Protein AF-A0A951W1F0-F1 (afdb_monomer_lite)

Foldseek 3Di:
DFALVLVQQLAAQFALAWAFLAWEFALDPPPPPDPPGQTWTFTGGGFQDLFTKTQQLSVQLSQLVSVVDDNVRSNVVSVVLVVVLVVVDDLSQFGFGDDLAALAGGTMGGLVSSLVSCVVVVSHDPQVSVLSVLLRVLSSQDQFKDFPVAPVHGDGSVRDHSGHDQASQKAFDDRRPHDPPDDSVVVVVVLVVVCVVLQVVLCVVVVAGQKDDFDPVDPPTTIIHGPLSVLLSCCVPPVPGPNNVSSCVSRVQPDSVSSSVLSSDSVSVPDHHDDDGNVTTTHGDYHYAYDDRLVDEAEEEEEDEAPLLLSVSLSVLSRQASYAYEYEYAPVSDDPVSQVVSVVGYVHYYYFYQDPNARPQLLLVLLQHQEYEYEANADDDPLVPFTRGGLNVLLSVVVCVVLVRHYWYAYSSRDTDPCNPVRSPDVVSVVVNVVLLVQQVVQQQPAQEWEQEQDAVQGAIAGPVRHGDRPSNHNARSVLSSLSSVLCCVRHVPPDPPDVVPPVVVVVSVVSSLVSLVSRCVRSDPPNFYWYQDPNDTDGSVVPDDDDDD

Sequence (550 aa):
MTDIAALNKVLPVSSLDTQTLALIRGFSENLSNDWREPCISLLEPPAGLHVPFIDPVEALTVLLIYEGEKPDAALARAKVCHEELRGRLMVPNRVIFYDYLMCSSPECLSAVAFNEYLREKRLVSPEIIDYLERITAAIADAPIFKGPDTWPSWWSLSTMPALPPPNAMIEFFPVPLWDDEHSPIVPFETWRESMRSVAAVLQGELGKPVYYFADPNDDCDEDNIHRFLVMHWCCTSYPDSAFVQFILEVSGAANLEALKEALIDPKNYTHPFQMNDAFIGLEANICRVKYLPPATRKGVGIVFSSPVAQAWAGHLALQQINADIILVAPEDLIPREWRDYATRNAQKCSASFILDDNVREPLALLAQIDELYVIADGCDSNERQGLNVSESIQVLLWESLALGLPTRYFYPDSTELGNLESSLGSPKASEHLAMRVREREAYTSQLKEIRVECDFFSSGLWDSRGRMLGYDHLSIPFPLARRLAAWQRDFDYTVNPPEPTDDGWWECHEREQVNIAREIQEALGSSPRVMIFRHSQWKWIGEVPIESEG

pLDDT: mean 86.5, std 11.17, range [31.5, 97.62]

Structure (mmCIF, N/CA/C/O backbone):
data_AF-A0A951W1F0-F1
#
_entry.id   AF-A0A951W1F0-F1
#
loop_
_atom_site.group_PDB
_atom_site.id
_atom_site.type_symbol
_atom_site.label_atom_id
_atom_site.label_alt_id
_atom_site.label_comp_id
_atom_site.label_asym_id
_atom_site.label_entity_id
_atom_site.label_seq_id
_atom_site.pdbx_PDB_ins_code
_atom_site.Cartn_x
_atom_site.Cartn_y
_atom_site.Cartn_z
_atom_site.occupancy
_atom_site.B_iso_or_equiv
_atom_site.auth_seq_id
_atom_site.auth_comp_id
_atom_site.auth_asym_id
_atom_site.auth_atom_id
_atom_site.pdbx_PDB_model_num
ATOM 1 N N . MET A 1 1 ? 28.295 -6.800 -30.662 1.00 71.00 1 MET A N 1
ATOM 2 C CA . MET A 1 1 ? 26.983 -6.648 -31.321 1.00 71.00 1 MET A CA 1
ATOM 3 C C . MET A 1 1 ? 26.074 -6.113 -30.242 1.00 71.00 1 MET A C 1
ATOM 5 O O . MET A 1 1 ? 26.053 -6.739 -29.193 1.00 71.00 1 MET A O 1
ATOM 9 N N . THR A 1 2 ? 25.468 -4.944 -30.438 1.00 89.00 2 THR A N 1
ATOM 10 C CA . THR A 1 2 ? 24.599 -4.325 -29.428 1.00 89.00 2 THR A CA 1
ATOM 11 C C . THR A 1 2 ? 23.350 -5.185 -29.247 1.00 89.00 2 THR A C 1
ATOM 13 O O . THR A 1 2 ? 22.649 -5.441 -30.225 1.00 89.00 2 THR A O 1
ATOM 16 N N . ASP A 1 3 ? 23.097 -5.662 -28.032 1.00 90.94 3 ASP A N 1
ATOM 17 C CA . ASP A 1 3 ? 21.931 -6.483 -27.703 1.00 90.94 3 ASP A CA 1
ATOM 18 C C . ASP A 1 3 ? 20.791 -5.595 -27.191 1.00 90.94 3 ASP A C 1
ATOM 20 O O . ASP A 1 3 ? 20.630 -5.365 -25.995 1.00 90.94 3 ASP A O 1
ATOM 24 N N . ILE A 1 4 ? 19.988 -5.073 -28.119 1.00 92.06 4 ILE A N 1
ATOM 25 C CA . ILE A 1 4 ? 18.817 -4.253 -27.776 1.00 92.06 4 ILE A CA 1
ATOM 26 C C . ILE A 1 4 ? 17.730 -5.084 -27.077 1.00 92.06 4 ILE A C 1
ATOM 28 O O . ILE A 1 4 ? 16.982 -4.558 -26.254 1.00 92.06 4 ILE A O 1
ATOM 32 N N . ALA A 1 5 ? 17.662 -6.395 -27.326 1.00 88.00 5 ALA A N 1
ATOM 33 C CA . ALA A 1 5 ? 16.684 -7.257 -26.669 1.00 88.00 5 ALA A CA 1
ATOM 34 C C . ALA A 1 5 ? 16.973 -7.431 -25.167 1.00 88.00 5 ALA A C 1
ATOM 36 O O . ALA A 1 5 ? 16.048 -7.717 -24.402 1.00 88.00 5 ALA A O 1
ATOM 37 N N . ALA A 1 6 ? 18.222 -7.235 -24.730 1.00 89.88 6 ALA A N 1
ATOM 38 C CA . ALA A 1 6 ? 18.574 -7.201 -23.313 1.00 89.88 6 ALA A CA 1
ATOM 39 C C . ALA A 1 6 ? 17.925 -6.018 -22.574 1.00 89.88 6 ALA A C 1
ATOM 41 O O . ALA A 1 6 ? 17.534 -6.179 -21.419 1.00 89.88 6 ALA A O 1
ATOM 42 N N . LEU A 1 7 ? 17.735 -4.871 -23.242 1.00 91.19 7 LEU A N 1
ATOM 43 C CA . LEU A 1 7 ? 17.123 -3.682 -22.634 1.00 91.19 7 LEU A CA 1
ATOM 44 C C . LEU A 1 7 ? 15.680 -3.952 -22.192 1.00 91.19 7 LEU A C 1
ATOM 46 O O . LEU A 1 7 ? 15.307 -3.626 -21.071 1.00 91.19 7 LEU A O 1
ATOM 50 N N . ASN A 1 8 ? 14.899 -4.666 -23.006 1.00 87.50 8 ASN A N 1
ATOM 51 C CA . ASN A 1 8 ? 13.516 -5.029 -22.668 1.00 87.50 8 ASN A CA 1
ATOM 52 C C . ASN A 1 8 ? 13.387 -5.938 -21.432 1.00 87.50 8 ASN A C 1
ATOM 54 O O . ASN A 1 8 ? 12.277 -6.131 -20.957 1.00 87.50 8 ASN A O 1
ATOM 58 N N . LYS A 1 9 ? 14.484 -6.523 -20.933 1.00 88.75 9 LYS A N 1
ATOM 59 C CA . LYS A 1 9 ? 14.495 -7.398 -19.746 1.00 88.75 9 LYS A CA 1
ATOM 60 C C . LYS A 1 9 ? 14.960 -6.697 -18.474 1.00 88.75 9 LYS A C 1
ATOM 62 O O . LYS A 1 9 ? 14.848 -7.274 -17.400 1.00 88.75 9 LYS A O 1
ATOM 67 N N . VAL A 1 10 ? 15.536 -5.502 -18.595 1.00 89.38 10 VAL A N 1
ATOM 68 C CA . VAL A 1 10 ? 16.004 -4.698 -17.453 1.00 89.38 10 VAL A CA 1
ATOM 69 C C . VAL A 1 10 ? 15.119 -3.478 -17.196 1.00 89.38 10 VAL A C 1
ATOM 71 O O . VAL A 1 10 ? 15.356 -2.748 -16.243 1.00 89.38 10 VAL A O 1
ATOM 74 N N . LEU A 1 11 ? 14.107 -3.266 -18.037 1.00 90.75 11 LEU A N 1
ATOM 75 C CA . LEU A 1 11 ? 13.130 -2.186 -17.930 1.00 90.75 11 LEU A CA 1
ATOM 76 C C . LEU A 1 11 ? 11.783 -2.731 -17.427 1.00 90.75 11 LEU A C 1
ATOM 78 O O . LEU A 1 11 ? 11.509 -3.915 -17.649 1.00 90.75 11 LEU A O 1
ATOM 82 N N . PRO A 1 12 ? 10.945 -1.900 -16.782 1.00 92.56 12 PRO A N 1
ATOM 83 C CA . PRO A 1 12 ? 9.612 -2.298 -16.336 1.00 92.56 12 PRO A CA 1
ATOM 84 C C . PRO A 1 12 ? 8.705 -2.726 -17.496 1.00 92.56 12 PRO A C 1
ATOM 86 O O . PRO A 1 12 ? 8.945 -2.416 -18.668 1.00 92.56 12 PRO A O 1
ATOM 89 N N . VAL A 1 13 ? 7.635 -3.451 -17.187 1.00 91.81 13 VAL A N 1
ATOM 90 C CA . VAL A 1 13 ? 6.625 -3.851 -18.175 1.00 91.81 13 VAL A CA 1
ATOM 91 C C . VAL A 1 13 ? 5.706 -2.673 -18.482 1.00 91.81 13 VAL A C 1
ATOM 93 O O . VAL A 1 13 ? 5.363 -2.489 -19.650 1.00 91.81 13 VAL A O 1
ATOM 96 N N . SER A 1 14 ? 5.341 -1.869 -17.480 1.00 89.12 14 SER A N 1
ATOM 97 C CA . SER A 1 14 ? 4.388 -0.755 -17.599 1.00 89.12 14 SER A CA 1
ATOM 98 C C . SER A 1 14 ? 4.845 0.372 -18.526 1.00 89.12 14 SER A C 1
ATOM 100 O O . SER A 1 14 ? 4.103 0.776 -19.417 1.00 89.12 14 SER A O 1
ATOM 102 N N . SER A 1 15 ? 6.076 0.840 -18.323 1.00 87.75 15 SER A N 1
ATOM 103 C CA . SER A 1 15 ? 6.646 2.080 -18.858 1.00 87.75 15 SER A CA 1
ATOM 104 C C . SER A 1 15 ? 8.178 2.044 -18.744 1.00 87.75 15 SER A C 1
ATOM 106 O O . SER A 1 15 ? 8.752 1.058 -18.266 1.00 87.75 15 SER A O 1
ATOM 108 N N . LEU A 1 16 ? 8.870 3.086 -19.210 1.00 87.00 16 LEU A N 1
ATOM 109 C CA . LEU A 1 16 ? 10.298 3.279 -18.921 1.00 87.00 16 LEU A CA 1
ATOM 110 C C . LEU A 1 16 ? 10.533 3.691 -17.472 1.00 87.00 16 LEU A C 1
ATOM 112 O O . LEU A 1 16 ? 11.459 3.178 -16.840 1.00 87.00 16 LEU A O 1
ATOM 116 N N . ASP A 1 17 ? 9.700 4.607 -16.980 1.00 86.69 17 ASP A N 1
ATOM 117 C CA . ASP A 1 17 ? 9.653 4.946 -15.563 1.00 86.69 17 ASP A CA 1
ATOM 118 C C . ASP A 1 17 ? 8.991 3.808 -14.786 1.00 86.69 17 ASP A C 1
ATOM 120 O O . ASP A 1 17 ? 8.043 3.181 -15.268 1.00 86.69 17 ASP A O 1
ATOM 124 N N . THR A 1 18 ? 9.519 3.493 -13.611 1.00 89.81 18 THR A N 1
ATOM 125 C CA . THR A 1 18 ? 9.008 2.396 -12.791 1.00 89.81 18 THR A CA 1
ATOM 126 C C . THR A 1 18 ? 7.771 2.833 -12.019 1.00 89.81 18 THR A C 1
ATOM 128 O O . THR A 1 18 ? 7.722 3.907 -11.421 1.00 89.81 18 THR A O 1
ATOM 131 N N . GLN A 1 19 ? 6.746 1.984 -11.990 1.00 92.00 19 GLN A N 1
ATOM 132 C CA . GLN A 1 19 ? 5.567 2.257 -11.180 1.00 92.00 19 GLN A CA 1
ATOM 133 C C . GLN A 1 19 ? 5.882 2.029 -9.700 1.00 92.00 19 GLN A C 1
ATOM 135 O O . GLN A 1 19 ? 6.458 1.011 -9.305 1.00 92.00 19 GLN A O 1
ATOM 140 N N . THR A 1 20 ? 5.444 2.951 -8.843 1.00 93.38 20 THR A N 1
ATOM 141 C CA . THR A 1 20 ? 5.465 2.714 -7.397 1.00 93.38 20 THR A CA 1
ATOM 142 C C . THR A 1 20 ? 4.326 1.763 -7.035 1.00 93.38 20 THR A C 1
ATOM 144 O O . THR A 1 20 ? 3.154 2.097 -7.166 1.00 93.38 20 THR A O 1
ATOM 147 N N . LEU A 1 21 ? 4.650 0.575 -6.535 1.00 94.75 21 LEU A N 1
ATOM 148 C CA . LEU A 1 21 ? 3.667 -0.442 -6.153 1.00 94.75 21 LEU A CA 1
ATOM 149 C C . LEU A 1 21 ? 3.127 -0.210 -4.749 1.00 94.75 21 LEU A C 1
ATOM 151 O O . LEU A 1 21 ? 1.938 -0.397 -4.491 1.00 94.75 21 LEU A O 1
ATOM 155 N N . ALA A 1 22 ? 4.008 0.177 -3.825 1.00 94.12 22 ALA A N 1
ATOM 156 C CA . ALA A 1 22 ? 3.624 0.449 -2.452 1.00 94.12 22 ALA A CA 1
ATOM 157 C C . ALA A 1 22 ? 4.489 1.520 -1.794 1.00 94.12 22 ALA A C 1
ATOM 159 O O . ALA A 1 22 ? 5.681 1.627 -2.067 1.00 94.12 22 ALA A O 1
ATOM 160 N N . LEU A 1 23 ? 3.880 2.250 -0.862 1.00 93.62 23 LEU A N 1
ATOM 161 C CA . LEU A 1 23 ? 4.549 3.160 0.060 1.00 93.62 23 LEU A CA 1
ATOM 162 C C . LEU A 1 23 ? 4.344 2.648 1.484 1.00 93.62 23 LEU A C 1
ATOM 164 O O . LEU A 1 23 ? 3.207 2.581 1.963 1.00 93.62 23 LEU A O 1
ATOM 168 N N . ILE A 1 24 ? 5.438 2.306 2.159 1.00 93.88 24 ILE A N 1
ATOM 169 C CA . ILE A 1 24 ? 5.437 1.812 3.537 1.00 93.88 24 ILE A CA 1
ATOM 170 C C . ILE A 1 24 ? 5.845 2.957 4.470 1.00 93.88 24 ILE A C 1
ATOM 172 O O . ILE A 1 24 ? 6.975 3.439 4.419 1.00 93.88 24 ILE A O 1
ATOM 176 N N . ARG A 1 25 ? 4.917 3.395 5.321 1.00 90.75 25 ARG A N 1
ATOM 177 C CA . ARG A 1 25 ? 5.085 4.497 6.292 1.00 90.75 25 ARG A CA 1
ATOM 178 C C . ARG A 1 25 ? 5.111 3.989 7.732 1.00 90.75 25 ARG A C 1
ATOM 180 O O . ARG A 1 25 ? 5.017 2.786 7.947 1.00 90.75 25 ARG A O 1
ATOM 187 N N . GLY A 1 26 ? 5.163 4.877 8.727 1.00 86.62 26 GLY A N 1
ATOM 188 C CA . GLY A 1 26 ? 5.089 4.502 10.146 1.00 86.62 26 GLY A CA 1
ATOM 189 C C . GLY A 1 26 ? 6.441 4.224 10.805 1.00 86.62 26 GLY A C 1
ATOM 190 O O . GLY A 1 26 ? 6.476 3.734 11.929 1.00 86.62 26 GLY A O 1
ATOM 191 N N . PHE A 1 27 ? 7.540 4.567 10.130 1.00 86.75 27 PHE A N 1
ATOM 192 C CA . PHE A 1 27 ? 8.904 4.504 10.665 1.00 86.75 27 PHE A CA 1
ATOM 193 C C . PHE A 1 27 ? 9.359 5.832 11.298 1.00 86.75 27 PHE A C 1
ATOM 195 O O . PHE A 1 27 ? 10.542 6.022 11.567 1.00 86.75 27 PHE A O 1
ATOM 202 N N . SER A 1 28 ? 8.438 6.770 11.540 1.00 74.12 28 SER A N 1
ATOM 203 C CA . SER A 1 28 ? 8.729 8.031 12.225 1.00 74.12 28 SER A CA 1
ATOM 204 C C . SER A 1 28 ? 7.764 8.270 13.390 1.00 74.12 28 SER A C 1
ATOM 206 O O . SER A 1 28 ? 6.587 7.921 13.317 1.00 74.12 28 SER A O 1
ATOM 208 N N . GLU A 1 29 ? 8.257 8.876 14.477 1.00 57.16 29 GLU A N 1
ATOM 209 C CA . GLU A 1 29 ? 7.434 9.220 15.651 1.00 57.16 29 GLU A CA 1
ATOM 210 C C . GLU A 1 29 ? 6.412 10.334 15.352 1.00 57.16 29 GLU A C 1
ATOM 212 O O . GLU A 1 29 ? 5.390 10.453 16.030 1.00 57.16 29 GLU A O 1
ATOM 217 N N . ASN A 1 30 ? 6.641 11.126 14.297 1.00 49.44 30 ASN A N 1
ATOM 218 C CA . ASN A 1 30 ? 5.716 12.160 13.847 1.00 49.44 30 ASN A CA 1
ATOM 219 C C . ASN A 1 30 ? 4.630 11.540 12.963 1.00 49.44 30 ASN A C 1
ATOM 221 O O . ASN A 1 30 ? 4.664 11.630 11.740 1.00 49.44 30 ASN A O 1
ATOM 225 N N . LEU A 1 31 ? 3.613 10.968 13.609 1.00 46.22 31 LEU A N 1
ATOM 226 C CA . LEU A 1 31 ? 2.388 10.420 13.004 1.00 46.22 31 LEU A CA 1
ATOM 227 C C . LEU A 1 31 ? 1.498 11.478 12.309 1.00 46.22 31 LEU A C 1
ATOM 229 O O . LEU A 1 31 ? 0.294 11.270 12.153 1.00 46.22 31 LEU A O 1
ATOM 233 N N . SER A 1 32 ? 2.041 12.632 11.924 1.00 44.78 32 SER A N 1
ATOM 234 C CA . SER A 1 32 ? 1.343 13.559 11.040 1.00 44.78 32 SER A CA 1
ATOM 235 C C . SER A 1 32 ? 1.185 12.907 9.668 1.00 44.78 32 SER A C 1
ATOM 237 O O . SER A 1 32 ? 2.172 12.435 9.115 1.00 44.78 32 SER A O 1
ATOM 239 N N . ASN A 1 33 ? -0.019 12.946 9.086 1.00 48.09 33 ASN A N 1
ATOM 240 C CA . ASN A 1 33 ? -0.301 12.554 7.692 1.00 48.09 33 ASN A CA 1
ATOM 241 C C . ASN A 1 33 ? 0.392 13.468 6.651 1.00 48.09 33 ASN A C 1
ATOM 243 O O . ASN A 1 33 ? -0.122 13.665 5.550 1.00 48.09 33 ASN A O 1
ATOM 247 N N . ASP A 1 34 ? 1.534 14.065 6.992 1.00 53.25 34 ASP A N 1
ATOM 248 C CA . ASP A 1 34 ? 2.322 14.862 6.069 1.00 53.25 34 ASP A CA 1
ATOM 249 C C . ASP A 1 34 ? 2.862 13.940 4.966 1.00 53.25 34 ASP A C 1
ATOM 251 O O . ASP A 1 34 ? 3.387 12.854 5.216 1.00 53.25 34 ASP A O 1
ATOM 255 N N . TRP A 1 35 ? 2.727 14.372 3.717 1.00 56.41 35 TRP A N 1
ATOM 256 C CA . TRP A 1 35 ? 3.309 13.695 2.557 1.00 56.41 35 TRP A CA 1
ATOM 257 C C . TRP A 1 35 ? 4.843 13.644 2.631 1.00 56.41 35 TRP A C 1
ATOM 259 O O . TRP A 1 35 ? 5.455 12.896 1.878 1.00 56.41 35 TRP A O 1
ATOM 269 N N . ARG A 1 36 ? 5.441 14.407 3.556 1.00 60.22 36 ARG A N 1
ATOM 270 C CA . ARG A 1 36 ? 6.872 14.434 3.889 1.00 60.22 36 ARG A CA 1
ATOM 271 C C . ARG A 1 36 ? 7.325 13.353 4.874 1.00 60.22 36 ARG A C 1
ATOM 273 O O . ARG A 1 36 ? 8.502 13.343 5.232 1.00 60.22 36 ARG A O 1
ATOM 280 N N . GLU A 1 37 ? 6.430 12.497 5.371 1.00 73.56 37 GLU A N 1
ATOM 281 C CA . GLU A 1 37 ? 6.835 11.386 6.240 1.00 73.56 37 GLU A CA 1
ATOM 282 C C . GLU A 1 37 ? 7.822 10.466 5.492 1.00 73.56 37 GLU A C 1
ATOM 284 O O . GLU A 1 37 ? 7.505 10.042 4.376 1.00 73.56 37 GLU A O 1
ATOM 289 N N . PRO A 1 38 ? 8.989 10.125 6.080 1.00 80.75 38 PRO A N 1
ATOM 290 C CA . PRO A 1 38 ? 9.906 9.163 5.481 1.00 80.75 38 PRO A CA 1
ATOM 291 C C . PRO A 1 38 ? 9.189 7.841 5.209 1.00 80.75 38 PRO A C 1
ATOM 293 O O . PRO A 1 38 ? 8.521 7.288 6.090 1.00 80.75 38 PRO A O 1
ATOM 296 N N . CYS A 1 39 ? 9.324 7.332 3.991 1.00 90.31 39 CYS A N 1
ATOM 297 C CA . CYS A 1 39 ? 8.650 6.116 3.565 1.00 90.31 39 CYS A CA 1
ATOM 298 C C . CYS A 1 39 ? 9.587 5.223 2.761 1.00 90.31 39 CYS A C 1
ATOM 300 O O . CYS A 1 39 ? 10.604 5.675 2.246 1.00 90.31 39 CYS A O 1
ATOM 302 N N . ILE A 1 40 ? 9.247 3.942 2.696 1.00 95.19 40 ILE A N 1
ATOM 303 C CA . ILE A 1 40 ? 9.950 2.962 1.877 1.00 95.19 40 ILE A CA 1
ATOM 304 C C . ILE A 1 40 ? 9.080 2.663 0.664 1.00 95.19 40 ILE A C 1
ATOM 306 O O . ILE A 1 40 ? 7.936 2.224 0.820 1.00 95.19 40 ILE A O 1
ATOM 310 N N . SER A 1 41 ? 9.631 2.877 -0.524 1.00 95.06 41 SER A N 1
ATOM 311 C CA . SER A 1 41 ? 8.955 2.611 -1.790 1.00 95.06 41 SER A CA 1
ATOM 312 C C . SER A 1 41 ? 9.277 1.205 -2.290 1.00 95.06 41 SER A C 1
ATOM 314 O O . SER A 1 41 ? 10.442 0.815 -2.376 1.00 95.06 41 SER A O 1
ATOM 316 N N . LEU A 1 42 ? 8.238 0.446 -2.632 1.00 96.94 42 LEU A N 1
ATOM 317 C CA . LEU A 1 42 ? 8.356 -0.779 -3.419 1.00 96.94 42 LEU A CA 1
ATOM 318 C C . LEU A 1 42 ? 8.015 -0.449 -4.868 1.00 96.94 42 LEU A C 1
ATOM 320 O O . LEU A 1 42 ? 6.954 0.110 -5.135 1.00 96.94 42 LEU A O 1
ATOM 324 N N . LEU A 1 43 ? 8.907 -0.803 -5.780 1.00 95.88 43 LEU A N 1
ATOM 325 C CA . LEU A 1 43 ? 8.8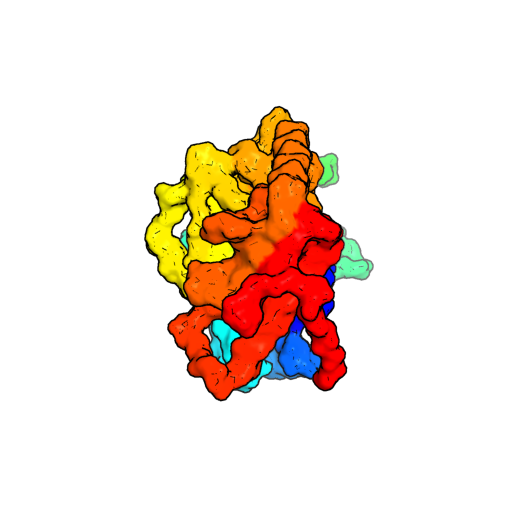88 -0.411 -7.185 1.00 95.88 43 LEU A CA 1
ATOM 326 C C . LEU A 1 43 ? 8.610 -1.612 -8.087 1.00 95.88 43 LEU A C 1
ATOM 328 O O . LEU A 1 43 ? 8.894 -2.763 -7.723 1.00 95.88 43 LEU A O 1
ATOM 332 N N . GLU A 1 44 ? 8.071 -1.342 -9.270 1.00 95.56 44 GLU A N 1
ATOM 333 C CA . GLU A 1 44 ? 7.910 -2.343 -10.313 1.00 95.56 44 GLU A CA 1
ATOM 334 C C . GLU A 1 44 ? 9.270 -2.935 -10.698 1.00 95.56 44 GLU A C 1
ATOM 336 O O . GLU A 1 44 ? 10.243 -2.198 -10.899 1.00 95.56 44 GLU A O 1
ATOM 341 N N . PRO A 1 45 ? 9.371 -4.269 -10.792 1.00 94.19 45 PRO A N 1
ATOM 342 C CA . PRO A 1 45 ? 10.589 -4.901 -11.242 1.00 94.19 45 PRO A CA 1
ATOM 343 C C . PRO A 1 45 ? 10.812 -4.771 -12.753 1.00 94.19 45 PRO A C 1
ATOM 345 O O . 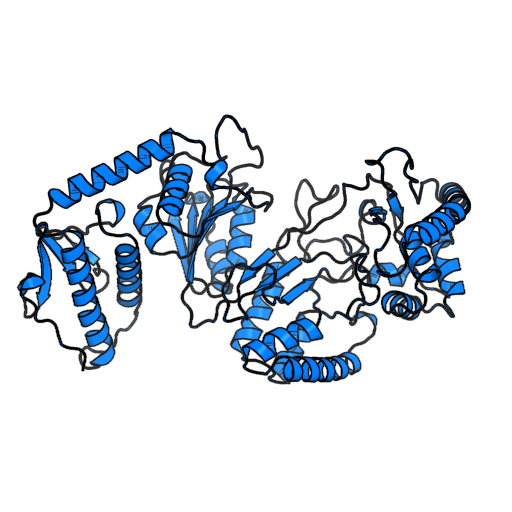PRO A 1 45 ? 9.887 -4.515 -13.522 1.00 94.19 45 PRO A O 1
ATOM 348 N N . PRO A 1 46 ? 12.030 -5.090 -13.209 1.00 93.19 46 PRO A N 1
ATOM 349 C CA . PRO A 1 46 ? 12.281 -5.413 -14.604 1.00 93.19 46 PRO A CA 1
ATOM 350 C C . PRO A 1 46 ? 11.364 -6.509 -15.155 1.00 93.19 46 PRO A C 1
ATOM 352 O O . PRO A 1 46 ? 10.970 -7.439 -14.444 1.00 93.19 46 PRO A O 1
ATOM 355 N N . ALA A 1 47 ? 11.096 -6.448 -16.456 1.00 91.56 47 ALA A N 1
ATOM 356 C CA . ALA A 1 47 ? 10.232 -7.395 -17.137 1.00 91.56 47 ALA A CA 1
ATOM 357 C C . ALA A 1 47 ? 10.686 -8.855 -16.957 1.00 91.56 47 ALA A C 1
ATOM 359 O O . ALA A 1 47 ? 11.861 -9.206 -17.102 1.00 91.56 47 ALA A O 1
ATOM 360 N N . GLY A 1 48 ? 9.721 -9.724 -16.649 1.00 89.00 48 GLY A N 1
ATOM 361 C CA . GLY A 1 48 ? 9.954 -11.148 -16.398 1.00 89.00 48 GLY A CA 1
ATOM 362 C C . GLY A 1 48 ? 10.387 -11.474 -14.968 1.00 89.00 48 GLY A C 1
ATOM 363 O O . GLY A 1 48 ? 10.531 -12.652 -14.639 1.00 89.00 48 GLY A O 1
ATOM 364 N N . LEU A 1 49 ? 10.564 -10.465 -14.113 1.00 90.81 49 LEU A N 1
ATOM 365 C CA . LEU A 1 49 ? 10.688 -10.641 -12.672 1.00 90.81 49 LEU A CA 1
ATOM 366 C C . LEU A 1 49 ? 9.342 -10.328 -12.001 1.00 90.81 49 LEU A C 1
ATOM 368 O O . LEU A 1 49 ? 8.609 -9.441 -12.423 1.00 90.81 49 LEU A O 1
ATOM 372 N N . HIS A 1 50 ? 9.019 -11.073 -10.943 1.00 91.38 50 HIS A N 1
ATOM 373 C CA . HIS A 1 50 ? 7.714 -11.014 -10.263 1.00 91.38 50 HIS A CA 1
ATOM 374 C C . HIS A 1 50 ? 7.835 -10.615 -8.785 1.00 91.38 50 HIS A C 1
ATOM 376 O O . HIS A 1 50 ? 6.974 -10.936 -7.971 1.00 91.38 50 HIS A O 1
ATOM 382 N N . VAL A 1 51 ? 8.938 -9.957 -8.420 1.00 93.00 51 VAL A N 1
ATOM 383 C CA . VAL A 1 51 ? 9.222 -9.512 -7.050 1.00 93.00 51 VAL A CA 1
ATOM 384 C C . VAL A 1 51 ? 9.478 -8.009 -7.045 1.00 93.00 51 VAL A C 1
ATOM 386 O O . VAL A 1 51 ? 10.232 -7.561 -7.901 1.00 93.00 51 VAL A O 1
ATOM 389 N N . PRO A 1 52 ? 8.911 -7.229 -6.110 1.00 95.81 52 PRO A N 1
ATOM 390 C CA . PRO A 1 52 ? 9.159 -5.792 -6.041 1.00 95.81 52 PRO A CA 1
ATOM 391 C C . PRO A 1 52 ? 10.643 -5.427 -5.922 1.00 95.81 52 PRO A C 1
ATOM 393 O O . PRO A 1 52 ? 11.436 -6.172 -5.332 1.00 95.81 52 PRO A O 1
ATOM 396 N N . PHE A 1 53 ? 11.004 -4.260 -6.449 1.00 95.81 53 PHE A N 1
ATOM 397 C CA . PHE A 1 53 ? 12.324 -3.647 -6.299 1.00 95.81 53 PHE A CA 1
ATOM 398 C C . PHE A 1 53 ? 12.286 -2.516 -5.267 1.00 95.81 53 PHE A C 1
ATOM 400 O O . PHE A 1 53 ? 11.218 -2.060 -4.870 1.00 95.81 53 PHE A O 1
ATOM 407 N N . ILE A 1 54 ? 13.453 -2.107 -4.782 1.00 96.44 54 ILE A N 1
ATOM 408 C CA . ILE A 1 54 ? 13.598 -1.116 -3.715 1.00 96.44 54 ILE A CA 1
ATOM 409 C C . ILE A 1 54 ? 14.890 -0.318 -3.913 1.00 96.44 54 ILE A C 1
ATOM 411 O O . ILE A 1 54 ? 15.894 -0.892 -4.348 1.00 96.44 54 ILE A O 1
ATOM 415 N N . ASP A 1 55 ? 14.877 0.971 -3.560 1.00 95.56 55 ASP A N 1
ATOM 416 C CA . ASP A 1 55 ? 16.103 1.741 -3.323 1.00 95.56 55 ASP A CA 1
ATOM 417 C C . ASP A 1 55 ? 16.685 1.309 -1.963 1.00 95.56 55 ASP A C 1
ATOM 419 O O . ASP A 1 55 ? 16.117 1.620 -0.908 1.00 95.56 55 ASP A O 1
ATOM 423 N N . PRO A 1 56 ? 17.816 0.581 -1.945 1.00 96.19 56 PRO A N 1
ATOM 424 C CA . PRO A 1 56 ? 18.388 0.071 -0.709 1.00 96.19 56 PRO A CA 1
ATOM 425 C C . PRO A 1 56 ? 18.976 1.173 0.182 1.00 96.19 56 PRO A C 1
ATOM 427 O O . PRO A 1 56 ? 19.068 0.966 1.393 1.00 96.19 56 PRO A O 1
ATOM 430 N N . VAL A 1 57 ? 19.410 2.310 -0.374 1.00 96.38 57 VAL A N 1
ATOM 431 C CA . VAL A 1 57 ? 20.008 3.408 0.398 1.00 96.38 57 VAL A CA 1
ATOM 432 C C . VAL A 1 57 ? 18.915 4.179 1.119 1.00 96.38 57 VAL A C 1
ATOM 434 O O . VAL A 1 57 ? 19.027 4.378 2.332 1.00 96.38 57 VAL A O 1
ATOM 437 N N . GLU A 1 58 ? 17.860 4.578 0.409 1.00 94.81 58 GLU A N 1
ATOM 438 C CA . GLU A 1 58 ? 16.718 5.269 1.013 1.00 94.81 58 GLU A CA 1
ATOM 439 C C . GLU A 1 58 ? 16.059 4.383 2.075 1.00 94.81 58 GLU A C 1
ATOM 441 O O . GLU A 1 58 ? 15.963 4.776 3.242 1.00 94.81 58 GLU A O 1
ATOM 446 N N . ALA A 1 59 ? 15.714 3.145 1.711 1.00 96.81 59 ALA A N 1
ATOM 447 C CA . ALA A 1 59 ? 15.038 2.223 2.611 1.00 96.81 59 ALA A CA 1
ATOM 448 C C . ALA A 1 59 ? 15.849 1.939 3.880 1.00 96.81 59 ALA A C 1
ATOM 450 O O . ALA A 1 59 ? 15.329 2.051 4.991 1.00 96.81 59 ALA A O 1
ATOM 451 N N . LEU A 1 60 ? 17.139 1.610 3.746 1.00 97.38 60 LEU A N 1
ATOM 452 C CA . LEU A 1 60 ? 17.982 1.329 4.908 1.00 97.38 60 LEU A CA 1
ATOM 453 C C . LEU A 1 60 ? 18.194 2.578 5.769 1.00 97.38 60 LEU A C 1
ATOM 455 O O . LEU A 1 60 ? 18.254 2.458 6.989 1.00 97.38 60 LEU A O 1
ATOM 459 N N . THR A 1 61 ? 18.262 3.771 5.173 1.00 96.56 61 THR A N 1
ATOM 460 C CA . THR A 1 61 ? 18.353 5.022 5.939 1.00 96.56 61 THR A CA 1
ATOM 461 C C . THR A 1 61 ? 17.119 5.207 6.821 1.00 96.56 61 THR A C 1
ATOM 463 O O . THR A 1 61 ? 17.267 5.457 8.017 1.00 96.56 61 THR A O 1
ATOM 466 N N . VAL A 1 62 ? 15.916 5.020 6.266 1.00 95.12 62 VAL A N 1
ATOM 467 C CA . VAL A 1 62 ? 14.649 5.105 7.017 1.00 95.12 62 VAL A CA 1
ATOM 468 C C . VAL A 1 62 ? 14.627 4.106 8.174 1.00 95.12 62 VAL A C 1
ATOM 470 O O . VAL A 1 62 ? 14.328 4.478 9.309 1.00 95.12 62 VAL A O 1
ATOM 473 N N . LEU A 1 63 ? 14.998 2.852 7.913 1.00 96.12 63 LEU A N 1
ATOM 474 C CA . LEU A 1 63 ? 14.984 1.804 8.932 1.00 96.12 63 LEU A CA 1
ATOM 475 C C . LEU A 1 63 ? 16.019 2.031 10.043 1.00 96.12 63 LEU A C 1
ATOM 477 O O . LEU A 1 63 ? 15.713 1.834 11.214 1.00 96.12 63 LEU A O 1
ATOM 481 N N . LEU A 1 64 ? 17.236 2.465 9.704 1.00 95.69 64 LEU A N 1
ATOM 482 C CA . LEU A 1 64 ? 18.277 2.750 10.698 1.00 95.69 64 LEU A CA 1
ATOM 483 C C . LEU A 1 64 ? 17.901 3.939 11.588 1.00 95.69 64 LEU A C 1
ATOM 485 O O . LEU A 1 64 ? 18.169 3.907 12.789 1.00 95.69 64 LEU A O 1
ATOM 489 N N . ILE A 1 65 ? 17.254 4.965 11.025 1.00 94.00 65 ILE A N 1
ATOM 490 C CA . ILE A 1 65 ? 16.719 6.087 11.809 1.00 94.00 65 ILE A CA 1
ATOM 491 C C . ILE A 1 65 ? 15.661 5.590 12.795 1.00 94.00 65 ILE A C 1
ATOM 493 O O . ILE A 1 65 ? 15.696 5.967 13.966 1.00 94.00 65 ILE A O 1
ATOM 497 N N . TYR A 1 66 ? 14.757 4.719 12.345 1.00 92.19 66 TYR A N 1
ATOM 498 C CA . TYR A 1 66 ? 13.744 4.111 13.208 1.00 92.19 66 TYR A CA 1
ATOM 499 C C . TYR A 1 66 ? 14.358 3.283 14.350 1.00 92.19 66 TYR A C 1
ATOM 501 O O . TYR A 1 66 ? 13.881 3.335 15.479 1.00 92.19 66 TYR A O 1
ATOM 509 N N . GLU A 1 67 ? 15.473 2.595 14.094 1.00 92.19 67 GLU A N 1
ATOM 510 C CA . GLU A 1 67 ? 16.271 1.866 15.097 1.00 92.19 67 GLU A CA 1
ATOM 511 C C . GLU A 1 67 ? 17.130 2.793 15.996 1.00 92.19 67 GLU A C 1
ATOM 513 O O . GLU A 1 67 ? 17.953 2.332 16.791 1.00 92.19 67 GLU A O 1
ATOM 518 N N . GLY A 1 68 ? 16.948 4.115 15.899 1.00 92.88 68 GLY A N 1
ATOM 519 C CA . GLY A 1 68 ? 17.559 5.116 16.777 1.00 92.88 68 GLY A CA 1
ATOM 520 C C . GLY A 1 68 ? 18.884 5.703 16.278 1.00 92.88 68 GLY A C 1
ATOM 521 O O . GLY A 1 68 ? 19.548 6.437 17.020 1.00 92.88 68 GLY A O 1
ATOM 522 N N . GLU A 1 69 ? 19.301 5.411 15.043 1.00 94.31 69 GLU A N 1
ATOM 523 C CA . GLU A 1 69 ? 20.490 6.017 14.440 1.00 94.31 69 GLU A CA 1
ATOM 524 C C . GLU A 1 69 ? 20.214 7.468 13.995 1.00 94.31 69 GLU A C 1
ATOM 526 O O . GLU A 1 69 ? 19.123 7.832 13.564 1.00 94.31 69 GLU A O 1
ATOM 531 N N . LYS A 1 70 ? 21.217 8.350 14.097 1.00 94.00 70 LYS A N 1
ATOM 532 C CA . LYS A 1 70 ? 21.064 9.743 13.640 1.00 94.00 70 LYS A CA 1
ATOM 533 C C . LYS A 1 70 ? 21.010 9.803 12.106 1.00 94.00 70 LYS A C 1
ATOM 535 O O . LYS A 1 70 ? 21.791 9.083 11.488 1.00 94.00 70 LYS A O 1
ATOM 540 N N . PRO A 1 71 ? 20.233 10.721 11.494 1.00 92.50 71 PRO A N 1
ATOM 541 C CA . PRO A 1 71 ? 20.044 10.768 10.039 1.00 92.50 71 PRO A CA 1
ATOM 542 C C . PRO A 1 71 ? 21.334 10.729 9.205 1.00 92.50 71 PRO A C 1
ATOM 544 O O . PRO A 1 71 ? 21.468 9.886 8.323 1.00 92.50 71 PRO A O 1
ATOM 547 N N . ASP A 1 72 ? 22.327 11.566 9.526 1.00 95.19 72 ASP A N 1
ATOM 548 C CA . ASP A 1 72 ? 23.590 11.604 8.770 1.00 95.19 72 ASP A CA 1
ATOM 549 C C . ASP A 1 72 ? 24.403 10.304 8.898 1.00 95.19 72 ASP A C 1
ATOM 551 O O . ASP A 1 72 ? 25.042 9.860 7.942 1.00 95.19 72 ASP A O 1
ATOM 555 N N . ALA A 1 73 ? 24.381 9.684 10.083 1.00 96.50 73 ALA A N 1
ATOM 556 C CA . ALA A 1 73 ? 25.069 8.421 10.338 1.00 96.50 73 ALA A CA 1
ATOM 557 C C . ALA A 1 73 ? 24.362 7.258 9.626 1.00 96.50 73 ALA A C 1
ATOM 559 O O . ALA A 1 73 ? 25.024 6.476 8.943 1.00 96.50 73 ALA A O 1
ATOM 560 N N . ALA A 1 74 ? 23.027 7.230 9.691 1.00 96.00 74 ALA A N 1
ATOM 561 C CA . ALA A 1 74 ? 22.183 6.268 8.996 1.00 96.00 74 ALA A CA 1
ATOM 562 C C . ALA A 1 74 ? 22.420 6.312 7.481 1.00 96.00 74 ALA A C 1
ATOM 564 O O . ALA A 1 74 ? 22.696 5.276 6.881 1.00 96.00 74 ALA A O 1
ATOM 565 N N . LEU A 1 75 ? 22.424 7.505 6.873 1.00 96.62 75 LEU A N 1
ATOM 566 C CA . LEU A 1 75 ? 22.691 7.668 5.442 1.00 96.62 75 LEU A CA 1
ATOM 567 C C . LEU A 1 75 ? 24.107 7.214 5.062 1.00 96.62 75 LEU A C 1
ATOM 569 O O . LEU A 1 75 ? 24.298 6.513 4.066 1.00 96.62 75 LEU A O 1
ATOM 573 N N . ALA A 1 76 ? 25.119 7.600 5.844 1.00 97.25 76 ALA A N 1
ATOM 574 C CA . ALA A 1 76 ? 26.498 7.186 5.589 1.00 97.25 76 ALA A CA 1
ATOM 575 C C . ALA A 1 76 ? 26.648 5.658 5.667 1.00 97.25 76 ALA A C 1
ATOM 577 O O . ALA A 1 76 ? 27.277 5.044 4.801 1.00 97.25 76 ALA A O 1
ATOM 578 N N . ARG A 1 77 ? 26.030 5.033 6.671 1.00 97.38 77 ARG A N 1
ATOM 579 C CA . ARG A 1 77 ? 26.029 3.581 6.852 1.00 97.38 77 ARG A CA 1
ATOM 580 C C . ARG A 1 77 ? 25.243 2.865 5.758 1.00 97.38 77 ARG A C 1
ATOM 582 O O . ARG A 1 77 ? 25.711 1.833 5.275 1.00 97.38 77 ARG A O 1
ATOM 589 N N . ALA A 1 78 ? 24.105 3.413 5.337 1.00 97.19 78 ALA A N 1
ATOM 590 C CA . ALA A 1 78 ? 23.301 2.874 4.248 1.00 97.19 78 ALA A CA 1
ATOM 591 C C . ALA A 1 78 ? 24.092 2.841 2.934 1.00 97.19 78 ALA A C 1
ATOM 593 O O . ALA A 1 78 ? 24.135 1.802 2.278 1.00 97.19 78 ALA A O 1
ATOM 594 N N . LYS A 1 79 ? 24.828 3.914 2.614 1.00 96.81 79 LYS A N 1
ATOM 595 C CA . LYS A 1 79 ? 25.732 3.961 1.450 1.00 96.81 79 LYS A CA 1
ATOM 596 C C . LYS A 1 79 ? 26.833 2.900 1.516 1.00 96.81 79 LYS A C 1
ATOM 598 O O . LYS A 1 79 ? 27.055 2.195 0.540 1.00 96.81 79 LYS A O 1
ATOM 603 N N . VAL A 1 80 ? 27.488 2.734 2.669 1.00 96.69 80 VAL A N 1
ATOM 604 C CA . VAL A 1 80 ? 28.515 1.686 2.850 1.00 96.69 80 VAL A CA 1
ATOM 605 C C . VAL A 1 80 ? 27.926 0.285 2.661 1.00 96.69 80 VAL A C 1
ATOM 607 O O . VAL A 1 80 ? 28.538 -0.561 2.013 1.00 96.69 80 VAL A O 1
ATOM 610 N N . CYS A 1 81 ? 26.733 0.037 3.203 1.00 96.00 81 CYS A N 1
ATOM 611 C CA . CYS A 1 81 ? 26.043 -1.241 3.044 1.00 96.00 81 CYS A CA 1
ATOM 612 C C . CYS A 1 81 ? 25.629 -1.499 1.592 1.00 96.00 81 CYS A C 1
ATOM 614 O O . CYS A 1 81 ? 25.770 -2.623 1.116 1.00 96.00 81 CYS A O 1
ATOM 616 N N . HIS A 1 82 ? 25.147 -0.470 0.892 1.00 94.81 82 HIS A N 1
ATOM 617 C CA . HIS A 1 82 ? 24.802 -0.562 -0.521 1.00 94.81 82 HIS A CA 1
ATOM 618 C C . HIS A 1 82 ? 26.026 -0.912 -1.372 1.00 94.81 82 HIS A C 1
ATOM 620 O O . HIS A 1 82 ? 25.937 -1.836 -2.169 1.00 94.81 82 HIS A O 1
ATOM 626 N N . GLU A 1 83 ? 27.182 -0.279 -1.153 1.00 93.69 83 GLU A N 1
ATOM 627 C CA . GLU A 1 83 ? 28.420 -0.634 -1.867 1.00 93.69 83 GLU A CA 1
ATOM 628 C C . GLU A 1 83 ? 28.850 -2.088 -1.614 1.00 93.69 83 GLU A C 1
ATOM 630 O O . GLU A 1 83 ? 29.271 -2.793 -2.535 1.00 93.69 83 GLU A O 1
ATOM 635 N N . GLU A 1 84 ? 28.699 -2.582 -0.379 1.00 93.50 84 GLU A N 1
ATOM 636 C CA . GLU A 1 84 ? 28.958 -3.993 -0.076 1.00 93.50 84 GLU A CA 1
ATOM 637 C C . GLU A 1 84 ? 28.003 -4.917 -0.850 1.00 93.50 84 GLU A C 1
ATOM 639 O O . GLU A 1 84 ? 28.435 -5.914 -1.435 1.00 93.50 84 GLU A O 1
ATOM 644 N N . LEU A 1 85 ? 26.710 -4.585 -0.875 1.00 90.12 85 LEU A N 1
ATOM 645 C CA . LEU A 1 85 ? 25.679 -5.362 -1.559 1.00 90.12 85 LEU A CA 1
ATOM 646 C C . LEU A 1 85 ? 25.849 -5.319 -3.087 1.00 90.12 85 LEU A C 1
ATOM 648 O O . LEU A 1 85 ? 25.773 -6.359 -3.745 1.00 90.12 85 LEU A O 1
ATOM 652 N N . ARG A 1 86 ? 26.188 -4.152 -3.642 1.00 88.69 86 ARG A N 1
ATOM 653 C CA . ARG A 1 86 ? 26.514 -3.923 -5.058 1.00 88.69 86 ARG A CA 1
ATOM 654 C C . ARG A 1 86 ? 27.654 -4.823 -5.531 1.00 88.69 86 ARG A C 1
ATOM 656 O O . ARG A 1 86 ? 27.615 -5.312 -6.660 1.00 88.69 86 ARG A O 1
ATOM 663 N N . GLY A 1 87 ? 28.645 -5.087 -4.675 1.00 86.94 87 GLY A N 1
ATOM 664 C CA . GLY A 1 87 ? 29.754 -6.005 -4.960 1.00 86.94 87 GLY A CA 1
ATOM 665 C C . GLY A 1 87 ? 29.365 -7.490 -5.025 1.00 86.94 87 GLY A C 1
ATOM 666 O O . GLY A 1 87 ? 30.142 -8.296 -5.538 1.00 86.94 87 GLY A O 1
ATOM 667 N N . ARG A 1 88 ? 28.181 -7.867 -4.521 1.00 87.69 88 ARG A N 1
ATOM 668 C CA . ARG A 1 88 ? 27.675 -9.254 -4.494 1.00 87.69 88 ARG A CA 1
ATOM 669 C C . ARG A 1 88 ? 26.719 -9.571 -5.647 1.00 87.69 88 ARG A C 1
ATOM 671 O O . ARG A 1 88 ? 26.504 -10.744 -5.947 1.00 87.69 88 ARG A O 1
ATOM 678 N N . LEU A 1 89 ? 26.127 -8.549 -6.264 1.00 85.88 89 LEU A N 1
ATOM 679 C CA . LEU A 1 89 ? 25.073 -8.692 -7.265 1.00 85.88 89 LEU A CA 1
ATOM 680 C C . LEU A 1 89 ? 25.606 -8.499 -8.689 1.00 85.88 89 LEU A C 1
ATOM 682 O O . LEU A 1 89 ? 26.426 -7.626 -8.969 1.00 85.88 89 LEU A O 1
ATOM 686 N N . MET A 1 90 ? 25.102 -9.321 -9.609 1.00 80.56 90 MET A N 1
ATOM 687 C CA . MET A 1 90 ? 25.328 -9.152 -11.046 1.00 80.56 90 MET A CA 1
ATOM 688 C C . MET A 1 90 ? 24.511 -7.967 -11.575 1.00 80.56 90 MET A C 1
ATOM 690 O O . MET A 1 90 ? 23.434 -7.695 -11.053 1.00 80.56 90 MET A O 1
ATOM 694 N N . VAL A 1 91 ? 24.978 -7.331 -12.657 1.00 73.00 91 VAL A N 1
ATOM 695 C CA . VAL A 1 91 ? 24.338 -6.157 -13.293 1.00 73.00 91 VAL A CA 1
ATOM 696 C C . VAL A 1 91 ? 22.821 -6.303 -13.489 1.00 73.00 91 VAL A C 1
ATOM 698 O O . VAL A 1 91 ? 22.108 -5.394 -13.089 1.00 73.00 91 VAL A O 1
ATOM 701 N N . PRO A 1 92 ? 22.269 -7.429 -13.988 1.00 71.00 92 PRO A N 1
ATOM 702 C CA . PRO A 1 92 ? 20.819 -7.540 -14.195 1.00 71.00 92 PRO A CA 1
ATOM 703 C C . PRO A 1 92 ? 19.978 -7.512 -12.907 1.00 71.00 92 PRO A C 1
ATOM 705 O O . PRO A 1 92 ? 18.769 -7.335 -12.975 1.00 71.00 92 PRO A O 1
ATOM 708 N N . ASN A 1 93 ? 20.607 -7.694 -11.742 1.00 80.50 93 ASN A N 1
ATOM 709 C CA . ASN A 1 93 ? 19.952 -7.672 -10.432 1.00 80.50 93 ASN A CA 1
ATOM 710 C C . ASN A 1 93 ? 20.132 -6.327 -9.704 1.00 80.50 93 ASN A C 1
ATOM 712 O O . ASN A 1 93 ? 19.697 -6.198 -8.559 1.00 80.50 93 ASN A O 1
ATOM 716 N N . ARG A 1 94 ? 20.799 -5.361 -10.347 1.00 87.19 94 ARG A N 1
ATOM 717 C CA . ARG A 1 94 ? 21.021 -3.997 -9.863 1.00 87.19 94 ARG A CA 1
ATOM 718 C C . ARG A 1 94 ? 20.635 -3.019 -10.976 1.00 87.19 94 ARG A C 1
ATOM 720 O O . ARG A 1 94 ? 21.360 -2.830 -11.946 1.00 87.19 94 ARG A O 1
ATOM 727 N N . VAL A 1 95 ? 19.424 -2.494 -10.902 1.00 91.31 95 VAL A N 1
ATOM 728 C CA . VAL A 1 95 ? 18.792 -1.798 -12.025 1.00 91.31 95 VAL A CA 1
ATOM 729 C C . VAL A 1 95 ? 18.698 -0.317 -11.735 1.00 91.31 95 VAL A C 1
ATOM 731 O O . VAL A 1 95 ? 18.350 0.080 -10.629 1.00 91.31 95 VAL A O 1
ATOM 734 N N . ILE A 1 96 ? 18.997 0.495 -12.742 1.00 92.25 96 ILE A N 1
ATOM 735 C CA . ILE A 1 96 ? 18.737 1.930 -12.708 1.00 92.25 96 ILE A CA 1
ATOM 736 C C . ILE A 1 96 ? 17.544 2.172 -13.621 1.00 92.25 96 ILE A C 1
ATOM 738 O O . ILE A 1 96 ? 17.629 1.929 -14.826 1.00 92.25 96 ILE A O 1
ATOM 742 N N . PHE A 1 97 ? 16.427 2.596 -13.036 1.00 90.88 97 PHE A N 1
ATOM 743 C CA . PHE A 1 97 ? 15.230 2.948 -13.792 1.00 90.88 97 PHE A CA 1
ATOM 744 C C . PHE A 1 97 ? 15.354 4.357 -14.368 1.00 90.88 97 PHE A C 1
ATOM 746 O O . PHE A 1 97 ? 16.067 5.205 -13.827 1.00 90.88 97 PHE A O 1
ATOM 753 N N . TYR A 1 98 ? 14.671 4.591 -15.484 1.00 88.81 98 TYR A N 1
ATOM 754 C CA . TYR A 1 98 ? 14.458 5.945 -15.972 1.00 88.81 98 TYR A CA 1
ATOM 755 C C . TYR A 1 98 ? 13.551 6.679 -14.975 1.00 88.81 98 TYR A C 1
ATOM 757 O O . TYR A 1 98 ? 12.621 6.077 -14.463 1.00 88.81 98 TYR A O 1
ATOM 765 N N . ASP A 1 99 ? 13.831 7.947 -14.695 1.00 85.38 99 ASP A N 1
ATOM 766 C CA . ASP A 1 99 ? 12.998 8.815 -13.858 1.00 85.38 99 ASP A CA 1
ATOM 767 C C . ASP A 1 99 ? 12.937 10.161 -14.573 1.00 85.38 99 ASP A C 1
ATOM 769 O O . ASP A 1 99 ? 13.979 10.754 -14.829 1.00 85.38 99 ASP A O 1
ATOM 773 N N . TYR A 1 100 ? 11.757 10.648 -14.945 1.00 77.06 100 TYR A N 1
ATOM 774 C CA . TYR A 1 100 ? 11.637 11.893 -15.716 1.00 77.06 100 TYR A CA 1
ATOM 775 C C . TYR A 1 100 ? 11.932 13.163 -14.891 1.00 77.06 100 TYR A C 1
ATOM 777 O O . TYR A 1 100 ? 12.170 14.231 -15.467 1.00 77.06 100 TYR A O 1
ATOM 785 N N . LEU A 1 101 ? 11.950 13.055 -13.559 1.00 75.25 101 LEU A N 1
ATOM 786 C CA . LEU A 1 101 ? 12.260 14.127 -12.611 1.00 75.25 101 LEU A CA 1
ATOM 787 C C . LEU A 1 101 ? 13.738 14.135 -12.210 1.00 75.25 101 LEU A C 1
ATOM 789 O O . LEU A 1 101 ? 14.278 15.199 -11.913 1.00 75.25 101 LEU A O 1
ATOM 793 N N . MET A 1 102 ? 14.414 12.982 -12.218 1.00 74.94 102 MET A N 1
ATOM 794 C CA . MET A 1 102 ? 15.793 12.861 -11.732 1.00 74.94 102 MET A CA 1
ATOM 795 C C . MET A 1 102 ? 16.778 12.367 -12.799 1.00 74.94 102 MET A C 1
ATOM 797 O O . MET A 1 102 ? 16.712 11.243 -13.279 1.00 74.94 102 MET A O 1
ATOM 801 N N . CYS A 1 103 ? 17.808 13.172 -13.082 1.00 66.69 103 CYS A N 1
ATOM 802 C CA . CYS A 1 103 ? 18.891 12.812 -14.014 1.00 66.69 103 CYS A CA 1
ATOM 803 C C . CYS A 1 103 ? 19.771 11.643 -13.516 1.00 66.69 103 CYS A C 1
ATOM 805 O O . CYS A 1 103 ? 20.589 11.082 -14.246 1.00 66.69 103 CYS A O 1
ATOM 807 N N . SER A 1 104 ? 19.691 11.305 -12.231 1.00 75.31 104 SER A N 1
ATOM 808 C CA . SER A 1 104 ? 20.507 10.263 -11.605 1.00 75.31 104 SER A CA 1
ATOM 809 C C . SER A 1 104 ? 19.674 9.491 -10.597 1.00 75.31 104 SER A C 1
ATOM 811 O O . SER A 1 104 ? 19.832 9.659 -9.388 1.00 75.31 104 SER A O 1
ATOM 813 N N . SER A 1 105 ? 18.778 8.661 -11.124 1.00 83.38 105 SER A N 1
ATOM 814 C CA . SER A 1 105 ? 17.979 7.724 -10.341 1.00 83.38 105 SER A CA 1
ATOM 815 C C . SER A 1 105 ? 18.874 6.776 -9.536 1.00 83.38 105 SER A C 1
ATOM 817 O O . SER A 1 105 ? 19.958 6.397 -10.004 1.00 83.38 105 SER A O 1
ATOM 819 N N . PRO A 1 106 ? 18.442 6.375 -8.333 1.00 89.00 106 PRO A N 1
ATOM 820 C CA . PRO A 1 106 ? 19.187 5.433 -7.513 1.00 89.00 106 PRO A CA 1
ATOM 821 C C . PRO A 1 106 ? 19.243 4.042 -8.159 1.00 89.00 106 PRO A C 1
ATOM 823 O O . PRO A 1 106 ? 18.347 3.620 -8.893 1.00 89.00 106 PRO A O 1
ATOM 826 N N . GLU A 1 107 ? 20.306 3.296 -7.852 1.00 92.81 107 GLU A N 1
ATOM 827 C CA . GLU A 1 107 ? 20.389 1.880 -8.205 1.00 92.81 107 GLU A CA 1
ATOM 828 C C . GLU A 1 107 ? 19.483 1.060 -7.281 1.00 92.81 107 GLU A C 1
ATOM 830 O O . GLU A 1 107 ? 19.679 1.012 -6.067 1.00 92.81 107 GLU A O 1
ATOM 835 N N . CYS A 1 108 ? 18.509 0.382 -7.877 1.00 94.69 108 CYS A N 1
ATOM 836 C CA . CYS A 1 108 ? 17.515 -0.434 -7.201 1.00 94.69 108 CYS A CA 1
ATOM 837 C C . CYS A 1 108 ? 17.862 -1.924 -7.285 1.00 94.69 108 CYS A C 1
ATOM 839 O O . CYS A 1 108 ? 18.526 -2.390 -8.215 1.00 94.69 108 CYS A O 1
ATOM 841 N N . LEU A 1 109 ? 17.362 -2.709 -6.336 1.00 94.69 109 LEU A N 1
ATOM 842 C CA . LEU A 1 109 ? 17.524 -4.167 -6.313 1.00 94.69 109 LEU A CA 1
ATOM 843 C C . LEU A 1 109 ? 16.258 -4.854 -5.807 1.00 94.69 109 LEU A C 1
ATOM 845 O O . LEU A 1 109 ? 15.363 -4.200 -5.280 1.00 94.69 109 LEU A O 1
ATOM 849 N N . SER A 1 110 ? 16.162 -6.176 -5.958 1.00 94.38 110 SER A N 1
ATOM 850 C CA . SER A 1 110 ? 14.977 -6.911 -5.501 1.00 94.38 110 SER A CA 1
ATOM 851 C C . SER A 1 110 ? 14.801 -6.795 -3.982 1.00 94.38 110 SER A C 1
ATOM 853 O O . SER A 1 110 ? 15.748 -7.065 -3.235 1.00 94.38 110 SER A O 1
ATOM 855 N N . ALA A 1 111 ? 13.583 -6.519 -3.519 1.00 95.81 111 ALA A N 1
ATOM 856 C CA . ALA A 1 111 ? 13.251 -6.443 -2.096 1.00 95.81 111 ALA A CA 1
ATOM 857 C C . ALA A 1 111 ? 13.605 -7.736 -1.333 1.00 95.81 111 ALA A C 1
ATOM 859 O O . ALA A 1 111 ? 13.993 -7.687 -0.171 1.00 95.81 111 ALA A O 1
ATOM 860 N N . VAL A 1 112 ? 13.562 -8.894 -2.002 1.00 94.69 112 VAL A N 1
ATOM 861 C CA . VAL A 1 112 ? 13.990 -10.182 -1.428 1.00 94.69 112 VAL A CA 1
ATOM 862 C C . VAL A 1 112 ? 15.477 -10.163 -1.058 1.00 94.69 112 VAL A C 1
ATOM 864 O O . VAL A 1 112 ? 15.818 -10.402 0.097 1.00 94.69 112 VAL A O 1
ATOM 867 N N . ALA A 1 113 ? 16.359 -9.813 -2.000 1.00 94.56 113 ALA A N 1
ATOM 868 C CA . ALA A 1 113 ? 17.797 -9.717 -1.734 1.00 94.56 113 ALA A CA 1
ATOM 869 C C . ALA A 1 113 ? 18.123 -8.657 -0.666 1.00 94.56 113 ALA A C 1
ATOM 871 O O . ALA A 1 113 ? 19.032 -8.851 0.143 1.00 94.56 113 ALA A O 1
ATOM 872 N N . PHE A 1 114 ? 17.365 -7.554 -0.630 1.00 96.31 114 PHE A N 1
ATOM 873 C CA . PHE A 1 114 ? 17.476 -6.553 0.431 1.00 96.31 114 PHE A CA 1
ATOM 874 C C . PHE A 1 114 ? 17.157 -7.151 1.808 1.00 96.31 114 PHE A C 1
ATOM 876 O O . PHE A 1 114 ? 17.976 -7.058 2.722 1.00 96.31 114 PHE A O 1
ATOM 883 N N . ASN A 1 115 ? 16.008 -7.818 1.950 1.00 96.56 115 ASN A N 1
ATOM 884 C CA . ASN A 1 115 ? 15.565 -8.421 3.210 1.00 96.56 115 ASN A CA 1
ATOM 885 C C . ASN A 1 115 ? 16.525 -9.522 3.694 1.00 96.56 115 ASN A C 1
ATOM 887 O O . ASN A 1 115 ? 16.857 -9.584 4.882 1.00 96.56 115 ASN A O 1
ATOM 891 N N . GLU A 1 116 ? 17.040 -10.351 2.781 1.00 95.62 116 GLU A N 1
ATOM 892 C CA . GLU A 1 116 ? 18.074 -11.347 3.085 1.00 95.62 116 GLU A CA 1
ATOM 893 C C . GLU A 1 116 ? 19.348 -10.693 3.634 1.00 95.62 116 GLU A C 1
ATOM 895 O O . GLU A 1 116 ? 19.898 -11.145 4.644 1.00 95.62 116 GLU A O 1
ATOM 900 N N . TYR A 1 117 ? 19.787 -9.595 3.016 1.00 95.88 117 TYR A N 1
ATOM 901 C CA . TYR A 1 117 ? 20.956 -8.845 3.461 1.00 95.88 117 TYR A CA 1
ATOM 902 C C . TYR A 1 117 ? 20.744 -8.199 4.840 1.00 95.88 117 TYR A C 1
ATOM 904 O O . TYR A 1 117 ? 21.617 -8.313 5.708 1.00 95.88 117 TYR A O 1
ATOM 912 N N . LEU A 1 118 ? 19.577 -7.584 5.085 1.00 96.94 118 LEU A N 1
ATOM 913 C CA . LEU A 1 118 ? 19.206 -7.046 6.403 1.00 96.94 118 LEU A CA 1
ATOM 914 C C . LEU A 1 118 ? 19.306 -8.122 7.491 1.00 96.94 118 LEU A C 1
ATOM 916 O O . LEU A 1 118 ? 19.860 -7.866 8.567 1.00 96.94 118 LEU A O 1
ATOM 920 N N . ARG A 1 119 ? 18.818 -9.332 7.191 1.00 96.50 119 ARG A N 1
ATOM 921 C CA . ARG A 1 119 ? 18.834 -10.484 8.100 1.00 96.50 119 ARG A CA 1
ATOM 922 C C . ARG A 1 119 ? 20.245 -11.000 8.358 1.00 96.50 119 ARG A C 1
ATOM 924 O O . ARG A 1 119 ? 20.608 -11.206 9.516 1.00 96.50 119 ARG A O 1
ATOM 931 N N . GLU A 1 120 ? 21.047 -11.192 7.310 1.00 96.31 120 GLU A N 1
ATOM 932 C CA . GLU A 1 120 ? 22.443 -11.648 7.419 1.00 96.31 120 GLU A CA 1
ATOM 933 C C . GLU A 1 120 ? 23.254 -10.708 8.318 1.00 96.31 120 GLU A C 1
ATOM 935 O O . GLU A 1 120 ? 23.980 -11.147 9.215 1.00 96.31 120 GLU A O 1
ATOM 940 N N . LYS A 1 121 ? 23.108 -9.403 8.086 1.00 95.75 121 LYS A N 1
ATOM 941 C CA . LYS A 1 121 ? 23.891 -8.358 8.748 1.00 95.75 121 LYS A CA 1
ATOM 942 C C . LYS A 1 121 ? 23.306 -7.893 10.075 1.00 95.75 121 LYS A C 1
ATOM 944 O O . LYS A 1 121 ? 23.986 -7.155 10.787 1.00 95.75 121 LYS A O 1
ATOM 949 N N . ARG A 1 122 ? 22.090 -8.337 10.416 1.00 95.88 122 ARG A N 1
ATOM 950 C CA . ARG A 1 122 ? 21.346 -7.935 11.622 1.00 95.88 122 ARG A CA 1
ATOM 951 C C . ARG A 1 122 ? 21.296 -6.412 11.760 1.00 95.88 122 ARG A C 1
ATOM 953 O O . ARG A 1 122 ? 21.645 -5.863 12.802 1.00 95.88 122 ARG A O 1
ATOM 960 N N . LEU A 1 123 ? 20.958 -5.737 10.661 1.00 95.00 123 LEU A N 1
ATOM 961 C CA . LEU A 1 123 ? 20.969 -4.270 10.599 1.00 95.00 123 LEU A CA 1
ATOM 962 C C . LEU A 1 123 ? 19.773 -3.640 11.313 1.00 95.00 123 LEU A C 1
ATOM 964 O O . LEU A 1 123 ? 19.884 -2.506 11.763 1.00 95.00 123 LEU A O 1
ATOM 968 N N . VAL A 1 124 ? 18.671 -4.380 11.407 1.00 95.56 124 VAL A N 1
ATOM 969 C CA . VAL A 1 124 ? 17.399 -3.972 12.009 1.00 95.56 124 VAL A CA 1
ATOM 970 C C . VAL A 1 124 ? 16.823 -5.142 12.810 1.00 95.56 124 VAL A C 1
ATOM 972 O O . VAL A 1 124 ? 17.296 -6.281 12.684 1.00 95.56 124 VAL A O 1
ATOM 975 N N . SER A 1 125 ? 15.813 -4.872 13.629 1.00 94.81 125 SER A N 1
ATOM 976 C CA . SER A 1 125 ? 15.095 -5.882 14.407 1.00 94.81 125 SER A CA 1
ATOM 977 C C . SER A 1 125 ? 14.439 -6.967 13.524 1.00 94.81 125 SER A C 1
ATOM 979 O O . SER A 1 125 ? 13.982 -6.677 12.412 1.00 94.81 125 SER A O 1
ATOM 981 N N . PRO A 1 126 ? 14.383 -8.239 13.978 1.00 95.12 126 PRO A N 1
ATOM 982 C CA . PRO A 1 126 ? 13.742 -9.323 13.226 1.00 95.12 126 PRO A CA 1
ATOM 983 C C . PRO A 1 126 ? 12.278 -9.042 12.869 1.00 95.12 126 PRO A C 1
ATOM 985 O O . PRO A 1 126 ? 11.835 -9.414 11.786 1.00 95.12 126 PRO A O 1
ATOM 988 N N . GLU A 1 127 ? 11.547 -8.348 13.741 1.00 93.44 127 GLU A N 1
ATOM 989 C CA . GLU A 1 127 ? 10.137 -8.006 13.548 1.00 93.44 127 GLU A CA 1
ATOM 990 C C . GLU A 1 127 ? 9.916 -7.109 12.321 1.00 93.44 127 GLU A C 1
ATOM 992 O O . GLU A 1 127 ? 8.941 -7.292 11.588 1.00 93.44 127 GLU A O 1
ATOM 997 N N . ILE A 1 128 ? 10.835 -6.170 12.063 1.00 95.06 128 ILE A N 1
ATOM 998 C CA . ILE A 1 128 ? 10.806 -5.320 10.865 1.00 95.06 128 ILE A CA 1
ATOM 999 C C . ILE A 1 128 ? 11.038 -6.163 9.613 1.00 95.06 128 ILE A C 1
ATOM 1001 O O . ILE A 1 128 ? 10.330 -5.995 8.624 1.00 95.06 128 ILE A O 1
ATOM 1005 N N . ILE A 1 129 ? 12.010 -7.078 9.644 1.00 96.06 129 ILE A N 1
ATOM 1006 C CA . ILE A 1 129 ? 12.327 -7.934 8.490 1.00 96.06 129 ILE A CA 1
ATOM 1007 C C . ILE A 1 129 ? 11.127 -8.821 8.154 1.00 96.06 129 ILE A C 1
ATOM 1009 O O . ILE A 1 129 ? 10.712 -8.874 6.998 1.00 96.06 129 ILE A O 1
ATOM 1013 N N . ASP A 1 130 ? 10.527 -9.458 9.160 1.00 94.50 130 ASP A N 1
ATOM 1014 C CA . ASP A 1 130 ? 9.343 -10.301 8.980 1.00 94.50 130 ASP A CA 1
ATOM 1015 C C . ASP A 1 130 ? 8.161 -9.500 8.412 1.00 94.50 130 ASP A C 1
ATOM 1017 O O . ASP A 1 130 ? 7.425 -9.992 7.551 1.00 94.50 130 ASP A O 1
ATOM 1021 N N . TYR A 1 131 ? 7.986 -8.248 8.847 1.00 94.69 131 TYR A N 1
ATOM 1022 C CA . TYR A 1 131 ? 6.996 -7.344 8.267 1.00 94.69 131 TYR A CA 1
ATOM 1023 C C . TYR A 1 131 ? 7.296 -7.040 6.790 1.00 94.69 131 TYR A C 1
ATOM 1025 O O . TYR A 1 131 ? 6.402 -7.169 5.950 1.00 94.69 131 TYR A O 1
ATOM 1033 N N . LEU A 1 132 ? 8.541 -6.671 6.460 1.00 95.81 132 LEU A N 1
ATOM 1034 C CA . LEU A 1 132 ? 8.969 -6.341 5.094 1.00 95.81 132 LEU A CA 1
ATOM 1035 C C . LEU A 1 132 ? 8.806 -7.528 4.134 1.00 95.81 132 LEU A C 1
ATOM 1037 O O . LEU A 1 132 ? 8.405 -7.349 2.983 1.00 95.81 132 LEU A O 1
ATOM 1041 N N . GLU A 1 133 ? 9.057 -8.751 4.592 1.00 94.94 133 GLU A N 1
ATOM 1042 C CA . GLU A 1 133 ? 8.839 -9.959 3.793 1.00 94.94 133 GLU A CA 1
ATOM 1043 C C . GLU A 1 133 ? 7.355 -10.214 3.524 1.00 94.94 133 GLU A C 1
ATOM 1045 O O . GLU A 1 133 ? 6.969 -10.456 2.376 1.00 94.94 133 GLU A O 1
ATOM 1050 N N . ARG A 1 134 ? 6.506 -10.107 4.555 1.00 93.44 134 ARG A N 1
ATOM 1051 C CA . ARG A 1 134 ? 5.054 -10.286 4.407 1.00 93.44 134 ARG A CA 1
ATOM 1052 C C . ARG A 1 134 ? 4.445 -9.239 3.485 1.00 93.44 134 ARG A C 1
ATOM 1054 O O . ARG A 1 134 ? 3.609 -9.595 2.655 1.00 93.44 134 ARG A O 1
ATOM 1061 N N . ILE A 1 135 ? 4.872 -7.976 3.587 1.00 93.88 135 ILE A N 1
ATOM 1062 C CA . ILE A 1 135 ? 4.353 -6.926 2.703 1.00 93.88 135 ILE A CA 1
ATOM 1063 C C . ILE A 1 135 ? 4.851 -7.103 1.274 1.00 93.88 135 ILE A C 1
ATOM 1065 O O . ILE A 1 135 ? 4.056 -6.993 0.349 1.00 93.88 135 ILE A O 1
ATOM 1069 N N . THR A 1 136 ? 6.118 -7.474 1.076 1.00 94.31 136 THR A N 1
ATOM 1070 C CA . THR A 1 136 ? 6.657 -7.763 -0.264 1.00 94.31 136 THR A CA 1
ATOM 1071 C C . THR A 1 136 ? 5.844 -8.862 -0.953 1.00 94.31 136 THR A C 1
ATOM 1073 O O . THR A 1 136 ? 5.473 -8.713 -2.116 1.00 94.31 136 THR A O 1
ATOM 1076 N N . ALA A 1 137 ? 5.507 -9.934 -0.227 1.00 92.62 137 ALA A N 1
ATOM 1077 C CA . ALA A 1 137 ? 4.666 -11.011 -0.743 1.00 92.62 137 ALA A CA 1
ATOM 1078 C C . ALA A 1 137 ? 3.225 -10.550 -1.029 1.00 92.62 137 ALA A C 1
ATOM 1080 O O . ALA A 1 137 ? 2.694 -10.829 -2.100 1.00 92.62 137 ALA A O 1
ATOM 1081 N N . ALA A 1 138 ? 2.604 -9.806 -0.106 1.00 91.12 138 ALA A N 1
ATOM 1082 C CA . ALA A 1 138 ? 1.240 -9.304 -0.281 1.00 91.12 138 ALA A CA 1
ATOM 1083 C C . ALA A 1 138 ? 1.105 -8.361 -1.489 1.00 91.12 138 ALA A C 1
ATOM 1085 O O . ALA A 1 138 ? 0.111 -8.430 -2.208 1.00 91.12 138 ALA A O 1
ATOM 1086 N N . ILE A 1 139 ? 2.103 -7.503 -1.726 1.00 92.25 139 ILE A N 1
ATOM 1087 C CA . ILE A 1 139 ? 2.121 -6.565 -2.857 1.00 92.25 139 ILE A CA 1
ATOM 1088 C C . ILE A 1 139 ? 2.361 -7.288 -4.186 1.00 92.25 139 ILE A C 1
ATOM 1090 O O . ILE A 1 139 ? 1.748 -6.925 -5.185 1.00 92.25 139 ILE A O 1
ATOM 1094 N N . ALA A 1 140 ? 3.184 -8.342 -4.212 1.00 92.38 140 ALA A N 1
ATOM 1095 C CA . ALA A 1 140 ? 3.405 -9.127 -5.429 1.00 92.38 140 ALA A CA 1
ATOM 1096 C C . ALA A 1 140 ? 2.116 -9.781 -5.969 1.00 92.38 140 ALA A C 1
ATOM 1098 O O . ALA A 1 140 ? 1.947 -9.913 -7.184 1.00 92.38 140 ALA A O 1
ATOM 1099 N N . ASP A 1 141 ? 1.194 -10.139 -5.073 1.00 89.12 141 ASP A N 1
ATOM 1100 C CA . ASP A 1 141 ? -0.090 -10.760 -5.406 1.00 89.12 141 ASP A CA 1
ATOM 1101 C C . ASP A 1 141 ? -1.259 -9.765 -5.497 1.00 89.12 141 ASP A C 1
ATOM 1103 O O . ASP A 1 141 ? -2.376 -10.159 -5.836 1.00 89.12 141 ASP A O 1
ATOM 1107 N N . ALA A 1 142 ? -1.032 -8.477 -5.223 1.00 87.25 142 ALA A N 1
ATOM 1108 C CA . ALA A 1 142 ? -2.072 -7.460 -5.317 1.00 87.25 142 ALA A CA 1
ATOM 1109 C C . ALA A 1 142 ? -2.357 -7.116 -6.796 1.00 87.25 142 ALA A C 1
ATOM 1111 O O . ALA A 1 142 ? -1.434 -6.728 -7.513 1.00 87.25 142 ALA A O 1
ATOM 1112 N N . PRO A 1 143 ? -3.607 -7.231 -7.282 1.00 86.75 143 PRO A N 1
ATOM 1113 C CA . PRO A 1 143 ? -3.990 -6.861 -8.629 1.00 86.75 143 PRO A CA 1
ATOM 1114 C C . PRO A 1 143 ? -4.129 -5.346 -8.663 1.00 86.75 143 PRO A C 1
ATOM 1116 O O . PRO A 1 143 ? -5.185 -4.814 -8.343 1.00 86.75 143 PRO A O 1
ATOM 1119 N N . ILE A 1 144 ? -3.034 -4.658 -8.968 1.00 87.56 144 ILE A N 1
ATOM 1120 C CA . ILE A 1 144 ? -2.941 -3.193 -8.926 1.00 87.56 144 ILE A CA 1
ATOM 1121 C C . ILE A 1 144 ? -2.688 -2.581 -10.301 1.00 87.56 144 ILE A C 1
ATOM 1123 O O . ILE A 1 144 ? -2.873 -1.378 -10.453 1.00 87.56 144 ILE A O 1
ATOM 1127 N N . PHE A 1 145 ? -2.315 -3.390 -11.298 1.00 89.31 145 PHE A N 1
ATOM 1128 C CA . PHE A 1 145 ? -2.016 -2.923 -12.647 1.00 89.31 145 PHE A CA 1
ATOM 1129 C C . PHE A 1 145 ? -3.269 -2.858 -13.523 1.00 89.31 145 PHE A C 1
ATOM 1131 O O . PHE A 1 145 ? -3.889 -3.884 -13.847 1.00 89.31 145 PHE A O 1
ATOM 1138 N N . LYS A 1 146 ? -3.600 -1.643 -13.959 1.00 85.50 146 LYS A N 1
ATOM 1139 C CA . LYS A 1 146 ? -4.744 -1.313 -14.811 1.00 85.50 146 LYS A CA 1
ATOM 1140 C C . LYS A 1 146 ? -4.256 -0.671 -16.108 1.00 85.50 146 LYS A C 1
ATOM 1142 O O . LYS A 1 146 ? -3.456 0.248 -16.080 1.00 85.50 146 LYS A O 1
ATOM 1147 N N . GLY A 1 147 ? -4.763 -1.120 -17.246 1.00 80.94 147 GLY A N 1
ATOM 1148 C CA . GLY A 1 147 ? -4.449 -0.541 -18.549 1.00 80.94 147 GLY A CA 1
ATOM 1149 C C . GLY A 1 147 ? -5.366 -1.086 -19.642 1.00 80.94 147 GLY A C 1
ATOM 1150 O O . GLY A 1 147 ? -6.201 -1.947 -19.347 1.00 80.94 147 GLY A O 1
ATOM 1151 N N . PRO A 1 148 ? -5.214 -0.633 -20.900 1.00 75.94 148 PRO A N 1
ATOM 1152 C CA . PRO A 1 148 ? -6.064 -1.058 -22.018 1.00 75.94 148 PRO A CA 1
ATOM 1153 C C . PRO A 1 148 ? -6.185 -2.583 -22.137 1.00 75.94 148 PRO A C 1
ATOM 1155 O O . PRO A 1 148 ? -7.253 -3.113 -22.438 1.00 75.94 148 PRO A O 1
ATOM 1158 N N . ASP A 1 149 ? -5.090 -3.288 -21.850 1.00 73.50 149 ASP A N 1
ATOM 1159 C CA . ASP A 1 149 ? -4.995 -4.744 -21.941 1.00 73.50 149 ASP A CA 1
ATOM 1160 C C . ASP A 1 149 ? -5.561 -5.481 -20.706 1.00 73.50 149 ASP A C 1
ATOM 1162 O O . ASP A 1 149 ? -5.737 -6.700 -20.746 1.00 73.50 149 ASP A O 1
ATOM 1166 N N . THR A 1 150 ? -5.875 -4.768 -19.615 1.00 72.31 150 THR A N 1
ATOM 1167 C CA . THR A 1 150 ? -6.246 -5.349 -18.307 1.00 72.31 150 THR A CA 1
ATOM 1168 C C . THR A 1 150 ? -7.567 -4.829 -17.740 1.00 72.31 150 THR A C 1
ATOM 1170 O O . THR A 1 150 ? -7.992 -5.267 -16.673 1.00 72.31 150 THR A O 1
ATOM 1173 N N . TRP A 1 151 ? -8.281 -3.943 -18.443 1.00 71.19 151 TRP A N 1
ATOM 1174 C CA . TRP A 1 151 ? -9.577 -3.423 -17.982 1.00 71.19 151 TRP A CA 1
ATOM 1175 C C . TRP A 1 151 ? -10.585 -4.494 -17.519 1.00 71.19 151 TRP A C 1
ATOM 1177 O O . TRP A 1 151 ? -11.274 -4.236 -16.532 1.00 71.19 151 TRP A O 1
ATOM 1187 N N . PRO A 1 152 ? -10.683 -5.689 -18.145 1.00 68.44 152 PRO A N 1
ATOM 1188 C CA . PRO A 1 152 ? -11.586 -6.738 -17.665 1.00 68.44 152 PRO A CA 1
ATOM 1189 C C . PRO A 1 152 ? -11.128 -7.420 -16.368 1.00 68.44 152 PRO A C 1
ATOM 1191 O O . PRO A 1 152 ? -11.959 -7.959 -15.641 1.00 68.44 152 PRO A O 1
ATOM 1194 N N . SER A 1 153 ? -9.818 -7.461 -16.110 1.00 75.00 153 SER A N 1
ATOM 1195 C CA . SER A 1 153 ? -9.210 -8.097 -14.940 1.00 75.00 153 SER A CA 1
ATOM 1196 C C . SER A 1 153 ? -7.815 -7.533 -14.726 1.00 75.00 153 SER A C 1
ATOM 1198 O O . SER A 1 153 ? -6.920 -7.743 -15.545 1.00 75.00 153 SER A O 1
ATOM 1200 N N . TRP A 1 154 ? -7.634 -6.862 -13.598 1.00 85.00 154 TRP A N 1
ATOM 1201 C CA . TRP A 1 154 ? -6.375 -6.233 -13.236 1.00 85.00 154 TRP A CA 1
ATOM 1202 C C . TRP A 1 154 ? -5.280 -7.275 -13.035 1.00 85.00 154 TRP A C 1
ATOM 1204 O O . TRP A 1 154 ? -5.559 -8.410 -12.633 1.00 85.00 154 TRP A O 1
ATOM 1214 N N . TRP A 1 155 ? -4.038 -6.888 -13.311 1.00 89.56 155 TRP A N 1
ATOM 1215 C CA . TRP A 1 155 ? -2.888 -7.760 -13.103 1.00 89.56 155 TRP A CA 1
ATOM 1216 C C . TRP A 1 155 ? -2.205 -7.463 -11.774 1.00 89.56 155 TRP A C 1
ATOM 1218 O O . TRP A 1 155 ? -2.130 -6.323 -11.317 1.00 89.56 155 TRP A O 1
ATOM 1228 N N . SER A 1 156 ? -1.695 -8.523 -11.166 1.00 90.56 156 SER A N 1
ATOM 1229 C CA . SER A 1 156 ? -0.677 -8.481 -10.121 1.00 90.56 156 SER A CA 1
ATOM 1230 C C . SER A 1 156 ? 0.708 -8.609 -10.747 1.00 90.56 156 SER A C 1
ATOM 1232 O O . SER A 1 156 ? 0.827 -9.048 -11.895 1.00 90.56 156 SER A O 1
ATOM 1234 N N . LEU A 1 157 ? 1.772 -8.341 -9.984 1.00 92.19 157 LEU A N 1
ATOM 1235 C CA . LEU A 1 157 ? 3.121 -8.680 -10.448 1.00 92.19 157 LEU A CA 1
ATOM 1236 C C . LEU A 1 157 ? 3.225 -10.162 -10.819 1.00 92.19 157 LEU A C 1
ATOM 1238 O O . LEU A 1 157 ? 3.841 -10.495 -11.827 1.00 92.19 157 LEU A O 1
ATOM 1242 N N . SER A 1 158 ? 2.597 -11.051 -10.042 1.00 88.56 158 SER A N 1
ATOM 1243 C CA . SER A 1 158 ? 2.615 -12.500 -10.280 1.00 88.56 158 SER A CA 1
ATOM 1244 C C . SER A 1 158 ? 1.878 -12.951 -11.549 1.00 88.56 158 SER A C 1
ATOM 1246 O O . SER A 1 158 ? 2.119 -14.058 -12.029 1.00 88.56 158 SER A O 1
ATOM 1248 N N . THR A 1 159 ? 1.008 -12.112 -12.115 1.00 90.50 159 THR A N 1
ATOM 1249 C CA . THR A 1 159 ? 0.215 -12.423 -13.320 1.00 90.50 159 THR A CA 1
ATOM 1250 C C . THR A 1 159 ? 0.560 -11.550 -14.525 1.00 90.50 159 THR A C 1
ATOM 1252 O O . THR A 1 159 ? 0.078 -11.819 -15.627 1.00 90.50 159 THR A O 1
ATOM 1255 N N . MET A 1 160 ? 1.420 -10.546 -14.347 1.00 89.88 160 MET A N 1
ATOM 1256 C CA . MET A 1 160 ? 1.916 -9.709 -15.433 1.00 89.88 160 MET A CA 1
ATOM 1257 C C . MET A 1 160 ? 2.676 -10.513 -16.496 1.00 89.88 160 MET A C 1
ATOM 1259 O O . MET A 1 160 ? 3.362 -11.493 -16.182 1.00 89.88 160 MET A O 1
ATOM 1263 N N . PRO A 1 161 ? 2.605 -10.087 -17.770 1.00 90.56 161 PRO A N 1
ATOM 1264 C CA . PRO A 1 161 ? 3.369 -10.712 -18.834 1.00 90.56 161 PRO A CA 1
ATOM 1265 C C . PRO A 1 161 ? 4.874 -10.520 -18.613 1.00 90.56 161 PRO A C 1
ATOM 1267 O O . PRO A 1 161 ? 5.331 -9.512 -18.083 1.00 90.56 161 PRO A O 1
ATOM 1270 N N . ALA A 1 162 ? 5.668 -11.481 -19.088 1.00 91.62 162 ALA A N 1
ATOM 1271 C CA . ALA A 1 162 ? 7.124 -11.442 -18.946 1.00 91.62 162 ALA A CA 1
ATOM 1272 C C . ALA A 1 162 ? 7.809 -10.339 -19.777 1.00 91.62 162 ALA A C 1
ATOM 1274 O O . ALA A 1 162 ? 8.994 -10.086 -19.593 1.00 91.62 162 ALA A O 1
ATOM 1275 N N . LEU A 1 163 ? 7.094 -9.729 -20.723 1.00 92.00 163 LEU A N 1
ATOM 1276 C CA . LEU A 1 163 ? 7.553 -8.617 -21.552 1.00 92.00 163 LEU A CA 1
ATOM 1277 C C . LEU A 1 163 ? 6.411 -7.602 -21.712 1.00 92.00 163 LEU A C 1
ATOM 1279 O O . LEU A 1 163 ? 5.247 -8.012 -21.634 1.00 92.00 163 LEU A O 1
ATOM 1283 N N . PRO A 1 164 ? 6.719 -6.319 -21.986 1.00 90.44 164 PRO A N 1
ATOM 1284 C CA . PRO A 1 164 ? 5.708 -5.287 -22.203 1.00 90.44 164 PRO A CA 1
ATOM 1285 C C . PRO A 1 164 ? 4.664 -5.699 -23.255 1.00 90.44 164 PRO A C 1
ATOM 1287 O O . PRO A 1 164 ? 5.043 -6.183 -24.329 1.00 90.44 164 PRO A O 1
ATOM 1290 N N . PRO A 1 165 ? 3.355 -5.521 -23.006 1.00 89.75 165 PRO A N 1
ATOM 1291 C CA . PRO A 1 165 ? 2.355 -5.650 -24.061 1.00 89.75 165 PRO A CA 1
ATOM 1292 C C . PRO A 1 165 ? 2.542 -4.552 -25.128 1.00 89.75 165 PRO A C 1
ATOM 1294 O O . PRO A 1 165 ? 3.179 -3.532 -24.857 1.00 89.75 165 PRO A O 1
ATOM 1297 N N . PRO A 1 166 ? 1.978 -4.709 -26.342 1.00 89.50 166 PRO A N 1
ATOM 1298 C CA . PRO A 1 166 ? 2.207 -3.768 -27.439 1.00 89.50 166 PRO A CA 1
ATOM 1299 C C . PRO A 1 166 ? 1.895 -2.302 -27.113 1.00 89.50 166 PRO A C 1
ATOM 1301 O O . PRO A 1 166 ? 2.610 -1.424 -27.587 1.00 89.50 166 PRO A O 1
ATOM 1304 N N . ASN A 1 167 ? 0.859 -2.046 -26.309 1.00 86.00 167 ASN A N 1
ATOM 1305 C CA . ASN A 1 167 ? 0.441 -0.696 -25.920 1.00 86.00 167 ASN A CA 1
ATOM 1306 C C . ASN A 1 167 ? 1.346 -0.072 -24.846 1.00 86.00 167 ASN A C 1
ATOM 1308 O O . ASN A 1 167 ? 1.394 1.142 -24.721 1.00 86.00 167 ASN A O 1
ATOM 1312 N N . ALA A 1 168 ? 2.086 -0.883 -24.086 1.00 88.19 168 ALA A N 1
ATOM 1313 C CA . ALA A 1 168 ? 3.026 -0.380 -23.086 1.00 88.19 168 ALA A CA 1
ATOM 1314 C C . ALA A 1 168 ? 4.367 0.046 -23.708 1.00 88.19 168 ALA A C 1
ATOM 1316 O O . ALA A 1 168 ? 5.173 0.685 -23.051 1.00 88.19 168 ALA A O 1
ATOM 1317 N N . MET A 1 169 ? 4.635 -0.287 -24.976 1.00 90.12 169 MET A N 1
ATOM 1318 C CA . MET A 1 169 ? 5.882 0.089 -25.665 1.00 90.12 169 MET A CA 1
ATOM 1319 C C . MET A 1 169 ? 5.945 1.564 -26.088 1.00 90.12 169 MET A C 1
ATOM 1321 O O . MET A 1 169 ? 6.956 2.000 -26.651 1.00 90.12 169 MET A O 1
ATOM 1325 N N . ILE A 1 170 ? 4.865 2.304 -25.864 1.00 89.81 170 ILE A N 1
ATOM 1326 C CA . ILE A 1 170 ? 4.724 3.718 -26.176 1.00 89.81 170 ILE A CA 1
ATOM 1327 C C . ILE A 1 170 ? 4.633 4.470 -24.857 1.00 89.81 170 ILE A C 1
ATOM 1329 O O . ILE A 1 170 ? 3.842 4.117 -23.988 1.00 89.81 170 ILE A O 1
ATOM 1333 N N . GLU A 1 171 ? 5.474 5.483 -24.720 1.00 85.38 171 GLU A N 1
ATOM 1334 C CA . GLU A 1 171 ? 5.547 6.325 -23.540 1.00 85.38 171 GLU A CA 1
ATOM 1335 C C . GLU A 1 171 ? 4.822 7.636 -23.807 1.00 85.38 171 GLU A C 1
ATOM 1337 O O . GLU A 1 171 ? 5.038 8.279 -24.844 1.00 85.38 171 GLU A O 1
ATOM 1342 N N . PHE A 1 172 ? 4.038 8.049 -22.816 1.00 78.06 172 PHE A N 1
ATOM 1343 C CA . PHE A 1 172 ? 3.753 9.455 -22.607 1.00 78.06 172 PHE A CA 1
ATOM 1344 C C . PHE A 1 172 ? 5.043 10.140 -22.168 1.00 78.06 172 PHE A C 1
ATOM 1346 O O . PHE A 1 172 ? 5.660 9.724 -21.184 1.00 78.06 172 PHE A O 1
ATOM 1353 N N . PHE A 1 173 ? 5.477 11.161 -22.902 1.00 72.44 173 PHE A N 1
ATOM 1354 C CA . PHE A 1 173 ? 6.771 11.784 -22.655 1.00 72.44 173 PHE A CA 1
ATOM 1355 C C . PHE A 1 173 ? 6.636 13.267 -22.297 1.00 72.44 173 PHE A C 1
ATOM 1357 O O . PHE A 1 173 ? 6.796 14.122 -23.173 1.00 72.44 173 PHE A O 1
ATOM 1364 N N . PRO A 1 174 ? 6.399 13.603 -21.014 1.00 65.12 174 PRO A N 1
ATOM 1365 C CA . PRO A 1 174 ? 6.592 14.968 -20.561 1.00 65.12 174 PRO A CA 1
ATOM 1366 C C . PRO A 1 174 ? 8.094 15.258 -20.656 1.00 65.12 174 PRO A C 1
ATOM 1368 O O . PRO A 1 174 ? 8.912 14.494 -20.139 1.00 65.12 174 PRO A O 1
ATOM 1371 N N . VAL A 1 175 ? 8.480 16.322 -21.364 1.00 64.31 175 VAL A N 1
ATOM 1372 C CA . VAL A 1 175 ? 9.895 16.685 -21.560 1.00 64.31 175 VAL A CA 1
ATOM 1373 C C . VAL A 1 175 ? 10.639 16.640 -20.207 1.00 64.31 175 VAL A C 1
ATOM 1375 O O . VAL A 1 175 ? 10.191 17.311 -19.275 1.00 64.31 175 VAL A O 1
ATOM 1378 N N . PRO A 1 176 ? 11.748 15.879 -20.056 1.00 61.09 176 PRO A N 1
ATOM 1379 C CA . PRO A 1 176 ? 12.346 15.617 -18.748 1.00 61.09 176 PRO A CA 1
ATOM 1380 C C . PRO A 1 176 ? 12.850 16.904 -18.106 1.00 61.09 176 PRO A C 1
ATOM 1382 O O . PRO A 1 176 ? 13.544 17.686 -18.756 1.00 61.09 176 PRO A O 1
ATOM 1385 N N . LEU A 1 177 ? 12.551 17.098 -16.821 1.00 61.31 177 LEU A N 1
ATOM 1386 C CA . LEU A 1 177 ? 12.874 18.314 -16.060 1.00 61.31 177 LEU A CA 1
ATOM 1387 C C . LEU A 1 177 ? 14.246 18.235 -15.370 1.00 61.31 177 LEU A C 1
ATOM 1389 O O . LEU A 1 177 ? 14.465 18.840 -14.330 1.00 61.31 177 LEU A O 1
ATOM 1393 N N . TRP A 1 178 ? 15.184 17.476 -15.933 1.00 64.94 178 TRP A N 1
ATOM 1394 C CA . TRP A 1 178 ? 16.469 17.142 -15.308 1.00 64.94 178 TRP A CA 1
ATOM 1395 C C . TRP A 1 178 ? 17.424 18.322 -15.069 1.00 64.94 178 TRP A C 1
ATOM 1397 O O . TRP A 1 178 ? 18.475 18.119 -14.461 1.00 64.94 178 TRP A O 1
ATOM 1407 N N . ASP A 1 179 ? 17.090 19.523 -15.546 1.00 56.91 179 ASP A N 1
ATOM 1408 C CA . ASP A 1 179 ? 17.890 20.733 -15.369 1.00 56.91 179 ASP A CA 1
ATOM 1409 C C . ASP A 1 179 ? 17.019 21.897 -14.859 1.00 56.91 179 ASP A C 1
ATOM 1411 O O . ASP A 1 179 ? 16.135 22.389 -15.563 1.00 56.91 179 ASP A O 1
ATOM 1415 N N . ASP A 1 180 ? 17.286 22.338 -13.625 1.00 54.09 180 ASP A N 1
ATOM 1416 C CA . ASP A 1 180 ? 16.660 23.516 -13.009 1.00 54.09 180 ASP A CA 1
ATOM 1417 C C . ASP A 1 180 ? 17.249 24.836 -13.557 1.00 54.09 180 ASP A C 1
ATOM 1419 O O . ASP A 1 180 ? 16.633 25.899 -13.420 1.00 54.09 180 ASP A O 1
ATOM 1423 N N . GLU A 1 181 ? 18.445 24.809 -14.166 1.00 52.75 181 GLU A N 1
ATOM 1424 C CA . GLU A 1 181 ? 19.167 26.012 -14.605 1.00 52.75 181 GLU A CA 1
ATOM 1425 C C . GLU A 1 181 ? 18.909 26.367 -16.081 1.00 52.75 181 GLU A C 1
ATOM 1427 O O . GLU A 1 181 ? 18.982 27.548 -16.459 1.00 52.75 181 GLU A O 1
ATOM 1432 N N . HIS A 1 182 ? 18.557 25.391 -16.924 1.00 56.09 182 HIS A N 1
ATOM 1433 C CA . HIS A 1 182 ? 18.260 25.588 -18.345 1.00 56.09 182 HIS A CA 1
ATOM 1434 C C . HIS A 1 182 ? 16.984 24.864 -18.771 1.00 56.09 182 HIS A C 1
ATOM 1436 O O . HIS A 1 182 ? 16.834 23.667 -18.573 1.00 56.09 182 HIS A O 1
ATOM 1442 N N . SER A 1 183 ? 16.073 25.592 -19.428 1.00 65.50 183 SER A N 1
ATOM 1443 C CA . SER A 1 183 ? 14.842 25.000 -19.957 1.00 65.50 183 SER A CA 1
ATOM 1444 C C . SER A 1 183 ? 15.172 23.858 -20.939 1.00 65.50 183 SER A C 1
ATOM 1446 O O . SER A 1 183 ? 15.773 24.128 -21.989 1.00 65.50 183 SER A O 1
ATOM 1448 N N . PRO A 1 184 ? 14.760 22.605 -20.655 1.00 67.31 184 PRO A N 1
ATOM 1449 C CA . PRO A 1 184 ? 15.042 21.445 -21.506 1.00 67.31 184 PRO A CA 1
ATOM 1450 C C . PRO A 1 184 ? 14.274 21.488 -22.836 1.00 67.31 184 PRO A C 1
ATOM 1452 O O . PRO A 1 184 ? 14.525 20.677 -23.728 1.00 67.31 184 PRO A O 1
ATOM 1455 N N . ILE A 1 185 ? 13.376 22.467 -22.997 1.00 76.00 185 ILE A N 1
ATOM 1456 C CA . ILE A 1 185 ? 12.488 22.631 -24.149 1.00 76.00 185 ILE A CA 1
ATOM 1457 C C . ILE A 1 185 ? 13.283 22.782 -25.449 1.00 76.00 185 ILE A C 1
ATOM 1459 O O . ILE A 1 185 ? 13.049 22.038 -26.391 1.00 76.00 185 ILE A O 1
ATOM 1463 N N . VAL A 1 186 ? 14.263 23.691 -25.516 1.00 80.56 186 VAL A N 1
ATOM 1464 C CA . VAL A 1 186 ? 14.988 23.959 -26.777 1.00 80.56 186 VAL A CA 1
ATOM 1465 C C . VAL A 1 186 ? 15.846 22.763 -27.229 1.00 80.56 186 VAL A C 1
ATOM 1467 O O . VAL A 1 186 ? 15.791 22.400 -28.412 1.00 80.56 186 VAL A O 1
ATOM 1470 N N . PRO A 1 187 ? 16.625 22.110 -26.340 1.00 84.81 187 PRO A N 1
ATOM 1471 C CA . PRO A 1 187 ? 17.293 20.855 -26.675 1.00 84.81 187 PRO A CA 1
ATOM 1472 C C . PRO A 1 187 ? 16.314 19.770 -27.143 1.00 84.81 187 PRO A C 1
ATOM 1474 O O . PRO A 1 187 ? 16.591 19.093 -28.137 1.00 84.81 187 PRO A O 1
ATOM 1477 N N . PHE A 1 188 ? 15.163 19.640 -26.476 1.00 85.62 188 PHE A N 1
ATOM 1478 C CA . PHE A 1 188 ? 14.151 18.647 -26.826 1.00 85.62 188 PHE A CA 1
ATOM 1479 C C . PHE A 1 188 ? 13.520 18.924 -28.185 1.00 85.62 188 PHE A C 1
ATOM 1481 O O . PHE A 1 188 ? 13.509 18.033 -29.025 1.00 85.62 188 PHE A O 1
ATOM 1488 N N . GLU A 1 189 ? 13.091 20.153 -28.464 1.00 86.62 189 GLU A N 1
ATOM 1489 C CA . GLU A 1 189 ? 12.551 20.557 -29.768 1.00 86.62 189 GLU A CA 1
ATOM 1490 C C . GLU A 1 189 ? 13.547 20.299 -30.905 1.00 86.62 189 GLU A C 1
ATOM 1492 O O . GLU A 1 189 ? 13.172 19.810 -31.974 1.00 86.62 189 GLU A O 1
ATOM 1497 N N . THR A 1 190 ? 14.834 20.570 -30.667 1.00 90.12 190 THR A N 1
ATOM 1498 C CA . THR A 1 190 ? 15.899 20.322 -31.650 1.00 90.12 190 THR A CA 1
ATOM 1499 C C . THR A 1 190 ? 16.043 18.829 -31.945 1.00 90.12 190 THR A C 1
ATOM 1501 O O . THR A 1 190 ? 16.110 18.418 -33.109 1.00 90.12 190 THR A O 1
ATOM 1504 N N . TRP A 1 191 ? 16.072 17.997 -30.903 1.00 92.50 191 TRP A N 1
ATOM 1505 C CA . TRP A 1 191 ? 16.117 16.548 -31.065 1.00 92.50 191 TRP A CA 1
ATOM 1506 C C . TRP A 1 191 ? 14.841 16.011 -31.719 1.00 92.50 191 TRP A C 1
ATOM 1508 O O . TRP A 1 191 ? 14.930 15.254 -32.687 1.00 92.50 191 TRP A O 1
ATOM 1518 N N . ARG A 1 192 ? 13.671 16.460 -31.262 1.00 91.44 192 ARG A N 1
ATOM 1519 C CA . ARG A 1 192 ? 12.348 16.119 -31.792 1.00 91.44 192 ARG A CA 1
ATOM 1520 C C . ARG A 1 192 ? 12.271 16.368 -33.293 1.00 91.44 192 ARG A C 1
ATOM 1522 O O . ARG A 1 192 ? 11.864 15.482 -34.042 1.00 91.44 192 ARG A O 1
ATOM 1529 N N . GLU A 1 193 ? 12.725 17.530 -33.759 1.00 93.00 193 GLU A N 1
ATOM 1530 C CA . GLU A 1 193 ? 12.754 17.844 -35.190 1.00 93.00 193 GLU A CA 1
ATOM 1531 C C . GLU A 1 193 ? 13.700 16.910 -35.960 1.00 93.00 193 GLU A C 1
ATOM 1533 O O . GLU A 1 193 ? 13.342 16.391 -37.021 1.00 93.00 193 GLU A O 1
ATOM 1538 N N . SER A 1 194 ? 14.876 16.601 -35.401 1.00 94.25 194 SER A N 1
ATOM 1539 C CA . SER A 1 194 ? 15.803 15.638 -36.014 1.00 94.25 194 SER A CA 1
ATOM 1540 C C . SER A 1 194 ? 15.192 14.233 -36.144 1.00 94.25 194 SER A C 1
ATOM 1542 O O . SER A 1 194 ? 15.429 13.537 -37.140 1.00 94.25 194 SER A O 1
ATOM 1544 N N . MET A 1 195 ? 14.335 13.843 -35.193 1.00 95.81 195 MET A N 1
ATOM 1545 C CA . MET A 1 195 ? 13.667 12.543 -35.174 1.00 95.81 195 MET A CA 1
ATOM 1546 C C . MET A 1 195 ? 12.540 12.414 -36.195 1.00 95.81 195 MET A C 1
ATOM 1548 O O . MET A 1 195 ? 12.175 11.284 -36.510 1.00 95.81 195 MET A O 1
ATOM 1552 N N . ARG A 1 196 ? 12.018 13.496 -36.792 1.00 95.06 196 ARG A N 1
ATOM 1553 C CA . ARG A 1 196 ? 10.976 13.383 -37.836 1.00 95.06 196 ARG A CA 1
ATOM 1554 C C . ARG A 1 196 ? 11.422 12.523 -39.011 1.00 95.06 196 ARG A C 1
ATOM 1556 O O . ARG A 1 196 ? 10.675 11.670 -39.487 1.00 95.06 196 ARG A O 1
ATOM 1563 N N . SER A 1 197 ? 12.657 12.737 -39.465 1.00 96.00 197 SER A N 1
ATOM 1564 C CA . SER A 1 197 ? 13.230 11.979 -40.581 1.00 96.00 197 SER A CA 1
ATOM 1565 C C . SER A 1 197 ? 13.440 10.505 -40.218 1.00 96.00 197 SER A C 1
ATOM 1567 O O . SER A 1 197 ? 13.100 9.618 -41.000 1.00 96.00 197 SER A O 1
ATOM 1569 N N . VAL A 1 198 ? 13.922 10.245 -39.002 1.00 97.19 198 VAL A N 1
ATOM 1570 C CA . VAL A 1 198 ? 14.159 8.900 -38.464 1.00 97.19 198 VAL A CA 1
ATOM 1571 C C . VAL A 1 198 ? 12.843 8.143 -38.285 1.00 97.19 198 VAL A C 1
ATOM 1573 O O . VAL A 1 198 ? 12.710 7.024 -38.775 1.00 97.19 198 VAL A O 1
ATOM 1576 N N . ALA A 1 199 ? 11.844 8.765 -37.657 1.00 96.69 199 ALA A N 1
ATOM 1577 C CA . ALA A 1 199 ? 10.522 8.185 -37.443 1.00 96.69 199 ALA A CA 1
ATOM 1578 C C . ALA A 1 199 ? 9.827 7.844 -38.770 1.00 96.69 199 ALA A C 1
ATOM 1580 O O . ALA A 1 199 ? 9.219 6.781 -38.876 1.00 96.69 199 ALA A O 1
ATOM 1581 N N . ALA A 1 200 ? 9.969 8.686 -39.801 1.00 96.81 200 ALA A N 1
ATOM 1582 C CA . ALA A 1 200 ? 9.429 8.410 -41.131 1.00 96.81 200 ALA A CA 1
ATOM 1583 C C . ALA A 1 200 ? 10.085 7.184 -41.793 1.00 96.81 200 ALA A C 1
ATOM 1585 O O . ALA A 1 200 ? 9.388 6.362 -42.390 1.00 96.81 200 ALA A O 1
ATOM 1586 N N . VAL A 1 201 ? 11.410 7.031 -41.668 1.00 97.31 201 VAL A N 1
ATOM 1587 C CA . VAL A 1 201 ? 12.134 5.848 -42.171 1.00 97.31 201 VAL A CA 1
ATOM 1588 C C . VAL A 1 201 ? 11.710 4.593 -41.411 1.00 97.31 201 VAL A C 1
ATOM 1590 O O . VAL A 1 201 ? 11.347 3.597 -42.036 1.00 97.31 201 VAL A O 1
ATOM 1593 N N . LEU A 1 202 ? 11.685 4.651 -40.077 1.00 97.50 202 LEU A N 1
ATOM 1594 C CA . LEU A 1 202 ? 11.240 3.542 -39.231 1.00 97.50 202 LEU A CA 1
ATOM 1595 C C . LEU A 1 202 ? 9.804 3.128 -39.560 1.00 97.50 202 LEU A C 1
ATOM 1597 O O . LEU A 1 202 ? 9.538 1.946 -39.747 1.00 97.50 202 LEU A O 1
ATOM 1601 N N . GLN A 1 203 ? 8.888 4.083 -39.714 1.00 96.56 203 GLN A N 1
ATOM 1602 C CA . GLN A 1 203 ? 7.510 3.793 -40.103 1.00 96.56 203 GLN A CA 1
ATOM 1603 C C . GLN A 1 203 ? 7.421 3.150 -41.492 1.00 96.56 203 GLN A C 1
ATOM 1605 O O . GLN A 1 203 ? 6.612 2.242 -41.686 1.00 96.56 203 GLN A O 1
ATOM 1610 N N . GLY A 1 204 ? 8.237 3.600 -42.449 1.00 96.94 204 GLY A N 1
ATOM 1611 C CA . GLY A 1 204 ? 8.299 3.015 -43.788 1.00 96.94 204 GLY A CA 1
ATOM 1612 C C . GLY A 1 204 ? 8.723 1.544 -43.780 1.00 96.94 204 GLY A C 1
ATOM 1613 O O . GLY A 1 204 ? 8.122 0.736 -44.485 1.00 96.94 204 GLY A O 1
ATOM 1614 N N . GLU A 1 205 ? 9.709 1.192 -42.954 1.00 97.38 205 GLU A N 1
ATOM 1615 C CA . GLU A 1 205 ? 10.249 -0.172 -42.845 1.00 97.38 205 GLU A CA 1
ATOM 1616 C C . GLU A 1 205 ? 9.382 -1.093 -41.966 1.00 97.38 205 GLU A C 1
ATOM 1618 O O . GLU A 1 205 ? 9.179 -2.263 -42.290 1.00 97.38 205 GLU A O 1
ATOM 1623 N N . LEU A 1 206 ? 8.844 -0.575 -40.857 1.00 95.88 206 LEU A N 1
ATOM 1624 C CA . LEU A 1 206 ? 8.069 -1.347 -39.873 1.00 95.88 206 LEU A CA 1
ATOM 1625 C C . LEU A 1 206 ? 6.569 -1.408 -40.204 1.00 95.88 206 LEU A C 1
ATOM 1627 O O . LEU A 1 206 ? 5.837 -2.228 -39.647 1.00 95.88 206 LEU A O 1
ATOM 1631 N N . GLY A 1 207 ? 6.088 -0.525 -41.084 1.00 95.25 207 GLY A N 1
ATOM 1632 C CA . GLY A 1 207 ? 4.680 -0.415 -41.474 1.00 95.25 207 GLY A CA 1
ATOM 1633 C C . GLY A 1 207 ? 3.760 0.182 -40.400 1.00 95.25 207 GLY A C 1
ATOM 1634 O O . GLY A 1 207 ? 2.540 0.169 -40.572 1.00 95.25 207 GLY A O 1
ATOM 1635 N N . LYS A 1 208 ? 4.312 0.689 -39.292 1.00 93.50 208 LYS A N 1
ATOM 1636 C CA . LYS A 1 208 ? 3.581 1.293 -38.166 1.00 93.50 208 LYS A CA 1
ATOM 1637 C C . LYS A 1 208 ? 4.366 2.475 -37.583 1.00 93.50 208 LYS A C 1
ATOM 1639 O O . LYS A 1 208 ? 5.595 2.432 -37.612 1.00 93.50 208 LYS A O 1
ATOM 1644 N N . PRO A 1 209 ? 3.695 3.521 -37.066 1.00 94.25 209 PRO A N 1
ATOM 1645 C CA . PRO A 1 209 ? 4.377 4.678 -36.493 1.00 94.25 209 PRO A CA 1
ATOM 1646 C C . PRO A 1 209 ? 5.057 4.325 -35.165 1.00 94.25 209 PRO A C 1
ATOM 1648 O O . PRO A 1 209 ? 4.475 3.631 -34.336 1.00 94.25 209 PRO A O 1
ATOM 1651 N N . VAL A 1 210 ? 6.271 4.842 -34.967 1.00 94.50 210 VAL A N 1
ATOM 1652 C CA . VAL A 1 210 ? 7.053 4.734 -33.716 1.00 94.50 210 VAL A CA 1
ATOM 1653 C C . VAL A 1 210 ? 7.055 6.031 -32.899 1.00 94.50 210 VAL A C 1
ATOM 1655 O O . VAL A 1 210 ? 7.545 6.054 -31.776 1.00 94.50 210 VAL A O 1
ATOM 1658 N N . TYR A 1 211 ? 6.539 7.117 -33.478 1.00 94.12 211 TYR A N 1
ATOM 1659 C CA . TYR A 1 211 ? 6.436 8.426 -32.847 1.00 94.12 211 TYR A CA 1
ATOM 1660 C C . TYR A 1 211 ? 5.199 9.136 -33.418 1.00 94.12 211 TYR A C 1
ATOM 1662 O O . TYR A 1 211 ? 5.070 9.277 -34.637 1.00 94.12 211 TYR A O 1
ATOM 1670 N N . TYR A 1 212 ? 4.287 9.548 -32.545 1.00 92.25 212 TYR A N 1
ATOM 1671 C CA . TYR A 1 212 ? 3.282 10.568 -32.812 1.00 92.25 212 TYR A CA 1
ATOM 1672 C C . TYR A 1 212 ? 3.783 11.946 -32.363 1.00 92.25 212 TYR A C 1
ATOM 1674 O O . TYR A 1 212 ? 4.105 12.140 -31.194 1.00 92.25 212 TYR A O 1
ATOM 1682 N N . PHE A 1 213 ? 3.835 12.887 -33.302 1.00 90.94 213 PHE A N 1
ATOM 1683 C CA . PHE A 1 213 ? 4.236 14.260 -33.026 1.00 90.94 213 PHE A CA 1
ATOM 1684 C C . PHE A 1 213 ? 3.000 15.103 -32.711 1.00 90.94 213 PHE A C 1
ATOM 1686 O O . PHE A 1 213 ? 2.221 15.358 -33.630 1.00 90.94 213 PHE A O 1
ATOM 1693 N N . ALA A 1 214 ? 2.885 15.580 -31.475 1.00 88.06 214 ALA A N 1
ATOM 1694 C CA . ALA A 1 214 ? 1.849 16.516 -31.053 1.00 88.06 214 ALA A CA 1
ATOM 1695 C C . ALA A 1 214 ? 1.817 17.804 -31.885 1.00 88.06 214 ALA A C 1
ATOM 1697 O O . ALA A 1 214 ? 2.871 18.305 -32.331 1.00 88.06 214 ALA A O 1
ATOM 1698 N N . ASP A 1 215 ? 0.616 18.353 -32.060 1.00 85.50 215 ASP A N 1
ATOM 1699 C CA . ASP A 1 215 ? 0.386 19.699 -32.566 1.00 85.50 215 ASP A CA 1
ATOM 1700 C C . ASP A 1 215 ? 0.861 20.722 -31.523 1.00 85.50 215 ASP A C 1
ATOM 1702 O O . ASP A 1 215 ? 0.254 20.854 -30.466 1.00 85.50 215 ASP A O 1
ATOM 1706 N N . PRO A 1 216 ? 1.910 21.513 -31.814 1.00 79.31 216 PRO A N 1
ATOM 1707 C CA . PRO A 1 216 ? 2.404 22.520 -30.876 1.00 79.31 216 PRO A CA 1
ATOM 1708 C C . PRO A 1 216 ? 1.404 23.657 -30.594 1.00 79.31 216 PRO A C 1
ATOM 1710 O O . PRO A 1 216 ? 1.722 24.551 -29.814 1.00 79.31 216 PRO A O 1
ATOM 1713 N N . ASN A 1 217 ? 0.247 23.690 -31.266 1.00 81.62 217 ASN A N 1
ATOM 1714 C CA . ASN A 1 217 ? -0.817 24.670 -31.033 1.00 81.62 217 ASN A CA 1
ATOM 1715 C C . ASN A 1 217 ? -1.997 24.118 -30.218 1.00 81.62 217 ASN A C 1
ATOM 1717 O O . ASN A 1 217 ? -2.942 24.873 -29.974 1.00 81.62 217 ASN A O 1
ATOM 1721 N N . ASP A 1 218 ? -1.983 22.836 -29.853 1.00 81.56 218 ASP A N 1
ATOM 1722 C CA . ASP A 1 218 ? -3.003 22.220 -29.010 1.00 81.56 218 ASP A CA 1
ATOM 1723 C C . ASP A 1 218 ? -2.392 21.872 -27.651 1.00 81.56 218 ASP A C 1
ATOM 1725 O O . ASP A 1 218 ? -1.633 20.919 -27.522 1.00 81.56 218 ASP A O 1
ATOM 1729 N N . ASP A 1 219 ? -2.743 22.651 -26.627 1.00 75.38 219 ASP A N 1
ATOM 1730 C CA . ASP A 1 219 ? -2.247 22.467 -25.256 1.00 75.38 219 ASP A CA 1
ATOM 1731 C C . ASP A 1 219 ? -2.697 21.132 -24.622 1.00 75.38 219 ASP A C 1
ATOM 1733 O O . ASP A 1 219 ? -2.286 20.811 -23.508 1.00 75.38 219 ASP A O 1
ATOM 1737 N N . CYS A 1 220 ? -3.599 20.389 -25.273 1.00 75.88 220 CYS A N 1
ATOM 1738 C CA . CYS A 1 220 ? -4.059 19.070 -24.838 1.00 75.88 220 CYS A CA 1
ATOM 1739 C C . CYS A 1 220 ? -3.452 17.919 -25.658 1.00 75.88 220 CYS A C 1
ATOM 1741 O O . CYS A 1 220 ? -3.743 16.761 -25.349 1.00 75.88 220 CYS A O 1
ATOM 1743 N N . ASP A 1 221 ? -2.672 18.214 -26.703 1.00 80.38 221 ASP A N 1
ATOM 1744 C CA . ASP A 1 221 ? -2.046 17.214 -27.567 1.00 80.38 221 ASP A CA 1
ATOM 1745 C C . ASP A 1 221 ? -0.590 16.991 -27.156 1.00 80.38 221 ASP A C 1
ATOM 1747 O O . ASP A 1 221 ? 0.174 17.935 -26.967 1.00 80.38 221 ASP A O 1
ATOM 1751 N N . GLU A 1 222 ? -0.197 15.728 -27.018 1.00 81.75 222 GLU A N 1
ATOM 1752 C CA . GLU A 1 222 ? 1.070 15.353 -26.387 1.00 81.75 222 GLU A CA 1
ATOM 1753 C C . GLU A 1 222 ? 1.808 14.283 -27.198 1.00 81.75 222 GLU A C 1
ATOM 1755 O O . GLU A 1 222 ? 1.213 13.462 -27.905 1.00 81.75 222 GLU A O 1
ATOM 1760 N N . ASP A 1 223 ? 3.142 14.330 -27.156 1.00 87.81 223 ASP A N 1
ATOM 1761 C CA . ASP A 1 223 ? 3.990 13.424 -27.929 1.00 87.81 223 ASP A CA 1
ATOM 1762 C C . ASP A 1 223 ? 3.872 11.984 -27.391 1.00 87.81 223 ASP A C 1
ATOM 1764 O O . ASP A 1 223 ? 4.061 11.734 -26.201 1.00 87.81 223 ASP A O 1
ATOM 1768 N N . ASN A 1 224 ? 3.650 11.020 -28.295 1.00 89.56 224 ASN A N 1
ATOM 1769 C CA . ASN A 1 224 ? 3.678 9.588 -27.971 1.00 89.56 224 ASN A CA 1
ATOM 1770 C C . ASN A 1 224 ? 4.875 8.921 -28.624 1.00 89.56 224 ASN A C 1
ATOM 1772 O O . ASN A 1 224 ? 4.986 8.886 -29.856 1.00 89.56 224 ASN A O 1
ATOM 1776 N N . ILE A 1 225 ? 5.779 8.392 -27.804 1.00 90.81 225 ILE A N 1
ATOM 1777 C CA . ILE A 1 225 ? 7.127 8.036 -28.242 1.00 90.81 225 ILE A CA 1
ATOM 1778 C C . ILE A 1 225 ? 7.419 6.578 -27.907 1.00 90.81 225 ILE A C 1
ATOM 1780 O O . ILE A 1 225 ? 7.294 6.150 -26.766 1.00 90.81 225 ILE A O 1
ATOM 1784 N N . HIS A 1 226 ? 7.876 5.792 -28.882 1.00 93.56 226 HIS A N 1
ATOM 1785 C CA . HIS A 1 226 ? 8.374 4.448 -28.594 1.00 93.56 226 HIS A CA 1
ATOM 1786 C C . HIS A 1 226 ? 9.579 4.500 -27.637 1.00 93.56 226 HIS A C 1
ATOM 1788 O O . HIS A 1 226 ? 10.507 5.285 -27.856 1.00 93.56 226 HIS A O 1
ATOM 1794 N N . ARG A 1 227 ? 9.631 3.604 -26.639 1.00 91.88 227 ARG A N 1
ATOM 1795 C CA . ARG A 1 227 ? 10.673 3.560 -25.581 1.00 91.88 227 ARG A CA 1
ATOM 1796 C C . ARG A 1 227 ? 12.111 3.732 -26.077 1.00 91.88 227 ARG A C 1
ATOM 1798 O O . ARG A 1 227 ? 12.940 4.374 -25.442 1.00 91.88 227 ARG A O 1
ATOM 1805 N N . PHE A 1 228 ? 12.430 3.153 -27.233 1.00 94.94 228 PHE A N 1
ATOM 1806 C CA . PHE A 1 228 ? 13.775 3.247 -27.815 1.00 94.94 228 PHE A CA 1
ATOM 1807 C C . PHE A 1 228 ? 14.163 4.672 -28.211 1.00 94.94 228 PHE A C 1
ATOM 1809 O O . PHE A 1 228 ? 15.322 5.051 -28.051 1.00 94.94 228 PHE A O 1
ATOM 1816 N N . LEU A 1 229 ? 13.211 5.473 -28.691 1.00 94.69 229 LEU A N 1
ATOM 1817 C CA . LEU A 1 229 ? 13.467 6.866 -29.038 1.00 94.69 229 LEU A CA 1
ATOM 1818 C C . LEU A 1 229 ? 13.611 7.726 -27.778 1.00 94.69 229 LEU A C 1
ATOM 1820 O O . LEU A 1 229 ? 14.479 8.592 -27.749 1.00 94.69 229 LEU A O 1
ATOM 1824 N N . VAL A 1 230 ? 12.873 7.428 -26.704 1.00 91.88 230 VAL A N 1
ATOM 1825 C CA . VAL A 1 230 ? 13.099 8.063 -25.393 1.00 91.88 230 VAL A CA 1
ATOM 1826 C C . VAL A 1 230 ? 14.509 7.762 -24.872 1.00 91.88 230 VAL A C 1
ATOM 1828 O O . VAL A 1 230 ? 15.246 8.675 -24.507 1.00 91.88 230 VAL A O 1
ATOM 1831 N N . MET A 1 231 ? 14.955 6.503 -24.927 1.00 93.44 231 MET A N 1
ATOM 1832 C CA . MET A 1 231 ? 16.338 6.162 -24.569 1.00 93.44 231 MET A CA 1
ATOM 1833 C C . MET A 1 231 ? 17.360 6.865 -25.473 1.00 93.44 231 MET A C 1
ATOM 1835 O O . MET A 1 231 ? 18.389 7.331 -24.986 1.00 93.44 231 MET A O 1
ATOM 1839 N N . HIS A 1 232 ? 17.080 7.002 -26.774 1.00 95.38 232 HIS A N 1
ATOM 1840 C CA . HIS A 1 232 ? 17.944 7.751 -27.688 1.00 95.38 232 HIS A CA 1
ATOM 1841 C C . HIS A 1 232 ? 18.042 9.229 -27.280 1.00 95.38 232 HIS A C 1
ATOM 1843 O O . HIS A 1 232 ? 19.129 9.815 -27.343 1.00 95.38 232 HIS A O 1
ATOM 1849 N N . TRP A 1 233 ? 16.932 9.845 -26.868 1.00 91.62 233 TRP A N 1
ATOM 1850 C CA . TRP A 1 233 ? 16.930 11.190 -26.299 1.00 91.62 233 TRP A CA 1
ATOM 1851 C C . TRP A 1 233 ? 17.832 11.268 -25.063 1.00 91.62 233 TRP A C 1
ATOM 1853 O O . TRP A 1 233 ? 18.740 12.101 -25.037 1.00 91.62 233 TRP A O 1
ATOM 1863 N N . CYS A 1 234 ? 17.678 10.355 -24.098 1.00 90.19 234 CYS A N 1
ATOM 1864 C CA . CYS A 1 234 ? 18.530 10.307 -22.906 1.00 90.19 234 CYS A CA 1
ATOM 1865 C C . CYS A 1 234 ? 20.016 10.191 -23.274 1.00 90.19 234 CYS A C 1
ATOM 1867 O O . CYS A 1 234 ? 20.834 10.959 -22.773 1.00 90.19 234 CYS A O 1
ATOM 1869 N N . CYS A 1 235 ? 20.366 9.303 -24.211 1.00 93.00 235 CYS A N 1
ATOM 1870 C CA . CYS A 1 235 ? 21.733 9.162 -24.715 1.00 93.00 235 CYS A CA 1
ATOM 1871 C C . CYS A 1 235 ? 22.267 10.437 -25.385 1.00 93.00 235 CYS A C 1
ATOM 1873 O O . CYS A 1 235 ? 23.472 10.666 -25.386 1.00 93.00 235 CYS A O 1
ATOM 1875 N N . THR A 1 236 ? 21.403 11.241 -26.002 1.00 91.69 236 THR A N 1
ATOM 1876 C CA . THR A 1 236 ? 21.809 12.460 -26.715 1.00 91.69 236 THR A CA 1
ATOM 1877 C C . THR A 1 236 ? 22.026 13.623 -25.755 1.00 91.69 236 THR A C 1
ATOM 1879 O O . THR A 1 236 ? 23.006 14.352 -25.892 1.00 91.69 236 THR A O 1
ATOM 1882 N N . SER A 1 237 ? 21.125 13.783 -24.791 1.00 87.19 237 SER A N 1
ATOM 1883 C CA . SER A 1 237 ? 21.064 14.981 -23.950 1.00 87.19 237 SER A CA 1
ATOM 1884 C C . SER A 1 237 ? 21.769 14.809 -22.612 1.00 87.19 237 SER A C 1
ATOM 1886 O O . SER A 1 237 ? 22.281 15.779 -22.064 1.00 87.19 237 SER A O 1
ATOM 1888 N N . TYR A 1 238 ? 21.850 13.575 -22.111 1.00 87.75 238 TYR A N 1
ATOM 1889 C CA . TYR A 1 238 ? 22.392 13.264 -20.789 1.00 87.75 238 TYR A CA 1
ATOM 1890 C C . TYR A 1 238 ? 23.296 12.024 -20.834 1.00 87.75 238 TYR A C 1
ATOM 1892 O O . TYR A 1 238 ? 23.047 11.037 -20.132 1.00 87.75 238 TYR A O 1
ATOM 1900 N N . PRO A 1 239 ? 24.361 12.052 -21.660 1.00 91.25 239 PRO A N 1
ATOM 1901 C CA . PRO A 1 239 ? 25.237 10.903 -21.890 1.00 91.25 239 PRO A CA 1
ATOM 1902 C C . PRO A 1 239 ? 25.899 10.375 -20.610 1.00 91.25 239 PRO A C 1
ATOM 1904 O O . PRO A 1 239 ? 26.166 9.180 -20.500 1.00 91.25 239 PRO A O 1
ATOM 1907 N N . ASP A 1 240 ? 26.132 11.253 -19.635 1.00 89.62 240 ASP A N 1
ATOM 1908 C CA . ASP A 1 240 ? 26.813 10.933 -18.378 1.00 89.62 240 ASP A CA 1
ATOM 1909 C C . ASP A 1 240 ? 25.849 10.517 -17.252 1.00 89.62 240 ASP A C 1
ATOM 1911 O O . ASP A 1 240 ? 26.293 10.208 -16.146 1.00 89.62 240 ASP A O 1
ATOM 1915 N N . SER A 1 241 ? 24.535 10.495 -17.511 1.00 89.75 241 SER A N 1
ATOM 1916 C CA . SER A 1 241 ? 23.542 10.064 -16.520 1.00 89.75 241 SER A CA 1
ATOM 1917 C C . SER A 1 241 ? 23.736 8.600 -16.126 1.00 89.75 241 SER A C 1
ATOM 1919 O O . SER A 1 241 ? 24.104 7.751 -16.945 1.00 89.75 241 SER A O 1
ATOM 1921 N N . ALA A 1 242 ? 23.429 8.280 -14.867 1.00 90.12 242 ALA A N 1
ATOM 1922 C CA . ALA A 1 242 ? 23.542 6.918 -14.351 1.00 90.12 242 ALA A CA 1
ATOM 1923 C C . ALA A 1 242 ? 22.691 5.923 -15.164 1.00 90.12 242 ALA A C 1
ATOM 1925 O O . ALA A 1 242 ? 23.151 4.824 -15.475 1.00 90.12 242 ALA A O 1
ATOM 1926 N N . PHE A 1 243 ? 21.495 6.346 -15.591 1.00 91.38 243 PHE A N 1
ATOM 1927 C CA . PHE A 1 243 ? 20.615 5.556 -16.451 1.00 91.38 243 PHE A CA 1
ATOM 1928 C C . PHE A 1 243 ? 21.255 5.238 -17.812 1.00 91.38 243 PHE A C 1
ATOM 1930 O O . PHE A 1 243 ? 21.266 4.077 -18.225 1.00 91.38 243 PHE A O 1
ATOM 1937 N N . VAL A 1 244 ? 21.849 6.229 -18.494 1.00 92.75 244 VAL A N 1
ATOM 1938 C CA . VAL A 1 244 ? 22.509 6.009 -19.796 1.00 92.75 244 VAL A CA 1
ATOM 1939 C C . VAL A 1 244 ? 23.711 5.075 -19.663 1.00 92.75 244 VAL A C 1
ATOM 1941 O O . VAL A 1 244 ? 23.883 4.174 -20.487 1.00 92.75 244 VAL A O 1
ATOM 1944 N N . GLN A 1 245 ? 24.519 5.243 -18.616 1.00 92.94 245 GLN A N 1
ATOM 1945 C CA . GLN A 1 245 ? 25.653 4.352 -18.354 1.00 92.94 245 GLN A CA 1
ATOM 1946 C C . GLN A 1 245 ? 25.189 2.912 -18.087 1.00 92.94 245 GLN A C 1
ATOM 1948 O O . GLN A 1 245 ? 25.793 1.967 -18.597 1.00 92.94 245 GLN A O 1
ATOM 1953 N N . PHE A 1 246 ? 24.078 2.739 -17.367 1.00 92.75 246 PHE A N 1
ATOM 1954 C CA . PHE A 1 246 ? 23.473 1.433 -17.114 1.00 92.75 246 PHE A CA 1
ATOM 1955 C C . PHE A 1 246 ? 22.986 0.747 -18.400 1.00 92.75 246 PHE A C 1
ATOM 1957 O O . PHE A 1 246 ? 23.377 -0.390 -18.668 1.00 92.75 246 PHE A O 1
ATOM 1964 N N . ILE A 1 247 ? 22.198 1.419 -19.249 1.00 93.50 247 ILE A N 1
ATOM 1965 C CA . ILE A 1 247 ? 21.723 0.809 -20.508 1.00 93.50 247 ILE A CA 1
ATOM 1966 C C . ILE A 1 247 ? 22.869 0.561 -21.504 1.00 93.50 247 ILE A C 1
ATOM 1968 O O . ILE A 1 247 ? 22.817 -0.390 -22.293 1.00 93.50 247 ILE A O 1
ATOM 1972 N N . LEU A 1 248 ? 23.938 1.363 -21.452 1.00 94.69 248 LEU A N 1
ATOM 1973 C CA . LEU A 1 248 ? 25.158 1.124 -22.222 1.00 94.69 248 LEU A CA 1
ATOM 1974 C C . LEU A 1 248 ? 25.859 -0.165 -21.773 1.00 94.69 248 LEU A C 1
ATOM 1976 O O . LEU A 1 248 ? 26.205 -0.992 -22.620 1.00 94.69 248 LEU A O 1
ATOM 1980 N N . GLU A 1 249 ? 26.011 -0.368 -20.461 1.00 92.81 249 GLU A N 1
ATOM 1981 C CA . GLU A 1 249 ? 26.579 -1.592 -19.885 1.00 92.81 249 GLU A CA 1
ATOM 1982 C C . GLU A 1 249 ? 25.725 -2.823 -20.231 1.00 92.81 249 GLU A C 1
ATOM 1984 O O . GLU A 1 249 ? 26.255 -3.821 -20.725 1.00 92.81 249 GLU A O 1
ATOM 1989 N N . VAL A 1 250 ? 24.402 -2.744 -20.043 1.00 92.75 250 VAL A N 1
ATOM 1990 C CA . VAL A 1 250 ? 23.479 -3.868 -20.283 1.00 92.75 250 VAL A CA 1
ATOM 1991 C C . VAL A 1 250 ? 23.411 -4.261 -21.757 1.00 92.75 250 VAL A C 1
ATOM 1993 O O . VAL A 1 250 ? 23.424 -5.450 -22.077 1.00 92.75 250 VAL A O 1
ATOM 1996 N N . SER A 1 251 ? 23.348 -3.287 -22.667 1.00 94.06 251 SER A N 1
ATOM 1997 C CA . SER A 1 251 ? 23.273 -3.563 -24.110 1.00 94.06 251 SER A CA 1
ATOM 1998 C C . SER A 1 251 ? 24.576 -4.125 -24.688 1.00 94.06 251 SER A C 1
ATOM 2000 O O . SER A 1 251 ? 24.587 -4.637 -25.813 1.00 94.06 251 SER A O 1
ATOM 2002 N N . GLY A 1 252 ? 25.694 -4.001 -23.962 1.00 93.94 252 GLY A N 1
ATOM 2003 C CA . GLY A 1 252 ? 27.018 -4.398 -24.436 1.00 93.94 252 GLY A CA 1
ATOM 2004 C C . GLY A 1 252 ? 27.479 -3.622 -25.675 1.00 93.94 252 GLY A C 1
ATOM 2005 O O . GLY A 1 252 ? 28.313 -4.125 -26.441 1.00 93.94 252 GLY A O 1
ATOM 2006 N N . ALA A 1 253 ? 26.922 -2.430 -25.924 1.00 95.75 253 ALA A N 1
ATOM 2007 C CA . ALA A 1 253 ? 27.375 -1.583 -27.019 1.00 95.75 253 ALA A CA 1
ATOM 2008 C C . ALA A 1 253 ? 28.820 -1.125 -26.767 1.00 95.75 253 ALA A C 1
ATOM 2010 O O . ALA A 1 253 ? 29.235 -0.877 -25.638 1.00 95.75 253 ALA A O 1
ATOM 2011 N N . ALA A 1 254 ? 29.609 -0.997 -27.836 1.00 94.81 254 ALA A N 1
ATOM 2012 C CA . ALA A 1 254 ? 31.022 -0.631 -27.710 1.00 94.81 254 ALA A CA 1
ATOM 2013 C C . ALA A 1 254 ? 31.225 0.809 -27.205 1.00 94.81 254 ALA A C 1
ATOM 2015 O O . ALA A 1 254 ? 32.269 1.126 -26.639 1.00 94.81 254 ALA A O 1
ATOM 2016 N N . ASN A 1 255 ? 30.260 1.685 -27.481 1.00 95.88 255 ASN A N 1
ATOM 2017 C CA . ASN A 1 255 ? 30.220 3.079 -27.065 1.00 95.88 255 ASN A CA 1
ATOM 2018 C C . ASN A 1 255 ? 28.796 3.630 -27.248 1.00 95.88 255 ASN A C 1
ATOM 2020 O O . ASN A 1 255 ? 27.923 2.962 -27.807 1.00 95.88 255 ASN A O 1
ATOM 2024 N N . LEU A 1 256 ? 28.594 4.867 -26.796 1.00 96.00 256 LEU A N 1
ATOM 2025 C CA . LEU A 1 256 ? 27.305 5.549 -26.830 1.00 96.00 256 LEU A CA 1
ATOM 2026 C C . LEU A 1 256 ? 26.747 5.751 -28.247 1.00 96.00 256 LEU A C 1
ATOM 2028 O O . LEU A 1 256 ? 25.549 5.588 -28.456 1.00 96.00 256 LEU A O 1
ATOM 2032 N N . GLU A 1 257 ? 27.593 6.054 -29.234 1.00 97.19 257 GLU A N 1
ATOM 2033 C CA . GLU A 1 257 ? 27.132 6.228 -30.618 1.00 97.19 257 GLU A CA 1
ATOM 2034 C C . GLU A 1 257 ? 26.632 4.907 -31.211 1.00 97.19 257 GLU A C 1
ATOM 2036 O O . GLU A 1 257 ? 25.566 4.872 -31.816 1.00 97.19 257 GLU A O 1
ATOM 2041 N N . ALA A 1 258 ? 27.318 3.793 -30.936 1.00 97.00 258 ALA A N 1
ATOM 2042 C CA . ALA A 1 258 ? 26.858 2.466 -31.342 1.00 97.00 258 ALA A CA 1
ATOM 2043 C C . ALA A 1 258 ? 25.528 2.064 -30.673 1.00 97.00 258 ALA A C 1
ATOM 2045 O O . ALA A 1 258 ? 24.758 1.297 -31.251 1.00 97.00 258 ALA A O 1
ATOM 2046 N N . LEU A 1 259 ? 25.253 2.556 -29.458 1.00 97.62 259 LEU A N 1
ATOM 2047 C CA . LEU A 1 259 ? 23.954 2.376 -28.808 1.00 97.62 259 LEU A CA 1
ATOM 2048 C C . LEU A 1 259 ? 22.873 3.229 -29.486 1.00 97.62 259 LEU A C 1
ATOM 2050 O O . LEU A 1 259 ? 21.822 2.698 -29.837 1.00 97.62 259 LEU A O 1
ATOM 2054 N N . LYS A 1 260 ? 23.139 4.518 -29.731 1.00 97.56 260 LYS A N 1
ATOM 2055 C CA . LYS A 1 260 ? 22.208 5.426 -30.424 1.00 97.56 260 LYS A CA 1
ATOM 2056 C C . LYS A 1 260 ? 21.836 4.912 -31.812 1.00 97.56 260 LYS A C 1
ATOM 2058 O O . LYS A 1 260 ? 20.652 4.845 -32.126 1.00 97.56 260 LYS A O 1
ATOM 2063 N N . GLU A 1 261 ? 22.820 4.482 -32.602 1.00 97.25 261 GLU A N 1
ATOM 2064 C CA . GLU A 1 261 ? 22.596 3.866 -33.916 1.00 97.25 261 GLU A CA 1
ATOM 2065 C C . GLU A 1 261 ? 21.712 2.616 -33.815 1.00 97.25 261 GLU A C 1
ATOM 2067 O O . GLU A 1 261 ? 20.795 2.437 -34.614 1.00 97.25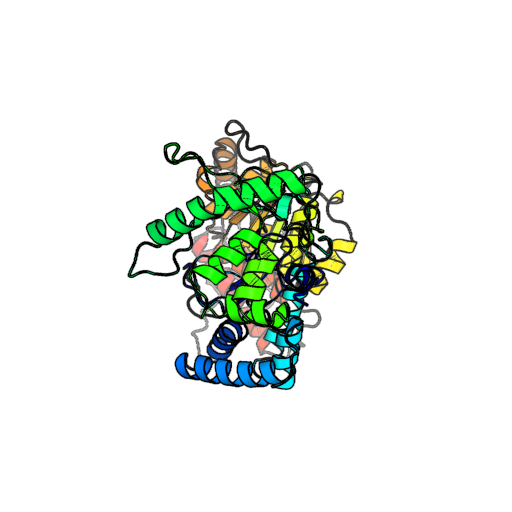 261 GLU A O 1
ATOM 2072 N N . ALA A 1 262 ? 21.937 1.768 -32.806 1.00 97.31 262 ALA A N 1
ATOM 2073 C CA . ALA A 1 262 ? 21.142 0.563 -32.606 1.00 97.31 262 ALA A CA 1
ATOM 2074 C C . ALA A 1 262 ? 19.691 0.865 -32.177 1.00 97.31 262 ALA A C 1
ATOM 2076 O O . ALA A 1 262 ? 18.778 0.169 -32.621 1.00 97.31 262 ALA A O 1
ATOM 2077 N N . LEU A 1 263 ? 19.448 1.904 -31.372 1.00 97.06 263 LEU A N 1
ATOM 2078 C CA . LEU A 1 263 ? 18.099 2.303 -30.933 1.00 97.06 263 LEU A CA 1
ATOM 2079 C C . LEU A 1 263 ? 17.198 2.777 -32.089 1.00 97.06 263 LEU A C 1
ATOM 2081 O O . LEU A 1 263 ? 15.972 2.723 -31.977 1.00 97.06 263 LEU A O 1
ATOM 2085 N N . ILE A 1 264 ? 17.787 3.205 -33.208 1.00 97.12 264 ILE A N 1
ATOM 2086 C CA . ILE A 1 264 ? 17.066 3.675 -34.402 1.00 97.12 264 ILE A CA 1
ATOM 2087 C C . ILE A 1 264 ? 17.204 2.735 -35.611 1.00 97.12 264 ILE A C 1
ATOM 2089 O O . ILE A 1 264 ? 16.742 3.072 -36.699 1.00 97.12 264 ILE A O 1
ATOM 2093 N N . ASP A 1 265 ? 17.816 1.556 -35.450 1.00 96.44 265 ASP A N 1
ATOM 2094 C CA . ASP A 1 265 ? 17.869 0.542 -36.510 1.00 96.44 265 ASP A CA 1
ATOM 2095 C C . ASP A 1 265 ? 16.553 -0.261 -36.525 1.00 96.44 265 ASP A C 1
ATOM 2097 O O . ASP A 1 265 ? 16.245 -0.932 -35.532 1.00 96.44 265 ASP A O 1
ATOM 2101 N N . PRO A 1 266 ? 15.785 -0.268 -37.636 1.00 95.31 266 PRO A N 1
ATOM 2102 C CA . PRO A 1 266 ? 14.518 -0.998 -37.729 1.00 95.31 266 PRO A CA 1
ATOM 2103 C C . PRO A 1 266 ? 14.656 -2.495 -37.415 1.00 95.31 266 PRO A C 1
ATOM 2105 O O . PRO A 1 266 ? 13.708 -3.106 -36.923 1.00 95.31 266 PRO A O 1
ATOM 2108 N N . LYS A 1 267 ? 15.831 -3.105 -37.620 1.00 94.94 267 LYS A N 1
ATOM 2109 C CA . LYS A 1 267 ? 16.066 -4.527 -37.303 1.00 94.94 267 LYS A CA 1
ATOM 2110 C C . LYS A 1 267 ? 15.964 -4.843 -35.816 1.00 94.94 267 LYS A C 1
ATOM 2112 O O . LYS A 1 267 ? 15.768 -6.006 -35.474 1.00 94.94 267 LYS A O 1
ATOM 2117 N N . ASN A 1 268 ? 16.104 -3.842 -34.949 1.00 94.62 268 ASN A N 1
ATOM 2118 C CA . ASN A 1 268 ? 16.030 -4.021 -33.502 1.00 94.62 268 ASN A CA 1
ATOM 2119 C C . ASN A 1 268 ? 14.594 -3.912 -32.961 1.00 94.62 268 ASN A C 1
ATOM 2121 O O . ASN A 1 268 ? 14.335 -4.348 -31.840 1.00 94.62 268 ASN A O 1
ATOM 2125 N N . TYR A 1 269 ? 13.634 -3.445 -33.768 1.00 94.31 269 TYR A N 1
ATOM 2126 C CA . TYR A 1 269 ? 12.206 -3.346 -33.427 1.00 94.31 269 TYR A CA 1
ATOM 2127 C C . TYR A 1 269 ? 11.493 -4.694 -33.627 1.00 94.31 269 TYR A C 1
ATOM 2129 O O . TYR A 1 269 ? 10.519 -4.822 -34.365 1.00 94.31 269 TYR A O 1
ATOM 2137 N N . THR A 1 270 ? 12.027 -5.738 -32.994 1.00 92.25 270 THR A N 1
ATOM 2138 C CA . THR A 1 270 ? 11.509 -7.114 -33.108 1.00 92.25 270 THR A CA 1
ATOM 2139 C C . THR A 1 270 ? 10.370 -7.410 -32.137 1.00 92.25 270 THR A C 1
ATOM 2141 O O . THR A 1 270 ? 9.589 -8.333 -32.370 1.00 92.25 270 THR A O 1
ATOM 2144 N N . HIS A 1 271 ? 10.267 -6.634 -31.055 1.00 92.94 271 HIS A N 1
ATOM 2145 C CA . HIS A 1 271 ? 9.198 -6.763 -30.071 1.00 92.94 271 HIS A CA 1
ATOM 2146 C C . HIS A 1 271 ? 7.923 -6.058 -30.566 1.00 92.94 271 HIS A C 1
ATOM 2148 O O . HIS A 1 271 ? 8.022 -4.939 -31.072 1.00 92.94 271 HIS A O 1
ATOM 2154 N N . PRO A 1 272 ? 6.731 -6.674 -30.452 1.00 92.62 272 PRO A N 1
ATOM 2155 C CA . PRO A 1 272 ? 5.487 -6.044 -30.883 1.00 92.62 272 PRO A CA 1
ATOM 2156 C C . PRO A 1 272 ? 5.209 -4.721 -30.158 1.00 92.62 272 PRO A C 1
ATOM 2158 O O . PRO A 1 272 ? 5.311 -4.648 -28.939 1.00 92.62 272 PRO A O 1
ATOM 2161 N N . PHE A 1 273 ? 4.771 -3.710 -30.908 1.00 92.31 273 PHE A N 1
ATOM 2162 C CA . PHE A 1 273 ? 4.303 -2.431 -30.375 1.00 92.31 273 PHE A CA 1
ATOM 2163 C C . PHE A 1 273 ? 3.049 -1.951 -31.118 1.00 92.31 273 PHE A C 1
ATOM 2165 O O . PHE A 1 273 ? 2.770 -2.359 -32.260 1.00 92.31 273 PHE A O 1
ATOM 2172 N N . GLN A 1 274 ? 2.282 -1.091 -30.458 1.00 90.06 274 GLN A N 1
ATOM 2173 C CA . GLN A 1 274 ? 1.089 -0.460 -30.998 1.00 90.06 274 GLN A CA 1
ATOM 2174 C C . GLN A 1 274 ? 1.001 0.977 -30.493 1.00 90.06 274 GLN A C 1
ATOM 2176 O O . GLN A 1 274 ? 1.006 1.204 -29.293 1.00 90.06 274 GLN A O 1
ATOM 2181 N N . MET A 1 275 ? 0.897 1.927 -31.427 1.00 89.06 275 MET A N 1
ATOM 2182 C CA . MET A 1 275 ? 0.615 3.321 -31.096 1.00 89.06 275 MET A CA 1
ATOM 2183 C C . MET A 1 275 ? -0.772 3.426 -30.454 1.00 89.06 275 MET A C 1
ATOM 2185 O O . MET A 1 275 ? -1.762 3.002 -31.059 1.00 89.06 275 MET A O 1
ATOM 2189 N N . ASN A 1 276 ? -0.820 3.967 -29.245 1.00 79.88 276 ASN A N 1
ATOM 2190 C CA . ASN A 1 276 ? -2.011 4.292 -28.469 1.00 79.88 276 ASN A CA 1
ATOM 2191 C C . ASN A 1 276 ? -1.974 5.776 -28.070 1.00 79.88 276 ASN A C 1
ATOM 2193 O O . ASN A 1 276 ? -1.014 6.487 -28.353 1.00 79.88 276 ASN A O 1
ATOM 2197 N N . ASP A 1 277 ? -3.076 6.234 -27.486 1.00 71.12 277 ASP A N 1
ATOM 2198 C CA . ASP A 1 277 ? -3.202 7.584 -26.945 1.00 71.12 277 ASP A CA 1
ATOM 2199 C C . ASP A 1 277 ? -2.361 7.726 -25.662 1.00 71.12 277 ASP A C 1
ATOM 2201 O O . ASP A 1 277 ? -2.313 6.800 -24.844 1.00 71.12 277 ASP A O 1
ATOM 2205 N N . ALA A 1 278 ? -1.754 8.900 -25.498 1.00 59.34 278 ALA A N 1
ATOM 2206 C CA . ALA A 1 278 ? -0.848 9.311 -24.423 1.00 59.34 278 ALA A CA 1
ATOM 2207 C C . ALA A 1 278 ? -1.383 9.042 -23.025 1.00 59.34 278 ALA A C 1
ATOM 2209 O O . ALA A 1 278 ? -0.633 8.720 -22.109 1.00 59.34 278 ALA A O 1
ATOM 2210 N N . PHE A 1 279 ? -2.694 9.135 -22.861 1.00 67.69 279 PHE A N 1
ATOM 2211 C CA . PHE A 1 279 ? -3.321 9.028 -21.552 1.00 67.69 279 PHE A CA 1
ATOM 2212 C C . PHE A 1 279 ? -3.670 7.596 -21.141 1.00 67.69 279 PHE A C 1
ATOM 2214 O O . PHE A 1 279 ? -4.241 7.398 -20.071 1.00 67.69 279 PHE A O 1
ATOM 2221 N N . ILE A 1 280 ? -3.402 6.589 -21.981 1.00 67.62 280 ILE A N 1
ATOM 2222 C CA . ILE A 1 280 ? -3.913 5.230 -21.764 1.00 67.62 280 ILE A CA 1
ATOM 2223 C C . ILE A 1 280 ? -2.765 4.213 -21.699 1.00 67.62 280 ILE A C 1
ATOM 2225 O O . ILE A 1 280 ? -2.594 3.374 -22.591 1.00 67.62 280 ILE A O 1
ATOM 2229 N N . GLY A 1 281 ? -1.990 4.295 -20.613 1.00 75.94 281 GLY A N 1
ATOM 2230 C CA . GLY A 1 281 ? -0.910 3.369 -20.259 1.00 75.94 281 GLY A CA 1
ATOM 2231 C C . GLY A 1 281 ? -1.334 2.237 -19.313 1.00 75.94 281 GLY A C 1
ATOM 2232 O O . GLY A 1 281 ? -2.489 2.138 -18.894 1.00 75.94 281 GLY A O 1
ATOM 2233 N N . LEU A 1 282 ? -0.387 1.348 -19.000 1.00 86.31 282 LEU A N 1
ATOM 2234 C CA . LEU A 1 282 ? -0.516 0.381 -17.908 1.00 86.31 282 LEU A CA 1
ATOM 2235 C C . LEU A 1 282 ? -0.013 1.050 -16.620 1.00 86.31 282 LEU A C 1
ATOM 2237 O O . LEU A 1 282 ? 1.177 1.305 -16.501 1.00 86.31 282 LEU A O 1
ATOM 2241 N N . GLU A 1 283 ? -0.895 1.318 -15.665 1.00 87.06 283 GLU A N 1
ATOM 2242 C CA . GLU A 1 283 ? -0.587 2.047 -14.428 1.00 87.06 283 GLU A CA 1
ATOM 2243 C C . GLU A 1 283 ? -0.819 1.178 -13.193 1.00 87.06 283 GLU A C 1
ATOM 2245 O O . GLU A 1 283 ? -1.732 0.343 -13.176 1.00 87.06 283 GLU A O 1
ATOM 2250 N N . ALA A 1 284 ? -0.021 1.383 -12.142 1.00 89.12 284 ALA A N 1
ATOM 2251 C CA . ALA A 1 284 ? -0.210 0.704 -10.863 1.00 89.12 284 ALA A CA 1
ATOM 2252 C C . ALA A 1 284 ? -0.976 1.579 -9.861 1.00 89.12 284 ALA A C 1
ATOM 2254 O O . ALA A 1 284 ? -0.642 2.741 -9.627 1.00 89.12 284 ALA A O 1
ATOM 2255 N N . ASN A 1 285 ? -1.955 0.991 -9.176 1.00 86.88 285 ASN A N 1
ATOM 2256 C CA . ASN A 1 285 ? -2.578 1.620 -8.016 1.00 86.88 285 ASN A CA 1
ATOM 2257 C C . ASN A 1 285 ? -1.712 1.434 -6.772 1.00 86.88 285 ASN A C 1
ATOM 2259 O O . ASN A 1 285 ? -1.597 0.339 -6.219 1.00 86.88 285 ASN A O 1
ATOM 2263 N N . ILE A 1 286 ? -1.116 2.540 -6.329 1.00 88.38 286 ILE A N 1
ATOM 2264 C CA . ILE A 1 286 ? -0.161 2.560 -5.222 1.00 88.38 286 ILE A CA 1
ATOM 2265 C C . ILE A 1 286 ? -0.826 2.093 -3.921 1.00 88.38 286 ILE A C 1
ATOM 2267 O O . ILE A 1 286 ? -1.696 2.775 -3.364 1.00 88.38 286 ILE A O 1
ATOM 2271 N N . CYS A 1 287 ? -0.345 0.978 -3.372 1.00 88.56 287 CYS A N 1
ATOM 2272 C CA . CYS A 1 287 ? -0.744 0.496 -2.054 1.00 88.56 287 CYS A CA 1
ATOM 2273 C C . CYS A 1 287 ? -0.111 1.360 -0.955 1.00 88.56 287 CYS A C 1
ATOM 2275 O O . CYS A 1 287 ? 1.108 1.504 -0.874 1.00 88.56 287 CYS A O 1
ATOM 2277 N N . ARG A 1 288 ? -0.924 1.937 -0.069 1.00 87.31 288 ARG A N 1
ATOM 2278 C CA . ARG A 1 288 ? -0.435 2.772 1.041 1.00 87.31 288 ARG A CA 1
ATOM 2279 C C . ARG A 1 288 ? -0.551 2.002 2.341 1.00 87.31 288 ARG A C 1
ATOM 2281 O O . ARG A 1 288 ? -1.655 1.817 2.847 1.00 87.31 288 ARG A O 1
ATOM 2288 N N . VAL A 1 289 ? 0.586 1.582 2.885 1.00 89.19 289 VAL A N 1
ATOM 2289 C CA . VAL A 1 289 ? 0.630 0.701 4.054 1.00 89.19 289 VAL A CA 1
ATOM 2290 C C . VAL A 1 289 ? 1.426 1.361 5.171 1.00 89.19 289 VAL A C 1
ATOM 2292 O O . VAL A 1 289 ? 2.390 2.087 4.932 1.00 89.19 289 VAL A O 1
ATOM 2295 N N . LYS A 1 290 ? 1.009 1.137 6.415 1.00 88.81 290 LYS A N 1
ATOM 2296 C CA . LYS A 1 290 ? 1.671 1.678 7.599 1.00 88.81 290 LYS A CA 1
ATOM 2297 C C . LYS A 1 290 ? 2.241 0.538 8.427 1.00 88.81 290 LYS A C 1
ATOM 2299 O O . LYS A 1 290 ? 1.490 -0.346 8.829 1.00 88.81 290 LYS A O 1
ATOM 2304 N N . TYR A 1 291 ? 3.543 0.592 8.690 1.00 91.12 291 TYR A N 1
ATOM 2305 C CA . TYR A 1 291 ? 4.216 -0.317 9.599 1.00 91.12 291 TYR A CA 1
ATOM 2306 C C . TYR A 1 291 ? 3.530 -0.296 10.962 1.00 91.12 291 TYR A C 1
ATOM 2308 O O . TYR A 1 291 ? 3.306 0.762 11.557 1.00 91.12 291 TYR A O 1
ATOM 2316 N N . LEU A 1 292 ? 3.182 -1.493 11.425 1.00 90.00 292 LEU A N 1
ATOM 2317 C CA . LEU A 1 292 ? 2.555 -1.729 12.710 1.00 90.00 292 LEU A CA 1
ATOM 2318 C C . LEU A 1 292 ? 3.438 -2.707 13.495 1.00 90.00 292 LEU A C 1
ATOM 2320 O O . LEU A 1 292 ? 3.502 -3.890 13.133 1.00 90.00 292 LEU A O 1
ATOM 2324 N N . PRO A 1 293 ? 4.125 -2.238 14.552 1.00 88.31 293 PRO A N 1
ATOM 2325 C CA . PRO A 1 293 ? 4.913 -3.112 15.408 1.00 88.31 293 PRO A CA 1
ATOM 2326 C C . PRO A 1 293 ? 4.046 -4.243 15.981 1.00 88.31 293 PRO A C 1
ATOM 2328 O O . PRO A 1 293 ? 2.907 -3.982 16.370 1.00 88.31 293 PRO A O 1
ATOM 2331 N N . PRO A 1 294 ? 4.558 -5.481 16.120 1.00 85.44 294 PRO A N 1
ATOM 2332 C CA . PRO A 1 294 ? 3.766 -6.604 16.634 1.00 85.44 294 PRO A CA 1
ATOM 2333 C C . PRO A 1 294 ? 3.182 -6.381 18.036 1.00 85.44 294 PRO A C 1
ATOM 2335 O O . PRO A 1 294 ? 2.151 -6.949 18.380 1.00 85.44 294 PRO A O 1
ATOM 2338 N N . ALA A 1 295 ? 3.823 -5.553 18.862 1.00 82.56 295 ALA A N 1
ATOM 2339 C CA . ALA A 1 295 ? 3.314 -5.215 20.190 1.00 82.56 295 ALA A CA 1
ATOM 2340 C C . ALA A 1 295 ? 2.144 -4.212 20.152 1.00 82.56 295 ALA A C 1
ATOM 2342 O O . ALA A 1 295 ? 1.393 -4.104 21.121 1.00 82.56 295 ALA A O 1
ATOM 2343 N N . THR A 1 296 ? 1.982 -3.465 19.057 1.00 84.81 296 THR A N 1
ATOM 2344 C CA . THR A 1 296 ? 0.921 -2.471 18.908 1.00 84.81 296 THR A CA 1
ATOM 2345 C C . THR A 1 296 ? -0.362 -3.149 18.452 1.00 84.81 296 THR A C 1
ATOM 2347 O O . THR A 1 296 ? -0.404 -3.809 17.418 1.00 84.81 296 THR A O 1
ATOM 2350 N N . ARG A 1 297 ? -1.443 -2.945 19.206 1.00 82.81 297 ARG A N 1
ATOM 2351 C CA . ARG A 1 297 ? -2.780 -3.395 18.816 1.00 82.81 297 ARG A CA 1
ATOM 2352 C C . ARG A 1 297 ? -3.447 -2.331 17.955 1.00 82.81 297 ARG A C 1
ATOM 2354 O O . ARG A 1 297 ? -3.582 -1.193 18.396 1.00 82.81 297 ARG A O 1
ATOM 2361 N N . LYS A 1 298 ? -3.883 -2.718 16.756 1.00 90.31 298 LYS A N 1
ATOM 2362 C CA . LYS A 1 298 ? -4.709 -1.889 15.872 1.00 90.31 298 LYS A CA 1
ATOM 2363 C C . LYS A 1 298 ? -5.824 -2.733 15.266 1.00 90.31 298 LYS A C 1
ATOM 2365 O O . LYS A 1 298 ? -5.535 -3.754 14.646 1.00 90.31 298 LYS A O 1
ATOM 2370 N N . GLY A 1 299 ? -7.071 -2.310 15.431 1.00 92.69 299 GLY A N 1
ATOM 2371 C CA . GLY A 1 299 ? -8.236 -2.916 14.794 1.00 92.69 299 GLY A CA 1
ATOM 2372 C C . GLY A 1 299 ? -8.555 -2.264 13.447 1.00 92.69 299 GLY A C 1
ATOM 2373 O O . GLY A 1 299 ? -8.537 -1.040 13.335 1.00 92.69 299 GLY A O 1
ATOM 2374 N N . VAL A 1 300 ? -8.882 -3.052 12.427 1.00 95.25 300 VAL A N 1
ATOM 2375 C CA . VAL A 1 300 ? -9.293 -2.554 11.104 1.00 95.25 300 VAL A CA 1
ATOM 2376 C C . VAL A 1 300 ? -10.590 -3.232 10.681 1.00 95.25 300 VAL A C 1
ATOM 2378 O O . VAL A 1 300 ? -10.663 -4.459 10.604 1.00 95.25 300 VAL A O 1
ATOM 2381 N N . GLY A 1 301 ? -11.621 -2.437 10.403 1.00 95.88 301 GLY A N 1
ATOM 2382 C CA . GLY A 1 301 ? -12.888 -2.919 9.855 1.00 95.88 301 GLY A CA 1
ATOM 2383 C C . GLY A 1 301 ? -12.889 -2.824 8.333 1.00 95.88 301 GLY A C 1
ATOM 2384 O O . GLY A 1 301 ? -12.612 -1.754 7.805 1.00 95.88 301 GLY A O 1
ATOM 2385 N N . ILE A 1 302 ? -13.220 -3.906 7.626 1.00 95.94 302 ILE A N 1
ATOM 2386 C CA . ILE A 1 302 ? -13.347 -3.916 6.158 1.00 95.94 302 ILE A CA 1
ATOM 2387 C C . ILE A 1 302 ? -14.773 -4.321 5.791 1.00 95.94 302 ILE A C 1
ATOM 2389 O O . ILE A 1 302 ? -15.167 -5.465 6.016 1.00 95.94 302 ILE A O 1
ATOM 2393 N N . VAL A 1 303 ? -15.539 -3.386 5.233 1.00 96.38 303 VAL A N 1
ATOM 2394 C CA . VAL A 1 303 ? -16.962 -3.534 4.902 1.00 96.38 303 VAL A CA 1
ATOM 2395 C C . VAL A 1 303 ? -17.150 -3.674 3.396 1.00 96.38 303 VAL A C 1
ATOM 2397 O O . VAL A 1 303 ? -16.666 -2.838 2.632 1.00 96.38 303 VAL A O 1
ATOM 2400 N N . PHE A 1 304 ? -17.886 -4.699 2.972 1.00 94.62 304 PHE A N 1
ATOM 2401 C CA . PHE A 1 304 ? -18.252 -4.923 1.572 1.00 94.62 304 PHE A CA 1
ATOM 2402 C C . PHE A 1 304 ? -19.556 -5.729 1.474 1.00 94.62 304 PHE A C 1
ATOM 2404 O O . PHE A 1 304 ? -19.828 -6.579 2.321 1.00 94.62 304 PHE A O 1
ATOM 2411 N N . SER A 1 305 ? -20.372 -5.476 0.449 1.00 93.62 305 SER A N 1
ATOM 2412 C CA . SER A 1 305 ? -21.702 -6.100 0.303 1.00 93.62 305 SER A CA 1
ATOM 2413 C C . SER A 1 305 ? -21.948 -6.791 -1.038 1.00 93.62 305 SER A C 1
ATOM 2415 O O . SER A 1 305 ? -23.024 -7.352 -1.237 1.00 93.62 305 SER A O 1
ATOM 2417 N N . SER A 1 306 ? -20.959 -6.834 -1.933 1.00 90.88 306 SER A N 1
ATOM 2418 C CA . SER A 1 306 ? -21.103 -7.434 -3.263 1.00 90.88 306 SER A CA 1
ATOM 2419 C C . SER A 1 306 ? -19.934 -8.346 -3.658 1.00 90.88 306 SER A C 1
ATOM 2421 O O . SER A 1 306 ? -18.806 -8.168 -3.186 1.00 90.88 306 SER A O 1
ATOM 2423 N N . PRO A 1 307 ? -20.161 -9.294 -4.591 1.00 88.81 307 PRO A N 1
ATOM 2424 C CA . PRO A 1 307 ? -19.091 -10.105 -5.174 1.00 88.81 307 PRO A CA 1
ATOM 2425 C C . PRO A 1 307 ? -18.008 -9.284 -5.885 1.00 88.81 307 PRO A C 1
ATOM 2427 O O . PRO A 1 307 ? -16.856 -9.699 -5.930 1.00 88.81 307 PRO A O 1
ATOM 2430 N N . VAL A 1 308 ? -18.359 -8.118 -6.440 1.00 86.25 308 VAL A N 1
ATOM 2431 C CA . VAL A 1 308 ? -17.400 -7.248 -7.141 1.00 86.25 308 VAL A CA 1
ATOM 2432 C C . VAL A 1 308 ? -16.423 -6.621 -6.141 1.00 86.25 308 VAL A C 1
ATOM 2434 O O . VAL A 1 308 ? -15.220 -6.606 -6.382 1.00 86.25 308 VAL A O 1
ATOM 2437 N N . ALA A 1 309 ? -16.925 -6.177 -4.985 1.00 89.06 309 ALA A N 1
ATOM 2438 C CA . ALA A 1 309 ? -16.113 -5.631 -3.899 1.00 89.06 309 ALA A CA 1
ATOM 2439 C C . ALA A 1 309 ? -15.246 -6.688 -3.192 1.00 89.06 309 ALA A C 1
ATOM 2441 O O . ALA A 1 309 ? -14.218 -6.357 -2.598 1.00 89.06 309 ALA A O 1
ATOM 2442 N N . GLN A 1 310 ? -15.653 -7.961 -3.260 1.00 87.81 310 GLN A N 1
ATOM 2443 C CA . GLN A 1 310 ? -14.991 -9.070 -2.582 1.00 87.81 310 GLN A CA 1
ATOM 2444 C C . GLN A 1 310 ? -13.497 -9.136 -2.950 1.00 87.81 310 GLN A C 1
ATOM 2446 O O . GLN A 1 310 ? -12.647 -9.046 -2.073 1.00 87.81 310 GLN A O 1
ATOM 2451 N N . ALA A 1 311 ? -13.128 -9.215 -4.230 1.00 82.31 311 ALA A N 1
ATOM 2452 C CA . ALA A 1 311 ? -11.714 -9.353 -4.606 1.00 82.31 311 ALA A CA 1
ATOM 2453 C C . ALA A 1 311 ? -10.812 -8.289 -3.941 1.00 82.31 311 ALA A C 1
ATOM 2455 O O . ALA A 1 311 ? -9.809 -8.628 -3.310 1.00 82.31 311 ALA A O 1
ATOM 2456 N N . TRP A 1 312 ? -11.228 -7.019 -3.975 1.00 85.62 312 TRP A N 1
ATOM 2457 C CA . TRP A 1 312 ? -10.478 -5.930 -3.353 1.00 85.62 312 TRP A CA 1
ATOM 2458 C C . TRP A 1 312 ? -10.438 -6.009 -1.819 1.00 85.62 312 TRP A C 1
ATOM 2460 O O . TRP A 1 312 ? -9.392 -5.749 -1.223 1.00 85.62 312 TRP A O 1
ATOM 2470 N N . ALA A 1 313 ? -11.519 -6.446 -1.165 1.00 90.31 313 ALA A N 1
ATOM 2471 C CA . ALA A 1 313 ? -11.539 -6.648 0.287 1.00 90.31 313 ALA A CA 1
ATOM 2472 C C . ALA A 1 313 ? -10.477 -7.660 0.748 1.00 90.31 313 ALA A C 1
ATOM 2474 O O . ALA A 1 313 ? -9.800 -7.433 1.754 1.00 90.31 313 ALA A O 1
ATOM 2475 N N . GLY A 1 314 ? -10.289 -8.745 -0.011 1.00 87.50 314 GLY A N 1
ATOM 2476 C CA . GLY A 1 314 ? -9.244 -9.736 0.251 1.00 87.50 314 GLY A CA 1
ATOM 2477 C C . GLY A 1 314 ? -7.836 -9.136 0.173 1.00 87.50 314 GLY A C 1
ATOM 2478 O O . GLY A 1 314 ? -7.000 -9.397 1.040 1.00 87.50 314 GLY A O 1
ATOM 2479 N N . HIS A 1 315 ? -7.585 -8.272 -0.813 1.00 85.19 315 HIS A N 1
ATOM 2480 C CA . HIS A 1 315 ? -6.296 -7.592 -0.959 1.00 85.19 315 HIS A CA 1
ATOM 2481 C C . HIS A 1 315 ? -6.047 -6.542 0.122 1.00 85.19 315 HIS A C 1
ATOM 2483 O O . HIS A 1 315 ? -4.950 -6.507 0.679 1.00 85.19 315 HIS A O 1
ATOM 2489 N N . LEU A 1 316 ? -7.054 -5.742 0.486 1.00 89.00 316 LEU A N 1
ATOM 2490 C CA . LEU A 1 316 ? -6.936 -4.811 1.611 1.00 89.00 316 LEU A CA 1
ATOM 2491 C C . LEU A 1 316 ? -6.612 -5.550 2.911 1.00 89.00 316 LEU A C 1
ATOM 2493 O O . LEU A 1 316 ? -5.751 -5.092 3.661 1.00 89.00 316 LEU A O 1
ATOM 2497 N N . ALA A 1 317 ? -7.247 -6.702 3.155 1.00 90.25 317 ALA A N 1
ATOM 2498 C CA . ALA A 1 317 ? -6.995 -7.516 4.341 1.00 90.25 317 ALA A CA 1
ATOM 2499 C C . ALA A 1 317 ? -5.544 -8.023 4.403 1.00 90.25 317 ALA A C 1
ATOM 2501 O O . ALA A 1 317 ? -4.915 -7.952 5.456 1.00 90.25 317 ALA A O 1
ATOM 2502 N N . LEU A 1 318 ? -4.977 -8.470 3.278 1.00 87.62 318 LEU A N 1
ATOM 2503 C CA . LEU A 1 318 ? -3.576 -8.900 3.215 1.00 87.62 318 LEU A CA 1
ATOM 2504 C C . LEU A 1 318 ? -2.573 -7.793 3.544 1.00 87.62 318 LEU A C 1
ATOM 2506 O O . LEU A 1 318 ? -1.486 -8.091 4.042 1.00 87.62 318 LEU A O 1
ATOM 2510 N N . GLN A 1 319 ? -2.918 -6.542 3.252 1.00 88.56 319 GLN A N 1
ATOM 2511 C CA . GLN A 1 319 ? -2.062 -5.391 3.528 1.00 88.56 319 GLN A CA 1
ATOM 2512 C C . GLN A 1 319 ? -2.073 -5.000 5.016 1.00 88.56 319 GLN A C 1
ATOM 2514 O O . GLN A 1 319 ? -1.167 -4.299 5.461 1.00 88.56 319 GLN A O 1
ATOM 2519 N N . GLN A 1 320 ? -3.043 -5.477 5.810 1.00 90.94 320 GLN A N 1
ATOM 2520 C CA . GLN A 1 320 ? -3.143 -5.176 7.246 1.00 90.94 320 GLN A CA 1
ATOM 2521 C C . GLN A 1 320 ? -2.271 -6.115 8.095 1.00 90.94 320 GLN A C 1
ATOM 2523 O O . GLN A 1 320 ? -2.755 -6.888 8.927 1.00 90.94 320 GLN A O 1
ATOM 2528 N N . ILE A 1 321 ? -0.957 -6.063 7.877 1.00 91.00 321 ILE A N 1
ATOM 2529 C CA . ILE A 1 321 ? 0.008 -6.892 8.606 1.00 91.00 321 ILE A CA 1
ATOM 2530 C C . ILE A 1 321 ? 0.039 -6.488 10.084 1.00 91.00 321 ILE A C 1
ATOM 2532 O O . ILE A 1 321 ? 0.074 -5.306 10.418 1.00 91.00 321 ILE A O 1
ATOM 2536 N N . ASN A 1 322 ? 0.041 -7.487 10.968 1.00 90.81 322 ASN A N 1
ATOM 2537 C CA . ASN A 1 322 ? -0.009 -7.363 12.427 1.00 90.81 322 ASN A CA 1
ATOM 2538 C C . ASN A 1 322 ? -1.285 -6.711 13.001 1.00 90.81 322 ASN A C 1
ATOM 2540 O O . ASN A 1 322 ? -1.361 -6.524 14.210 1.00 90.81 322 ASN A O 1
ATOM 2544 N N . ALA A 1 323 ? -2.295 -6.388 12.190 1.00 92.12 323 ALA A N 1
ATOM 2545 C CA . ALA A 1 323 ? -3.544 -5.807 12.684 1.00 92.12 323 ALA A CA 1
ATOM 2546 C C . ALA A 1 323 ? -4.560 -6.883 13.107 1.00 92.12 323 ALA A C 1
ATOM 2548 O O . ALA A 1 323 ? -4.488 -8.035 12.673 1.00 92.12 323 ALA A O 1
ATOM 2549 N N . ASP A 1 324 ? -5.544 -6.491 13.914 1.00 91.50 324 ASP A N 1
ATOM 2550 C CA . ASP A 1 324 ? -6.766 -7.259 14.149 1.00 91.50 324 ASP A CA 1
ATOM 2551 C C . ASP A 1 324 ? -7.814 -6.850 13.101 1.00 91.50 324 ASP A C 1
ATOM 2553 O O . ASP A 1 324 ? -8.299 -5.720 13.102 1.00 91.50 324 ASP A O 1
ATOM 2557 N N . ILE A 1 325 ? -8.181 -7.751 12.193 1.00 93.38 325 ILE A N 1
ATOM 2558 C CA . ILE A 1 325 ? -9.125 -7.470 11.104 1.00 93.38 325 ILE A CA 1
ATOM 2559 C C . ILE A 1 325 ? -10.527 -7.952 11.478 1.00 93.38 325 ILE A C 1
ATOM 2561 O O . ILE A 1 325 ? -10.706 -9.096 11.907 1.00 93.38 325 ILE A O 1
ATOM 2565 N N . ILE A 1 326 ? -11.531 -7.111 11.231 1.00 93.44 326 ILE A N 1
ATOM 2566 C CA . ILE A 1 326 ? -12.948 -7.479 11.264 1.00 93.44 326 ILE A CA 1
ATOM 2567 C C . ILE A 1 326 ? -13.524 -7.321 9.855 1.00 93.44 326 ILE A C 1
ATOM 2569 O O . ILE A 1 326 ? -13.700 -6.206 9.364 1.00 93.44 326 ILE A O 1
ATOM 2573 N N . LEU A 1 327 ? -13.831 -8.442 9.203 1.00 93.88 327 LEU A N 1
ATOM 2574 C CA . LEU A 1 327 ? -14.533 -8.447 7.919 1.00 93.88 327 LEU A CA 1
ATOM 2575 C C . LEU A 1 327 ? -16.035 -8.272 8.157 1.00 93.88 327 LEU A C 1
ATOM 2577 O O . LEU A 1 327 ? -16.614 -9.003 8.959 1.00 93.88 327 LEU A O 1
ATOM 2581 N N . VAL A 1 328 ? -16.671 -7.332 7.464 1.00 94.62 328 VAL A N 1
ATOM 2582 C CA . VAL A 1 328 ? -18.096 -7.017 7.613 1.00 94.62 328 VAL A CA 1
ATOM 2583 C C . VAL A 1 328 ? -18.794 -7.178 6.270 1.00 94.62 328 VAL A C 1
ATOM 2585 O O . VAL A 1 328 ? -18.701 -6.309 5.408 1.00 94.62 328 VAL A O 1
ATOM 2588 N N . ALA A 1 329 ? -19.478 -8.303 6.081 1.00 94.50 329 ALA A N 1
ATOM 2589 C CA . ALA A 1 329 ? -20.122 -8.637 4.811 1.00 94.50 329 ALA A CA 1
ATOM 2590 C C . ALA A 1 329 ? -21.261 -9.653 5.000 1.00 94.50 329 ALA A C 1
ATOM 2592 O O . ALA A 1 329 ? -21.362 -10.266 6.066 1.00 94.50 329 ALA A O 1
ATOM 2593 N N . PRO A 1 330 ? -22.127 -9.866 3.996 1.00 93.38 330 PRO A N 1
ATOM 2594 C CA . PRO A 1 330 ? -22.991 -11.043 3.928 1.00 93.38 330 PRO A CA 1
ATOM 2595 C C . PRO A 1 330 ? -22.201 -12.353 4.100 1.00 93.38 330 PRO A C 1
ATOM 2597 O O . PRO A 1 330 ? -21.047 -12.459 3.678 1.00 93.38 330 PRO A O 1
ATOM 2600 N N . GLU A 1 331 ? -22.806 -13.360 4.738 1.00 89.94 331 GLU A N 1
ATOM 2601 C CA . GLU A 1 331 ? -22.116 -14.612 5.100 1.00 89.94 331 GLU A CA 1
ATOM 2602 C C . GLU A 1 331 ? -21.576 -15.378 3.880 1.00 89.94 331 GLU A C 1
ATOM 2604 O O . GLU A 1 331 ? -20.486 -15.950 3.934 1.00 89.94 331 GLU A O 1
ATOM 2609 N N . ASP A 1 332 ? -22.300 -15.346 2.764 1.00 89.94 332 ASP A N 1
ATOM 2610 C CA . ASP A 1 332 ? -21.937 -15.988 1.500 1.00 89.94 332 ASP A CA 1
ATOM 2611 C C . ASP A 1 332 ? -20.742 -15.325 0.796 1.00 89.94 332 ASP A C 1
ATOM 2613 O O . ASP A 1 332 ? -20.075 -15.968 -0.017 1.00 89.94 332 ASP A O 1
ATOM 2617 N N . LEU A 1 333 ? -20.419 -14.078 1.151 1.00 90.38 333 LEU A N 1
ATOM 2618 C CA . LEU A 1 333 ? -19.297 -13.326 0.589 1.00 90.38 333 LEU A CA 1
ATOM 2619 C C . LEU A 1 333 ? -17.998 -13.458 1.395 1.00 90.38 333 LEU A C 1
ATOM 2621 O O . LEU A 1 333 ? -16.984 -12.879 1.002 1.00 90.38 333 LEU A O 1
ATOM 2625 N N . ILE A 1 334 ? -17.972 -14.238 2.480 1.00 86.81 334 ILE A N 1
ATOM 2626 C CA . ILE A 1 334 ? -16.743 -14.519 3.241 1.00 86.81 334 ILE A CA 1
ATOM 2627 C C . ILE A 1 334 ? -16.405 -16.016 3.138 1.00 86.81 334 ILE A C 1
ATOM 2629 O O . ILE A 1 334 ? -16.775 -16.799 4.023 1.00 86.81 334 ILE A O 1
ATOM 2633 N N . PRO A 1 335 ? -15.670 -16.448 2.092 1.00 77.75 335 PRO A N 1
ATOM 2634 C CA . PRO A 1 335 ? -15.189 -17.819 1.981 1.00 77.75 335 PRO A CA 1
ATOM 2635 C C . PRO A 1 335 ? -14.347 -18.205 3.200 1.00 77.75 335 PRO A C 1
ATOM 2637 O O . PRO A 1 335 ? -13.601 -17.389 3.743 1.00 77.75 335 PRO A O 1
ATOM 2640 N N . ARG A 1 336 ? -14.400 -19.472 3.626 1.00 74.00 336 ARG A N 1
ATOM 2641 C CA . ARG A 1 336 ? -13.564 -19.945 4.749 1.00 74.00 336 ARG A CA 1
ATOM 2642 C C . ARG A 1 336 ? -12.071 -19.733 4.489 1.00 74.00 336 ARG A C 1
ATOM 2644 O O . ARG A 1 336 ? -11.359 -19.301 5.387 1.00 74.00 336 ARG A O 1
ATOM 2651 N N . GLU A 1 337 ? -11.646 -19.963 3.250 1.00 74.00 337 GLU A N 1
ATOM 2652 C CA . GLU A 1 337 ? -10.254 -19.851 2.800 1.00 74.00 337 GLU A CA 1
ATOM 2653 C C . GLU A 1 337 ? -9.670 -18.450 3.011 1.00 74.00 337 GLU A C 1
ATOM 2655 O O . GLU A 1 337 ? -8.475 -18.307 3.251 1.00 74.00 337 GLU A O 1
ATOM 2660 N N . TRP A 1 338 ? -10.509 -17.411 2.989 1.00 72.81 338 TRP A N 1
ATOM 2661 C CA . TRP A 1 338 ? -10.071 -16.044 3.240 1.00 72.81 338 TRP A CA 1
ATOM 2662 C C . TRP A 1 338 ? -9.648 -15.791 4.673 1.00 72.81 338 TRP A C 1
ATOM 2664 O O . TRP A 1 338 ? -8.710 -15.034 4.891 1.00 72.81 338 TRP A O 1
ATOM 2674 N N . ARG A 1 339 ? -10.318 -16.406 5.654 1.00 69.12 339 ARG A N 1
ATOM 2675 C CA . ARG A 1 339 ? -9.910 -16.238 7.054 1.00 69.12 339 ARG A CA 1
ATOM 2676 C C . ARG A 1 339 ? -8.522 -16.830 7.242 1.00 69.12 339 ARG A C 1
ATOM 2678 O O . ARG A 1 339 ? -7.639 -16.148 7.746 1.00 69.12 339 ARG A O 1
ATOM 2685 N N . ASP A 1 340 ? -8.308 -18.036 6.726 1.00 72.38 340 ASP A N 1
ATOM 2686 C CA . ASP A 1 340 ? -7.010 -18.707 6.784 1.00 72.38 340 ASP A CA 1
ATOM 2687 C C . ASP A 1 340 ? -5.934 -17.901 6.040 1.00 72.38 340 ASP A C 1
ATOM 2689 O O . ASP A 1 340 ? -4.802 -17.776 6.504 1.00 72.38 340 ASP A O 1
ATOM 2693 N N . TYR A 1 341 ? -6.288 -17.301 4.903 1.00 71.56 341 TYR A N 1
ATOM 2694 C CA . TYR A 1 341 ? -5.384 -16.477 4.107 1.00 71.56 341 TYR A CA 1
ATOM 2695 C C . TYR A 1 341 ? -5.026 -15.147 4.789 1.00 71.56 341 TYR A C 1
ATOM 2697 O O . TYR A 1 341 ? -3.844 -14.838 4.929 1.00 71.56 341 TYR A O 1
ATOM 2705 N N . ALA A 1 342 ? -6.011 -14.406 5.300 1.00 74.50 342 ALA A N 1
ATOM 2706 C CA . ALA A 1 342 ? -5.804 -13.141 6.006 1.00 74.50 342 ALA A CA 1
ATOM 2707 C C . ALA A 1 342 ? -5.043 -13.331 7.329 1.00 74.50 342 ALA A C 1
ATOM 2709 O O . ALA A 1 342 ? -4.175 -12.522 7.660 1.00 74.50 342 ALA A O 1
ATOM 2710 N N . THR A 1 343 ? -5.281 -14.432 8.056 1.00 78.44 343 THR A N 1
ATOM 2711 C CA . THR A 1 343 ? -4.543 -14.748 9.299 1.00 78.44 343 THR A CA 1
ATOM 2712 C C . THR A 1 343 ? -3.050 -15.013 9.100 1.00 78.44 343 THR A C 1
ATOM 2714 O O . THR A 1 343 ? -2.313 -15.050 10.080 1.00 78.44 343 THR A O 1
ATOM 2717 N N . ARG A 1 344 ? -2.563 -15.162 7.858 1.00 79.94 344 ARG A N 1
ATOM 2718 C CA . ARG A 1 344 ? -1.112 -15.230 7.597 1.00 79.94 344 ARG A CA 1
ATOM 2719 C C . ARG A 1 344 ? -0.415 -13.902 7.895 1.00 79.94 344 ARG A C 1
ATOM 2721 O O . ARG A 1 344 ? 0.740 -13.904 8.316 1.00 79.94 344 ARG A O 1
ATOM 2728 N N . ASN A 1 345 ? -1.117 -12.788 7.684 1.00 84.56 345 ASN A N 1
ATOM 2729 C CA . ASN A 1 345 ? -0.574 -11.439 7.832 1.00 84.56 345 ASN A CA 1
ATOM 2730 C C . ASN A 1 345 ? -1.130 -10.722 9.066 1.00 84.56 345 ASN A C 1
ATOM 2732 O O . ASN A 1 345 ? -0.372 -10.040 9.755 1.00 84.56 345 ASN A O 1
ATOM 2736 N N . ALA A 1 346 ? -2.415 -10.903 9.367 1.00 86.56 346 ALA A N 1
ATOM 2737 C CA . ALA A 1 346 ? -3.089 -10.308 10.516 1.00 86.56 346 ALA A CA 1
ATOM 2738 C C . ALA A 1 346 ? -2.750 -11.026 11.834 1.00 86.56 346 ALA A C 1
ATOM 2740 O O . ALA A 1 346 ? -2.510 -12.233 11.848 1.00 86.56 346 ALA A O 1
ATOM 2741 N N . GLN A 1 347 ? -2.815 -10.313 12.962 1.00 84.69 347 GLN A N 1
ATOM 2742 C CA . GLN A 1 347 ? -2.783 -10.940 14.293 1.00 84.69 347 GLN A CA 1
ATOM 2743 C C . GLN A 1 347 ? -4.035 -11.778 14.545 1.00 84.69 347 GLN A C 1
ATOM 2745 O O . GLN A 1 347 ? -3.974 -12.857 15.137 1.00 84.69 347 GLN A O 1
ATOM 2750 N N . LYS A 1 348 ? -5.178 -11.275 14.081 1.00 87.12 348 LYS A N 1
ATOM 2751 C CA . LYS A 1 348 ? -6.476 -11.926 14.194 1.00 87.12 348 LYS A CA 1
ATOM 2752 C C . LYS A 1 348 ? -7.344 -11.522 13.015 1.00 87.12 348 LYS A C 1
ATOM 2754 O O . LYS A 1 348 ? -7.291 -10.386 12.564 1.00 87.12 348 LYS A O 1
ATOM 2759 N N . CYS A 1 349 ? -8.186 -12.439 12.554 1.00 89.25 349 CYS A N 1
ATOM 2760 C CA . CYS A 1 349 ? -9.244 -12.134 11.601 1.00 89.25 349 CYS A CA 1
ATOM 2761 C C . CYS A 1 349 ? -10.567 -12.682 12.139 1.00 89.25 349 CYS A C 1
ATOM 2763 O O . CYS A 1 349 ? -10.690 -13.883 12.395 1.00 89.25 349 CYS A O 1
ATOM 2765 N N . SER A 1 350 ? -11.558 -11.816 12.312 1.00 89.06 350 SER A N 1
ATOM 2766 C CA . SER A 1 350 ? -12.937 -12.192 12.626 1.00 89.06 350 SER A CA 1
ATOM 2767 C C . SER A 1 350 ? -13.889 -11.712 11.530 1.00 89.06 350 SER A C 1
ATOM 2769 O O . SER A 1 350 ? -13.496 -11.000 10.605 1.00 89.06 350 SER A O 1
ATOM 2771 N N . ALA A 1 351 ? -15.143 -12.155 11.609 1.00 89.75 351 ALA A N 1
ATOM 2772 C CA . ALA A 1 351 ? -16.200 -11.738 10.702 1.00 89.75 351 ALA A CA 1
ATOM 2773 C C . ALA A 1 351 ? -17.420 -11.271 11.502 1.00 89.75 351 ALA A C 1
ATOM 2775 O O . ALA A 1 351 ? -17.788 -11.906 12.492 1.00 89.75 351 ALA A O 1
ATOM 2776 N N . SER A 1 352 ? -18.045 -10.191 11.045 1.00 90.31 352 SER A N 1
ATOM 2777 C CA . SER A 1 352 ? -19.373 -9.738 11.445 1.00 90.31 352 SER A CA 1
ATOM 2778 C C . SER A 1 352 ? -20.273 -9.766 10.215 1.00 90.31 352 SER A C 1
ATOM 2780 O O . SER A 1 352 ? -19.864 -9.344 9.135 1.00 90.31 352 SER A O 1
ATOM 2782 N N . PHE A 1 353 ? -21.484 -10.300 10.347 1.00 91.19 353 PHE A N 1
ATOM 2783 C CA . PHE A 1 353 ? -22.342 -10.528 9.188 1.00 91.19 353 PHE A CA 1
ATOM 2784 C C . PHE A 1 353 ? -23.385 -9.430 9.014 1.00 91.19 353 PHE A C 1
ATOM 2786 O O . PHE A 1 353 ? -24.070 -9.051 9.968 1.00 91.19 353 PHE A O 1
ATOM 2793 N N . ILE A 1 354 ? -23.532 -8.968 7.772 1.00 90.56 354 ILE A N 1
ATOM 2794 C CA . ILE A 1 354 ? -24.655 -8.128 7.351 1.00 90.56 354 ILE A CA 1
ATOM 2795 C C . ILE A 1 354 ? -25.854 -9.049 7.132 1.00 90.56 354 ILE A C 1
ATOM 2797 O O . ILE A 1 354 ? -25.773 -10.010 6.367 1.00 90.56 354 ILE A O 1
ATOM 2801 N N . LEU A 1 355 ? -26.957 -8.778 7.828 1.00 85.94 355 LEU A N 1
ATOM 2802 C CA . LEU A 1 355 ? -28.169 -9.598 7.784 1.00 85.94 355 LEU A CA 1
ATOM 2803 C C . LEU A 1 355 ? -29.361 -8.715 7.442 1.00 85.94 355 LEU A C 1
ATOM 2805 O O . LEU A 1 355 ? -29.554 -7.685 8.084 1.00 85.94 355 LEU A O 1
ATOM 2809 N N . ASP A 1 356 ? -30.138 -9.113 6.431 1.00 84.12 356 ASP A N 1
ATOM 2810 C CA . ASP A 1 356 ? -31.259 -8.333 5.887 1.00 84.12 356 ASP A CA 1
ATOM 2811 C C . ASP A 1 356 ? -30.859 -6.875 5.598 1.00 84.12 356 ASP A C 1
ATOM 2813 O O . ASP A 1 356 ? -31.495 -5.933 6.075 1.00 84.12 356 ASP A O 1
ATOM 2817 N N . ASP A 1 357 ? -29.734 -6.700 4.895 1.00 81.19 357 ASP A N 1
ATOM 2818 C CA . ASP A 1 357 ? -29.113 -5.408 4.578 1.00 81.19 357 ASP A CA 1
ATOM 2819 C C . ASP A 1 357 ? -28.799 -4.528 5.794 1.00 81.19 357 ASP A C 1
ATOM 2821 O O . ASP A 1 357 ? -28.641 -3.320 5.647 1.00 81.19 357 ASP A O 1
ATOM 2825 N N . ASN A 1 358 ? -28.674 -5.094 6.998 1.00 87.00 358 ASN A N 1
ATOM 2826 C CA . ASN A 1 358 ? -28.348 -4.355 8.214 1.00 87.00 358 ASN A CA 1
ATOM 2827 C C . ASN A 1 358 ? -27.011 -4.791 8.815 1.00 87.00 358 ASN A C 1
ATOM 2829 O O . ASN A 1 358 ? -26.793 -5.963 9.130 1.00 87.00 358 ASN A O 1
ATOM 2833 N N . VAL A 1 359 ? -26.136 -3.809 9.045 1.00 87.38 359 VAL A N 1
ATOM 2834 C CA . VAL A 1 359 ? -24.953 -3.972 9.897 1.00 87.38 359 VAL A CA 1
ATOM 2835 C C . VAL A 1 359 ? -25.431 -4.111 11.342 1.00 87.38 359 VAL A C 1
ATOM 2837 O O . VAL A 1 359 ? -26.063 -3.199 11.883 1.00 87.38 359 VAL A O 1
ATOM 2840 N N . ARG A 1 360 ? -25.162 -5.263 11.962 1.00 84.88 360 ARG A N 1
ATOM 2841 C CA . ARG A 1 360 ? -25.482 -5.498 13.374 1.00 84.88 360 ARG A CA 1
ATOM 2842 C C . ARG A 1 360 ? -24.526 -4.727 14.274 1.00 84.88 360 ARG A C 1
ATOM 2844 O O . ARG A 1 360 ? -23.327 -4.726 14.025 1.00 84.88 360 ARG A O 1
ATOM 2851 N N . GLU A 1 361 ? -25.088 -4.128 15.322 1.00 87.94 361 GLU A N 1
ATOM 2852 C CA . GLU A 1 361 ? -24.349 -3.462 16.404 1.00 87.94 361 GLU A CA 1
ATOM 2853 C C . GLU A 1 361 ? -23.219 -2.533 15.900 1.00 87.94 361 GLU A C 1
ATOM 2855 O O . GLU A 1 361 ? -22.041 -2.747 16.200 1.00 87.94 361 GLU A O 1
ATOM 2860 N N . PRO A 1 362 ? -23.548 -1.527 15.064 1.00 91.06 362 PRO A N 1
ATOM 2861 C CA . PRO A 1 362 ? -22.559 -0.651 14.446 1.00 91.06 362 PRO A CA 1
ATOM 2862 C C . PRO A 1 362 ? -21.660 0.057 15.465 1.00 91.06 362 PRO A C 1
ATOM 2864 O O . PRO A 1 362 ? -20.458 0.128 15.230 1.00 91.06 362 PRO A O 1
ATOM 2867 N N . LEU A 1 363 ? -22.165 0.519 16.614 1.00 91.88 363 LEU A N 1
ATOM 2868 C CA . LEU A 1 363 ? -21.300 1.095 17.648 1.00 91.88 363 LEU A CA 1
ATOM 2869 C C . LEU A 1 363 ? -20.355 0.060 18.249 1.00 91.88 363 LEU A C 1
ATOM 2871 O O . LEU A 1 363 ? -19.195 0.387 18.489 1.00 91.88 363 LEU A O 1
ATOM 2875 N N . ALA A 1 364 ? -20.813 -1.170 18.486 1.00 91.19 364 ALA A N 1
ATOM 2876 C CA . ALA A 1 364 ? -19.941 -2.226 18.992 1.00 91.19 364 ALA A CA 1
ATOM 2877 C C . ALA A 1 364 ? -18.846 -2.612 17.995 1.00 91.19 364 ALA A C 1
ATOM 2879 O O . ALA A 1 364 ? -17.710 -2.866 18.400 1.00 91.19 364 ALA A O 1
ATOM 2880 N N . LEU A 1 365 ? -19.166 -2.624 16.701 1.00 93.50 365 LEU A N 1
ATOM 2881 C CA . LEU A 1 365 ? -18.191 -2.797 15.628 1.00 93.50 365 LEU A CA 1
ATOM 2882 C C . LEU A 1 365 ? -17.177 -1.644 15.619 1.00 93.50 365 LEU A C 1
ATOM 2884 O O . LEU A 1 365 ? -15.974 -1.890 15.692 1.00 93.50 365 LEU A O 1
ATOM 2888 N N . LEU A 1 366 ? -17.654 -0.396 15.567 1.00 95.56 366 LEU A N 1
ATOM 2889 C CA . LEU A 1 366 ? -16.804 0.798 15.522 1.00 95.56 366 LEU A CA 1
ATOM 2890 C C . LEU A 1 366 ? -15.936 0.932 16.782 1.00 95.56 366 LEU A C 1
ATOM 2892 O O . LEU A 1 366 ? -14.816 1.427 16.703 1.00 95.56 366 LEU A O 1
ATOM 2896 N N . ALA A 1 367 ? -16.416 0.463 17.937 1.00 94.00 367 ALA A N 1
ATOM 2897 C CA . ALA A 1 367 ? -15.665 0.500 19.187 1.00 94.00 367 ALA A CA 1
ATOM 2898 C C . ALA A 1 367 ? -14.438 -0.433 19.195 1.00 94.00 367 ALA A C 1
ATOM 2900 O O . ALA A 1 367 ? -13.496 -0.193 19.952 1.00 94.00 367 ALA A O 1
ATOM 2901 N N . GLN A 1 368 ? -14.439 -1.480 18.363 1.00 92.69 368 GLN A N 1
ATOM 2902 C CA . GLN A 1 368 ? -13.370 -2.485 18.284 1.00 92.69 368 GLN A CA 1
ATOM 2903 C C . GLN A 1 368 ? -12.276 -2.149 17.264 1.00 92.69 368 GLN A C 1
ATOM 2905 O O . GLN A 1 368 ? -11.262 -2.850 17.211 1.00 92.69 368 GLN A O 1
ATOM 2910 N N . ILE A 1 369 ? -12.473 -1.113 16.449 1.00 94.94 369 ILE A N 1
ATOM 2911 C CA . ILE A 1 369 ? -11.577 -0.765 15.346 1.00 94.94 369 ILE A CA 1
ATOM 2912 C C . ILE A 1 369 ? -10.991 0.637 15.520 1.00 94.94 369 ILE A C 1
ATOM 2914 O O . ILE A 1 369 ? -11.554 1.508 16.179 1.00 94.94 369 ILE A O 1
ATOM 2918 N N . ASP A 1 370 ? -9.835 0.842 14.907 1.00 94.25 370 ASP A N 1
ATOM 2919 C CA . ASP A 1 370 ? -9.129 2.117 14.817 1.00 94.25 370 ASP A CA 1
ATOM 2920 C C . ASP A 1 370 ? -9.314 2.781 13.453 1.00 94.25 370 ASP A C 1
ATOM 2922 O O . ASP A 1 370 ? -9.132 3.989 13.329 1.00 94.25 370 ASP A O 1
ATOM 2926 N N . GLU A 1 371 ? -9.666 1.997 12.435 1.00 94.75 371 GLU A N 1
ATOM 2927 C CA . GLU A 1 371 ? -9.831 2.456 11.061 1.00 94.75 371 GLU A CA 1
ATOM 2928 C C . GLU A 1 371 ? -10.912 1.632 10.353 1.00 94.75 371 GLU A C 1
ATOM 2930 O O . GLU A 1 371 ? -11.007 0.415 10.548 1.00 94.75 371 GLU A O 1
ATOM 2935 N N . LEU A 1 372 ? -11.733 2.302 9.544 1.00 96.56 372 LEU A N 1
ATOM 2936 C CA . LEU A 1 372 ? -12.823 1.698 8.784 1.00 96.56 372 LEU A CA 1
ATOM 2937 C C . LEU A 1 372 ? -12.585 1.851 7.280 1.00 96.56 372 LEU A C 1
ATOM 2939 O O . LEU A 1 372 ? -12.447 2.965 6.774 1.00 96.56 372 LEU A O 1
ATOM 2943 N N . TYR A 1 373 ? -12.618 0.737 6.560 1.00 96.00 373 TYR A N 1
ATOM 2944 C CA . TYR A 1 373 ? -12.621 0.678 5.103 1.00 96.00 373 TYR A CA 1
ATOM 2945 C C . TYR A 1 373 ? -13.979 0.211 4.613 1.00 96.00 373 TYR A C 1
ATOM 2947 O O . TYR A 1 373 ? -14.477 -0.823 5.051 1.00 96.00 373 TYR A O 1
ATOM 2955 N N . VAL A 1 374 ? -14.569 0.959 3.688 1.00 95.75 374 VAL A N 1
ATOM 2956 C CA . VAL A 1 374 ? -15.812 0.581 3.013 1.00 95.75 374 VAL A CA 1
ATOM 2957 C C . VAL A 1 374 ? -15.551 0.493 1.521 1.00 95.75 374 VAL A C 1
ATOM 2959 O O . VAL A 1 374 ? -14.962 1.405 0.947 1.00 95.75 374 VAL A O 1
ATOM 2962 N N . ILE A 1 375 ? -15.977 -0.600 0.895 1.00 94.56 375 ILE A N 1
ATOM 2963 C CA . ILE A 1 375 ? -15.824 -0.820 -0.542 1.00 94.56 375 ILE A CA 1
ATOM 2964 C C . ILE A 1 375 ? -17.201 -0.735 -1.199 1.00 94.56 375 ILE A C 1
ATOM 2966 O O . ILE A 1 375 ? -18.151 -1.369 -0.741 1.00 94.56 375 ILE A O 1
ATOM 2970 N N . ALA A 1 376 ? -17.302 0.064 -2.258 1.00 92.31 376 ALA A N 1
ATOM 2971 C CA . ALA A 1 376 ? -18.518 0.243 -3.035 1.00 92.31 376 ALA A CA 1
ATOM 2972 C C . ALA A 1 376 ? -18.943 -1.050 -3.738 1.00 92.31 376 ALA A C 1
ATOM 2974 O O . ALA A 1 376 ? -18.105 -1.874 -4.091 1.00 92.31 376 ALA A O 1
ATOM 2975 N N . ASP A 1 377 ? -20.230 -1.184 -4.046 1.00 89.56 377 ASP A N 1
ATOM 2976 C CA . ASP A 1 377 ? -20.765 -2.326 -4.789 1.00 89.56 377 ASP A CA 1
ATOM 2977 C C . ASP A 1 377 ? -20.559 -2.228 -6.311 1.00 89.56 377 ASP A C 1
ATOM 2979 O O . ASP A 1 377 ? -20.780 -3.191 -7.047 1.00 89.56 377 ASP A O 1
ATOM 2983 N N . GLY A 1 378 ? -20.092 -1.076 -6.795 1.00 84.62 378 GLY A N 1
ATOM 2984 C CA . GLY A 1 378 ? -19.783 -0.826 -8.199 1.00 84.62 378 GLY A CA 1
ATOM 2985 C C . GLY A 1 378 ? -19.042 0.495 -8.412 1.00 84.62 378 GLY A C 1
ATOM 2986 O O . GLY A 1 378 ? -18.949 1.323 -7.505 1.00 84.62 378 GLY A O 1
ATOM 2987 N N . CYS A 1 379 ? -18.528 0.693 -9.627 1.00 71.56 379 CYS A N 1
ATOM 2988 C CA . CYS A 1 379 ? -17.764 1.886 -10.016 1.00 71.56 379 CYS A CA 1
ATOM 2989 C C . CYS A 1 379 ? -18.638 3.088 -10.413 1.00 71.56 379 CYS A C 1
ATOM 2991 O O . CYS A 1 379 ? -18.136 4.206 -10.480 1.00 71.56 379 CYS A O 1
ATOM 2993 N N . ASP A 1 380 ? -19.934 2.883 -10.665 1.00 66.50 380 ASP A N 1
ATOM 2994 C CA . ASP A 1 380 ? -20.829 3.962 -11.080 1.00 66.50 380 ASP A CA 1
ATOM 2995 C C . ASP A 1 380 ? -21.152 4.882 -9.892 1.00 66.50 380 ASP A C 1
ATOM 2997 O O . ASP A 1 380 ? -21.908 4.520 -8.985 1.00 66.50 380 ASP A O 1
ATOM 3001 N N . SER A 1 381 ? -20.610 6.100 -9.904 1.00 53.00 381 SER A N 1
ATOM 3002 C CA . SER A 1 381 ? -21.066 7.185 -9.040 1.00 53.00 381 SER A CA 1
ATOM 3003 C C . SER A 1 381 ? -22.286 7.851 -9.680 1.00 53.00 381 SER A C 1
ATOM 3005 O O . SER A 1 381 ? -22.198 8.786 -10.471 1.00 53.00 381 SER A O 1
ATOM 3007 N N . ASN A 1 382 ? -23.487 7.380 -9.345 1.00 52.16 382 ASN A N 1
ATOM 3008 C CA . ASN A 1 382 ? -24.677 8.174 -9.635 1.00 52.16 382 ASN A CA 1
ATOM 3009 C C . ASN A 1 382 ? -24.721 9.335 -8.631 1.00 52.16 382 ASN A C 1
ATOM 3011 O O . ASN A 1 382 ? -25.252 9.177 -7.533 1.00 52.16 382 ASN A O 1
ATOM 3015 N N . GLU A 1 383 ? -24.225 10.518 -9.017 1.00 48.91 383 GLU A N 1
ATOM 3016 C CA . GLU A 1 383 ? -24.239 11.753 -8.199 1.00 48.91 383 GLU A CA 1
ATOM 3017 C C . GLU A 1 383 ? -25.620 12.064 -7.580 1.00 48.91 383 GLU A C 1
ATOM 3019 O O . GLU A 1 383 ? -25.732 12.776 -6.586 1.00 48.91 383 GLU A O 1
ATOM 3024 N N . ARG A 1 384 ? -26.700 11.511 -8.150 1.00 46.41 384 ARG A N 1
ATOM 3025 C CA . ARG A 1 384 ? -28.084 11.680 -7.685 1.00 46.41 384 ARG A CA 1
ATOM 3026 C C . ARG A 1 384 ? -28.557 10.664 -6.631 1.00 46.41 384 ARG A C 1
ATOM 3028 O O . ARG A 1 384 ? -29.637 10.874 -6.085 1.00 46.41 384 ARG A O 1
ATOM 3035 N N . GLN A 1 385 ? -27.830 9.571 -6.371 1.00 51.59 385 GLN A N 1
ATOM 3036 C CA . GLN A 1 385 ? -28.256 8.472 -5.478 1.00 51.59 385 GLN A CA 1
ATOM 3037 C C . GLN A 1 385 ? -27.370 8.276 -4.232 1.00 51.59 385 GLN A C 1
ATOM 3039 O O . GLN A 1 385 ? -27.746 7.510 -3.347 1.00 51.59 385 GLN A O 1
ATOM 3044 N N . GLY A 1 386 ? -26.260 9.011 -4.113 1.00 66.12 386 GLY A N 1
ATOM 3045 C CA . GLY A 1 386 ? -25.302 8.867 -3.013 1.00 66.12 386 GLY A CA 1
ATOM 3046 C C . GLY A 1 386 ? -24.210 7.842 -3.321 1.00 66.12 386 GLY A C 1
ATOM 3047 O O . GLY A 1 386 ? -23.944 7.538 -4.483 1.00 66.12 386 GLY A O 1
ATOM 3048 N N . LEU A 1 387 ? -23.555 7.334 -2.275 1.00 83.38 387 LEU A N 1
ATOM 3049 C CA . LEU A 1 387 ? -22.528 6.297 -2.403 1.00 83.38 387 LEU A CA 1
ATOM 3050 C C . LEU A 1 387 ? -23.158 4.967 -2.836 1.00 83.38 387 LEU A C 1
ATOM 3052 O O . LEU A 1 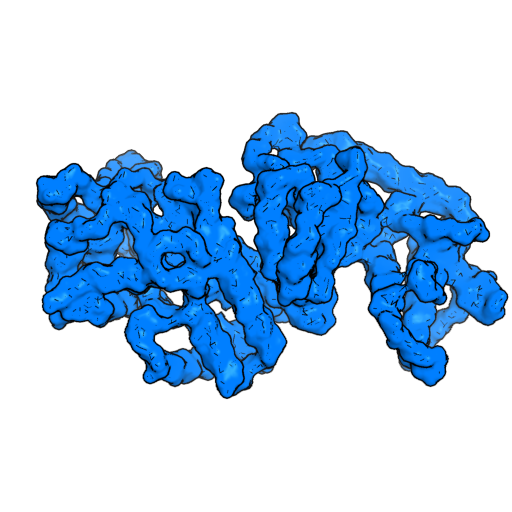387 ? -24.265 4.636 -2.412 1.00 83.38 387 LEU A O 1
ATOM 3056 N N . ASN A 1 388 ? -22.441 4.195 -3.654 1.00 87.81 388 ASN A N 1
ATOM 3057 C CA . ASN A 1 388 ? -22.904 2.917 -4.197 1.00 87.81 388 ASN A CA 1
ATOM 3058 C C . ASN A 1 388 ? -22.764 1.784 -3.162 1.00 87.81 388 ASN A C 1
ATOM 3060 O O . ASN A 1 388 ? -21.969 0.867 -3.333 1.00 87.81 388 ASN A O 1
ATOM 3064 N N . VAL A 1 389 ? -23.489 1.918 -2.051 1.00 88.56 389 VAL A N 1
ATOM 3065 C CA . VAL A 1 389 ? -23.607 0.965 -0.938 1.00 88.56 389 VAL A CA 1
ATOM 3066 C C . VAL A 1 389 ? -25.000 1.096 -0.310 1.00 88.56 389 VAL A C 1
ATOM 3068 O O . VAL A 1 389 ? -25.675 2.121 -0.474 1.00 88.56 389 VAL A O 1
ATOM 3071 N N . SER A 1 390 ? -25.434 0.084 0.444 1.00 88.31 390 SER A N 1
ATOM 3072 C CA . SER A 1 390 ? -26.746 0.084 1.107 1.00 88.31 390 SER A CA 1
ATOM 3073 C C . SER A 1 390 ? -26.921 1.239 2.107 1.00 88.31 390 SER A C 1
ATOM 3075 O O . SER A 1 390 ? -25.958 1.784 2.652 1.00 88.31 390 SER A O 1
ATOM 3077 N N . GLU A 1 391 ? -28.175 1.597 2.408 1.00 85.69 391 GLU A N 1
ATOM 3078 C CA . GLU A 1 391 ? -28.489 2.657 3.377 1.00 85.69 391 GLU A CA 1
ATOM 3079 C C . GLU A 1 391 ? -27.899 2.371 4.771 1.00 85.69 391 GLU A C 1
ATOM 3081 O O . GLU A 1 391 ? -27.434 3.295 5.435 1.00 85.69 391 GLU A O 1
ATOM 3086 N N . SER A 1 392 ? -27.843 1.106 5.207 1.00 87.81 392 SER A N 1
ATOM 3087 C CA . SER A 1 392 ? -27.260 0.751 6.508 1.00 87.81 392 SER A CA 1
ATOM 3088 C C . SER A 1 392 ? -25.744 0.973 6.558 1.00 87.81 392 SER A C 1
ATOM 3090 O O . SER A 1 392 ? -25.238 1.442 7.578 1.00 87.81 392 SER A O 1
ATOM 3092 N N . ILE A 1 393 ? -25.026 0.720 5.457 1.00 91.75 393 ILE A N 1
ATOM 3093 C CA . ILE A 1 393 ? -23.592 1.015 5.334 1.00 91.75 393 ILE A CA 1
ATOM 3094 C C . ILE A 1 393 ? -23.372 2.531 5.273 1.00 91.75 393 ILE A C 1
ATOM 3096 O O . ILE A 1 393 ? -22.449 3.038 5.907 1.00 91.75 393 ILE A O 1
ATOM 3100 N N . GLN A 1 394 ? -24.250 3.284 4.603 1.00 89.38 394 GLN A N 1
ATOM 3101 C CA . GLN A 1 394 ? -24.191 4.752 4.639 1.00 89.38 394 GLN A CA 1
ATOM 3102 C C . GLN A 1 394 ? -24.421 5.307 6.052 1.00 89.38 394 GLN A C 1
ATOM 3104 O O . GLN A 1 394 ? -23.767 6.273 6.438 1.00 89.38 394 GLN A O 1
ATOM 3109 N N . VAL A 1 395 ? -25.314 4.702 6.845 1.00 88.25 395 VAL A N 1
ATOM 3110 C CA . VAL A 1 395 ? -25.491 5.062 8.263 1.00 88.25 395 VAL A CA 1
ATOM 3111 C C . VAL A 1 395 ? -24.236 4.729 9.075 1.00 88.25 395 VAL A C 1
ATOM 3113 O O . VAL A 1 395 ? -23.825 5.556 9.882 1.00 88.25 395 VAL A O 1
ATOM 3116 N N . LEU A 1 396 ? -23.596 3.574 8.844 1.00 92.06 396 LEU A N 1
ATOM 3117 C CA . LEU A 1 396 ? -22.324 3.218 9.490 1.00 92.06 396 LEU A CA 1
ATOM 3118 C C . LEU A 1 396 ? -21.216 4.233 9.161 1.00 92.06 396 LEU A C 1
ATOM 3120 O O . LEU A 1 396 ? -20.496 4.642 10.065 1.00 92.06 396 LEU A O 1
ATOM 3124 N N . LEU A 1 397 ? -21.109 4.663 7.898 1.00 92.06 397 LEU A N 1
ATOM 3125 C CA . LEU A 1 397 ? -20.170 5.701 7.453 1.00 92.06 397 LEU A CA 1
ATOM 3126 C C . LEU A 1 397 ? -20.435 7.050 8.136 1.00 92.06 397 LEU A C 1
ATOM 3128 O O . LEU A 1 397 ? -19.512 7.713 8.598 1.00 92.06 397 LEU A O 1
ATOM 3132 N N . TRP A 1 398 ? -21.701 7.461 8.227 1.00 88.94 398 TRP A N 1
ATOM 3133 C CA . TRP A 1 398 ? -22.072 8.676 8.956 1.00 88.94 398 TRP A CA 1
ATOM 3134 C C . TRP A 1 398 ? -21.731 8.583 10.442 1.00 88.94 398 TRP A C 1
ATOM 3136 O O . TRP A 1 398 ? -21.233 9.546 11.024 1.00 88.94 398 TRP A O 1
ATOM 3146 N N . GLU A 1 399 ? -21.996 7.430 11.056 1.00 91.19 399 GLU A N 1
ATOM 3147 C CA . GLU A 1 399 ? -21.698 7.183 12.461 1.00 91.19 399 GLU A CA 1
ATOM 3148 C C . GLU A 1 399 ? -20.182 7.174 12.708 1.00 91.19 399 GLU A C 1
ATOM 3150 O O . GLU A 1 399 ? -19.727 7.833 13.637 1.00 91.19 399 GLU A O 1
ATOM 3155 N N . SER A 1 400 ? -19.373 6.549 11.846 1.00 93.88 400 SER A N 1
ATOM 3156 C CA . SER A 1 400 ? -17.910 6.545 11.987 1.00 93.88 400 SER A CA 1
ATOM 3157 C C . SER A 1 400 ? -17.304 7.948 11.881 1.00 93.88 400 SER A C 1
ATOM 3159 O O . SER A 1 400 ? -16.465 8.314 12.707 1.00 93.88 400 SER A O 1
ATOM 3161 N N . LEU A 1 401 ? -17.776 8.766 10.934 1.00 90.56 401 LEU A N 1
ATOM 3162 C CA . LEU A 1 401 ? -17.331 10.153 10.766 1.00 90.56 401 LEU A CA 1
ATOM 3163 C C . LEU A 1 401 ? -17.754 11.043 11.937 1.00 90.56 401 LEU A C 1
ATOM 3165 O O . LEU A 1 401 ? -16.933 11.792 12.464 1.00 90.56 401 LEU A O 1
ATOM 3169 N N . ALA A 1 402 ? -19.002 10.923 12.404 1.00 88.62 402 ALA A N 1
ATOM 3170 C CA . ALA A 1 402 ? -19.490 11.671 13.566 1.00 88.62 402 ALA A CA 1
ATOM 3171 C C . ALA A 1 402 ? -18.696 11.355 14.848 1.00 88.62 402 ALA A C 1
ATOM 3173 O O . ALA A 1 402 ? -18.604 12.189 15.749 1.00 88.62 402 ALA A O 1
ATOM 3174 N N . LEU A 1 403 ? -18.116 10.157 14.920 1.00 91.12 403 LEU A N 1
ATOM 3175 C CA . LEU A 1 403 ? -17.284 9.689 16.024 1.00 91.12 403 LEU A CA 1
ATOM 3176 C C . LEU A 1 403 ? -15.787 9.994 15.842 1.00 91.12 403 LEU A C 1
ATOM 3178 O O . LEU A 1 403 ? -14.994 9.676 16.730 1.00 91.12 403 LEU A O 1
ATOM 3182 N N . GLY A 1 404 ? -15.395 10.608 14.721 1.00 90.62 404 GLY A N 1
ATOM 3183 C CA . GLY A 1 404 ? -14.006 10.951 14.413 1.00 90.62 404 GLY A CA 1
ATOM 3184 C C . GLY A 1 404 ? -13.121 9.743 14.096 1.00 90.62 404 GLY A C 1
ATOM 3185 O O . GLY A 1 404 ? -11.905 9.817 14.275 1.00 90.62 404 GLY A O 1
ATOM 3186 N N . LEU A 1 405 ? -13.704 8.619 13.665 1.00 92.69 405 LEU A N 1
ATOM 3187 C CA . LEU A 1 405 ? -12.945 7.433 13.279 1.00 92.69 405 LEU A CA 1
ATOM 3188 C C . LEU A 1 405 ? -12.358 7.618 11.866 1.00 92.69 405 LEU A C 1
ATOM 3190 O O . LEU A 1 405 ? -13.120 7.904 10.935 1.00 92.69 405 LEU A O 1
ATOM 3194 N N . PRO A 1 406 ? -11.043 7.400 11.660 1.00 92.31 406 PRO A N 1
ATOM 3195 C CA . PRO A 1 406 ? -10.448 7.343 10.328 1.00 92.31 406 PRO A CA 1
ATOM 3196 C C . PRO A 1 406 ? -11.224 6.384 9.420 1.00 92.31 406 PRO A C 1
ATOM 3198 O O . PRO A 1 406 ? -11.299 5.184 9.681 1.00 92.31 406 PRO A O 1
ATOM 3201 N N . THR A 1 407 ? -11.844 6.931 8.376 1.00 93.44 407 THR A N 1
ATOM 3202 C CA . THR A 1 407 ? -12.751 6.194 7.492 1.00 93.44 407 THR A CA 1
ATOM 3203 C C . THR A 1 407 ? -12.374 6.454 6.044 1.00 93.44 407 THR A C 1
ATOM 3205 O O . THR A 1 407 ? -12.233 7.609 5.643 1.00 93.44 407 THR A O 1
ATOM 3208 N N . ARG A 1 408 ? -12.227 5.386 5.259 1.00 92.56 408 ARG A N 1
ATOM 3209 C CA . ARG A 1 408 ? -11.865 5.449 3.839 1.00 92.56 408 ARG A CA 1
ATOM 3210 C C . ARG A 1 408 ? -12.885 4.683 3.018 1.00 92.56 408 ARG A C 1
ATOM 3212 O O . ARG A 1 408 ? -13.387 3.641 3.444 1.00 92.56 408 ARG A O 1
ATOM 3219 N N . TYR A 1 409 ? -13.184 5.213 1.841 1.00 92.38 409 TYR A N 1
ATOM 3220 C CA . TYR A 1 409 ? -14.130 4.620 0.910 1.00 92.38 409 TYR A CA 1
ATOM 3221 C C . TYR A 1 409 ? -13.414 4.300 -0.394 1.00 92.38 409 TYR A C 1
ATOM 3223 O O . TYR A 1 409 ? -12.791 5.180 -0.986 1.00 92.38 409 TYR A O 1
ATOM 3231 N N . PHE A 1 410 ? -13.520 3.055 -0.838 1.00 90.69 410 PHE A N 1
ATOM 3232 C CA . PHE A 1 410 ? -12.888 2.555 -2.051 1.00 90.69 410 PHE A CA 1
ATOM 3233 C C . PHE A 1 410 ? -13.945 2.131 -3.063 1.00 90.69 410 PHE A C 1
ATOM 3235 O O . PHE A 1 410 ? -14.982 1.575 -2.705 1.00 90.69 410 PHE A O 1
ATOM 3242 N N . TYR A 1 411 ? -13.667 2.339 -4.339 1.00 87.75 411 TYR A N 1
ATOM 3243 C CA . TYR A 1 411 ? -14.377 1.663 -5.417 1.00 87.75 411 TYR A CA 1
ATOM 3244 C C . TYR A 1 411 ? -13.817 0.239 -5.597 1.00 87.75 411 TYR A C 1
ATOM 3246 O O . TYR A 1 411 ? -12.705 -0.044 -5.138 1.00 87.75 411 TYR A O 1
ATOM 3254 N N . PRO A 1 412 ? -14.544 -0.684 -6.260 1.00 83.38 412 PRO A N 1
ATOM 3255 C CA . PRO A 1 412 ? -14.034 -2.035 -6.502 1.00 83.38 412 PRO A CA 1
ATOM 3256 C C . PRO A 1 412 ? -12.764 -2.053 -7.348 1.00 83.38 412 PRO A C 1
ATOM 3258 O O . PRO A 1 412 ? -12.006 -3.015 -7.319 1.00 83.38 412 PRO A O 1
ATOM 3261 N N . ASP A 1 413 ? -12.528 -0.975 -8.090 1.00 75.38 413 ASP A N 1
ATOM 3262 C CA . ASP A 1 413 ? -11.338 -0.755 -8.888 1.00 75.38 413 ASP A CA 1
ATOM 3263 C C . ASP A 1 413 ? -10.226 -0.083 -8.060 1.00 75.38 413 ASP A C 1
ATOM 3265 O O . ASP A 1 413 ? -9.466 0.721 -8.573 1.00 75.38 413 ASP A O 1
ATOM 3269 N N . SER A 1 414 ? -10.145 -0.363 -6.755 1.00 76.69 414 SER A N 1
ATOM 3270 C CA . SER A 1 414 ? -9.147 0.142 -5.789 1.00 76.69 414 SER A CA 1
ATOM 3271 C C . SER A 1 414 ? -9.056 1.662 -5.586 1.00 76.69 414 SER A C 1
ATOM 3273 O O . SER A 1 414 ? -8.374 2.112 -4.663 1.00 76.69 414 SER A O 1
ATOM 3275 N N . THR A 1 415 ? -9.754 2.458 -6.396 1.00 81.81 415 THR A N 1
ATOM 3276 C CA . THR A 1 415 ? -9.681 3.916 -6.341 1.00 81.81 415 THR A CA 1
ATOM 3277 C C . THR A 1 415 ? -10.291 4.411 -5.031 1.00 81.81 415 THR A C 1
ATOM 3279 O O . THR A 1 415 ? -11.420 4.056 -4.690 1.00 81.81 415 THR A O 1
ATOM 3282 N N . GLU A 1 416 ? -9.562 5.239 -4.281 1.00 85.94 416 GLU A N 1
ATOM 3283 C CA . GLU A 1 416 ? -10.060 5.850 -3.044 1.00 85.94 416 GLU A CA 1
ATOM 3284 C C . GLU A 1 416 ? -10.864 7.123 -3.354 1.00 85.94 416 GLU A C 1
ATOM 3286 O O . GLU A 1 416 ? -10.443 7.980 -4.135 1.00 85.94 416 GLU A O 1
ATOM 3291 N N . LEU A 1 417 ? -12.021 7.282 -2.713 1.00 86.56 417 LEU A N 1
ATOM 3292 C CA . LEU A 1 417 ? -12.810 8.505 -2.778 1.00 86.56 417 LEU A CA 1
ATOM 3293 C C . LEU A 1 417 ? -12.182 9.584 -1.888 1.00 86.56 417 LEU A C 1
ATOM 3295 O O . LEU A 1 417 ? -12.256 9.511 -0.664 1.00 86.56 417 LEU A O 1
ATOM 3299 N N . GLY A 1 418 ? -11.630 10.628 -2.510 1.00 79.75 418 GLY A N 1
ATOM 3300 C CA . GLY A 1 418 ? -10.892 11.672 -1.791 1.00 79.75 418 GLY A CA 1
ATOM 3301 C C . GLY A 1 418 ? -11.719 12.517 -0.810 1.00 79.75 418 GLY A C 1
ATOM 3302 O O . GLY A 1 418 ? -11.194 12.923 0.219 1.00 79.75 418 GLY A O 1
ATOM 3303 N N . ASN A 1 419 ? -13.006 12.773 -1.087 1.00 81.62 419 ASN A N 1
ATOM 3304 C CA . ASN A 1 419 ? -13.848 13.654 -0.262 1.00 81.62 419 ASN A CA 1
ATOM 3305 C C . ASN A 1 419 ? -15.127 12.953 0.222 1.00 81.62 419 ASN A C 1
ATOM 3307 O O . ASN A 1 419 ? -16.244 13.308 -0.179 1.00 81.62 419 ASN A O 1
ATOM 3311 N N . LEU A 1 420 ? -14.960 11.958 1.097 1.00 83.62 420 LEU A N 1
ATOM 3312 C CA . LEU A 1 420 ? -16.056 11.141 1.626 1.00 83.62 420 LEU A CA 1
ATOM 3313 C C . LEU A 1 420 ? -17.168 11.975 2.287 1.00 83.62 420 LEU A C 1
ATOM 3315 O O . LEU A 1 420 ? -18.331 11.816 1.926 1.00 83.62 420 LEU A O 1
ATOM 3319 N N . GLU A 1 421 ? -16.822 12.900 3.188 1.00 79.12 421 GLU A N 1
ATOM 3320 C CA . GLU A 1 421 ? -17.800 13.745 3.899 1.00 79.12 421 GLU A CA 1
ATOM 3321 C C . GLU A 1 421 ? -18.695 14.539 2.940 1.00 79.12 421 GLU A C 1
ATOM 3323 O O . GLU A 1 421 ? -19.912 14.567 3.098 1.00 79.12 421 GLU A O 1
ATOM 3328 N N . SER A 1 422 ? -18.106 15.137 1.899 1.00 76.94 422 SER A N 1
ATOM 3329 C CA . SER A 1 422 ? -18.863 15.905 0.900 1.00 76.94 422 SER A CA 1
ATOM 3330 C C . SER A 1 422 ? -19.737 15.030 -0.004 1.00 76.94 422 SER A C 1
ATOM 3332 O O . SER A 1 422 ? -20.734 15.502 -0.546 1.00 76.94 422 SER A O 1
ATOM 3334 N N . SER A 1 423 ? -19.368 13.755 -0.154 1.00 77.31 423 SER A N 1
ATOM 3335 C CA . SER A 1 423 ? -20.055 12.789 -1.017 1.00 77.31 423 SER A CA 1
ATOM 3336 C C . SER A 1 423 ? -21.185 12.056 -0.288 1.00 77.31 423 SER A C 1
ATOM 3338 O O . SER A 1 423 ? -22.094 11.514 -0.920 1.00 77.31 423 SER A O 1
ATOM 3340 N N . LEU A 1 424 ? -21.173 12.067 1.048 1.00 75.50 424 LEU A N 1
ATOM 3341 C CA . LEU A 1 424 ? -22.245 11.569 1.908 1.00 75.50 424 LEU A CA 1
ATOM 3342 C C . LEU A 1 424 ? -23.424 12.553 1.922 1.00 75.50 424 LEU A C 1
ATOM 3344 O O . LEU A 1 424 ? -23.773 13.149 2.931 1.00 75.50 424 LEU A O 1
ATOM 3348 N N . GLY A 1 425 ? -24.080 12.727 0.778 1.00 62.38 425 GLY A N 1
ATOM 3349 C CA . GLY A 1 425 ? -25.206 13.650 0.627 1.00 62.38 425 GLY A CA 1
ATOM 3350 C C . GLY A 1 425 ? -26.565 13.115 1.094 1.00 62.38 425 GLY A C 1
ATOM 3351 O O . GLY A 1 425 ? -27.556 13.804 0.885 1.00 62.38 425 GLY A O 1
ATOM 3352 N N . SER A 1 426 ? -26.657 11.903 1.664 1.00 66.62 426 SER A N 1
ATOM 3353 C CA . SER A 1 426 ? -27.939 11.254 2.002 1.00 66.62 426 SER A CA 1
ATOM 3354 C C . SER A 1 426 ? -28.593 11.881 3.245 1.00 66.62 426 SER A C 1
ATOM 3356 O O . SER A 1 426 ? -28.163 11.588 4.367 1.00 66.62 426 SER A O 1
ATOM 3358 N N . PRO A 1 427 ? -29.673 12.686 3.104 1.00 68.31 427 PRO A N 1
ATOM 3359 C CA . PRO A 1 427 ? -30.331 13.311 4.254 1.00 68.31 427 PRO A CA 1
ATOM 3360 C C . PRO A 1 427 ? -30.959 12.262 5.179 1.00 68.31 427 PRO A C 1
ATOM 3362 O O . PRO A 1 427 ? -30.971 12.429 6.394 1.00 68.31 427 PRO A O 1
ATOM 3365 N N . LYS A 1 428 ? -31.403 11.133 4.612 1.00 73.50 428 LYS A N 1
ATOM 3366 C CA . LYS A 1 428 ? -32.007 10.022 5.355 1.00 73.50 428 LYS A CA 1
ATOM 3367 C C . LYS A 1 428 ? -31.032 9.356 6.320 1.00 73.50 428 LYS A C 1
ATOM 3369 O O . LYS A 1 428 ? -31.398 9.085 7.457 1.00 73.50 428 LYS A O 1
ATOM 3374 N N . ALA A 1 429 ? -29.787 9.124 5.899 1.00 72.06 429 ALA A N 1
ATOM 3375 C CA . ALA A 1 429 ? -28.790 8.496 6.763 1.00 72.06 429 ALA A CA 1
ATOM 3376 C C . ALA A 1 429 ? -28.432 9.400 7.959 1.00 72.06 429 ALA A C 1
ATOM 3378 O O . ALA A 1 429 ? -28.323 8.922 9.089 1.00 72.06 429 ALA A O 1
ATOM 3379 N N . SER A 1 430 ? -28.351 10.716 7.732 1.00 75.75 430 SER A N 1
ATOM 3380 C CA . SER A 1 430 ? -28.177 11.710 8.799 1.00 75.75 430 SER A CA 1
ATOM 3381 C C . SER A 1 430 ? -29.382 11.752 9.756 1.00 75.75 430 SER A C 1
ATOM 3383 O O . SER A 1 430 ? -29.215 11.733 10.978 1.00 75.75 430 SER A O 1
ATOM 3385 N N . GLU A 1 431 ? -30.610 11.720 9.227 1.00 83.12 431 GLU A N 1
ATOM 3386 C CA . GLU A 1 431 ? -31.838 11.636 10.031 1.00 83.12 431 GLU A CA 1
ATOM 3387 C C . GLU A 1 431 ? -31.903 10.344 10.863 1.00 83.12 431 GLU A C 1
ATOM 3389 O O . GLU A 1 431 ? -32.257 10.388 12.046 1.00 83.12 431 GLU A O 1
ATOM 3394 N N . HIS A 1 432 ? -31.518 9.203 10.283 1.00 82.00 432 HIS A N 1
ATOM 3395 C CA . HIS A 1 432 ? -31.422 7.917 10.975 1.00 82.00 432 HIS A CA 1
ATOM 3396 C C . HIS A 1 432 ? -30.416 7.962 12.129 1.00 82.00 432 HIS A C 1
ATOM 3398 O O . HIS A 1 432 ? -30.738 7.503 13.227 1.00 82.00 432 HIS A O 1
ATOM 3404 N N . LEU A 1 433 ? -29.240 8.567 11.931 1.00 82.88 433 LEU A N 1
ATOM 3405 C CA . LEU A 1 433 ? -28.259 8.753 13.003 1.00 82.88 433 LEU A CA 1
ATOM 3406 C C . LEU A 1 433 ? -28.839 9.602 14.146 1.00 82.88 433 LEU A C 1
ATOM 3408 O O . LEU A 1 433 ? -28.755 9.217 15.314 1.00 82.88 433 LEU A O 1
ATOM 3412 N N . ALA A 1 434 ? -29.507 10.714 13.826 1.00 85.62 434 ALA A N 1
ATOM 3413 C CA . ALA A 1 434 ? -30.150 11.568 14.826 1.00 85.62 434 ALA A CA 1
ATOM 3414 C C . ALA A 1 434 ? -31.307 10.869 15.567 1.00 85.62 434 ALA A C 1
ATOM 3416 O O . ALA A 1 434 ? -31.591 11.186 16.727 1.00 85.62 434 ALA A O 1
ATOM 3417 N N . MET A 1 435 ? -32.015 9.935 14.925 1.00 88.44 435 MET A N 1
ATOM 3418 C CA . MET A 1 435 ? -32.992 9.083 15.612 1.00 88.44 435 MET A CA 1
ATOM 3419 C C . MET A 1 435 ? -32.311 8.095 16.558 1.00 88.44 435 MET A C 1
ATOM 3421 O O . MET A 1 435 ? -32.689 8.056 17.726 1.00 88.44 435 MET A O 1
ATOM 3425 N N . ARG A 1 436 ? -31.265 7.387 16.113 1.00 87.62 436 ARG A N 1
ATOM 3426 C CA . ARG A 1 436 ? -30.514 6.443 16.960 1.00 87.62 436 ARG A CA 1
ATOM 3427 C C . ARG A 1 436 ? -29.944 7.105 18.208 1.00 87.62 436 ARG A C 1
ATOM 3429 O O . ARG A 1 436 ? -30.060 6.554 19.297 1.00 87.62 436 ARG A O 1
ATOM 3436 N N . VAL A 1 437 ? -29.378 8.306 18.079 1.00 88.00 437 VAL A N 1
ATOM 3437 C CA . VAL A 1 437 ? -28.882 9.077 19.233 1.00 88.00 437 VAL A CA 1
ATOM 3438 C C . VAL A 1 437 ? -30.003 9.319 20.250 1.00 88.00 437 VAL A C 1
ATOM 3440 O O . VAL A 1 437 ? -29.843 8.990 21.424 1.00 88.00 437 VAL A O 1
ATOM 3443 N N . ARG A 1 438 ? -31.170 9.793 19.798 1.00 91.06 438 ARG A N 1
ATOM 3444 C CA . ARG A 1 438 ? -32.330 10.031 20.675 1.00 91.06 438 ARG A CA 1
ATOM 3445 C C . ARG A 1 438 ? -32.863 8.750 21.315 1.00 91.06 438 ARG A C 1
ATOM 3447 O O . ARG A 1 438 ? -33.256 8.764 22.479 1.00 91.06 438 ARG A O 1
ATOM 3454 N N . GLU A 1 439 ? -32.887 7.645 20.576 1.00 91.75 439 GLU A N 1
ATOM 3455 C CA . GLU A 1 439 ? -33.305 6.338 21.097 1.00 91.75 439 GLU A CA 1
ATOM 3456 C C . GLU A 1 439 ? -32.355 5.838 22.190 1.00 91.75 439 GLU A C 1
ATOM 3458 O O . GLU A 1 439 ? -32.822 5.379 23.235 1.00 91.75 439 GLU A O 1
ATOM 3463 N N . ARG A 1 440 ? -31.038 6.000 22.006 1.00 92.19 440 ARG A N 1
ATOM 3464 C CA . ARG A 1 440 ? -30.020 5.662 23.015 1.00 92.19 440 ARG A CA 1
ATOM 3465 C C . ARG A 1 440 ? -30.176 6.494 24.283 1.00 92.19 440 ARG A C 1
ATOM 3467 O O . ARG A 1 440 ? -30.155 5.944 25.386 1.00 92.19 440 ARG A O 1
ATOM 3474 N N . GLU A 1 441 ? -30.373 7.803 24.153 1.00 91.62 441 GLU A N 1
ATOM 3475 C CA . GLU A 1 441 ? -30.616 8.705 25.289 1.00 91.62 441 GLU A CA 1
ATOM 3476 C C . GLU A 1 441 ? -31.898 8.318 26.047 1.00 91.62 441 GLU A C 1
ATOM 3478 O O . GLU A 1 441 ? -31.908 8.189 27.279 1.00 91.62 441 GLU A O 1
ATOM 3483 N N . ALA A 1 442 ? -32.982 8.065 25.310 1.00 92.56 442 ALA A N 1
ATOM 3484 C CA . ALA A 1 442 ? -34.262 7.656 25.875 1.00 92.56 442 ALA A CA 1
ATOM 3485 C C . ALA A 1 442 ? -34.175 6.296 26.581 1.00 92.56 442 ALA A C 1
ATOM 3487 O O . ALA A 1 442 ? -34.737 6.133 27.663 1.00 92.56 442 ALA A O 1
ATOM 3488 N N . TYR A 1 443 ? -33.466 5.325 26.007 1.00 93.44 443 TYR A N 1
ATOM 3489 C CA . TYR A 1 443 ? -33.271 4.018 26.629 1.00 93.44 443 TYR A CA 1
ATOM 3490 C C . TYR A 1 443 ? -32.406 4.121 27.889 1.00 93.44 443 TYR A C 1
ATOM 3492 O O . TYR A 1 443 ? -32.787 3.622 28.948 1.00 93.44 443 TYR A O 1
ATOM 3500 N N . THR A 1 444 ? -31.279 4.829 27.806 1.00 92.50 444 THR A N 1
ATOM 3501 C CA . THR A 1 444 ? -30.329 4.981 28.920 1.00 92.50 444 THR A CA 1
ATOM 3502 C C . THR A 1 444 ? -30.975 5.670 30.117 1.00 92.50 444 THR A C 1
ATOM 3504 O O . THR A 1 444 ? -30.821 5.211 31.246 1.00 92.50 444 THR A O 1
ATOM 3507 N N . SER A 1 445 ? -31.769 6.718 29.882 1.00 90.25 445 SER A N 1
ATOM 3508 C CA . SER A 1 445 ? -32.482 7.442 30.947 1.00 90.25 445 SER A CA 1
ATOM 3509 C C . SER A 1 445 ? -33.566 6.615 31.653 1.00 90.25 445 SER A C 1
ATOM 3511 O O . SER A 1 445 ? -33.943 6.935 32.781 1.00 90.25 445 SER A O 1
ATOM 3513 N N . GLN A 1 446 ? -34.057 5.537 31.032 1.00 92.44 446 GLN A N 1
ATOM 3514 C CA . GLN A 1 446 ? -35.015 4.608 31.645 1.00 92.44 446 GLN A CA 1
ATOM 3515 C C . GLN A 1 446 ? -34.347 3.541 32.522 1.00 92.44 446 GLN A C 1
ATOM 3517 O O . GLN A 1 446 ? -35.033 2.861 33.298 1.00 92.44 446 GLN A O 1
ATOM 3522 N N . LEU A 1 447 ? -33.028 3.363 32.414 1.00 93.44 447 LEU A N 1
ATOM 3523 C CA . LEU A 1 447 ? -32.297 2.416 33.244 1.00 93.44 447 LEU A CA 1
ATOM 3524 C C . LEU A 1 447 ? -32.247 2.916 34.691 1.00 93.44 447 LEU A C 1
ATOM 3526 O O . LEU A 1 447 ? -32.037 4.093 34.972 1.00 93.44 447 LEU A O 1
ATOM 3530 N N . LYS A 1 448 ? -32.428 1.989 35.635 1.00 91.94 448 LYS A N 1
ATOM 3531 C CA . LYS A 1 448 ? -32.246 2.271 37.068 1.00 91.94 448 LYS A CA 1
ATOM 3532 C C . LYS A 1 448 ? -30.788 2.127 37.482 1.00 91.94 448 LYS A C 1
ATOM 3534 O O . LYS A 1 448 ? -30.282 2.912 38.279 1.00 91.94 448 LYS A O 1
ATOM 3539 N N . GLU A 1 449 ? -30.138 1.107 36.936 1.00 93.81 449 GLU A N 1
ATOM 3540 C CA . GLU A 1 449 ? -28.744 0.796 37.199 1.00 93.81 449 GLU A CA 1
ATOM 3541 C C . GLU A 1 449 ? -28.081 0.196 35.962 1.00 93.81 449 GLU A C 1
ATOM 3543 O O . GLU A 1 449 ? -28.745 -0.471 35.161 1.00 93.81 449 GLU A O 1
ATOM 3548 N N . ILE A 1 450 ? -26.777 0.434 35.856 1.00 94.69 450 ILE A N 1
ATOM 3549 C CA . ILE A 1 450 ? -25.859 -0.218 34.925 1.00 94.69 450 ILE A CA 1
ATOM 3550 C C . ILE A 1 450 ? -24.808 -0.913 35.782 1.00 94.69 450 ILE A C 1
ATOM 3552 O O . ILE A 1 450 ? -24.179 -0.287 36.629 1.00 94.69 450 ILE A O 1
ATOM 3556 N N . ARG A 1 451 ? -24.626 -2.208 35.590 1.00 94.12 451 ARG A N 1
ATOM 3557 C CA . ARG A 1 451 ? -23.608 -3.015 36.256 1.00 94.12 451 ARG A CA 1
ATOM 3558 C C . ARG A 1 451 ? -22.417 -3.149 35.322 1.00 94.12 451 ARG A C 1
ATOM 3560 O O . ARG A 1 451 ? -22.600 -3.542 34.175 1.00 94.12 451 ARG A O 1
ATOM 3567 N N . VAL A 1 452 ? -21.228 -2.812 35.808 1.00 92.06 452 VAL A N 1
ATOM 3568 C CA . VAL A 1 452 ? -19.968 -3.098 35.115 1.00 92.06 452 VAL A CA 1
ATOM 3569 C C . VAL A 1 452 ? -19.429 -4.385 35.714 1.00 92.06 452 VAL A C 1
ATOM 3571 O O . VAL A 1 452 ? -19.037 -4.410 36.882 1.00 92.06 452 VAL A O 1
ATOM 3574 N N . GLU A 1 453 ? -19.465 -5.461 34.943 1.00 87.62 453 GLU A N 1
ATOM 3575 C CA . GLU A 1 453 ? -19.095 -6.799 35.396 1.00 87.62 453 GLU A CA 1
ATOM 3576 C C . GLU A 1 453 ? -17.806 -7.255 34.720 1.00 87.62 453 GLU A C 1
ATOM 3578 O O . GLU A 1 453 ? -17.535 -6.903 33.572 1.00 87.62 453 GLU A O 1
ATOM 3583 N N . CYS A 1 454 ? -17.011 -7.994 35.485 1.00 76.69 454 CYS A N 1
ATOM 3584 C CA . CYS A 1 454 ? -15.730 -8.558 35.099 1.00 76.69 454 CYS A CA 1
ATOM 3585 C C . CYS A 1 454 ? -15.808 -10.043 35.454 1.00 76.69 454 CYS A C 1
ATOM 3587 O O . CYS A 1 454 ? -15.590 -10.415 36.608 1.00 76.69 454 CYS A O 1
ATOM 3589 N N . ASP A 1 455 ? -16.253 -10.858 34.503 1.00 73.06 455 ASP A N 1
ATOM 3590 C CA . ASP A 1 455 ? -16.355 -12.307 34.663 1.00 73.06 455 ASP A CA 1
ATOM 3591 C C . ASP A 1 455 ? -16.081 -12.982 33.312 1.00 73.06 455 ASP A C 1
ATOM 3593 O O . ASP A 1 455 ? -16.252 -12.387 32.243 1.00 73.06 455 ASP A O 1
ATOM 3597 N N . PHE A 1 456 ? -15.578 -14.211 33.350 1.00 66.12 456 PHE A N 1
ATOM 3598 C CA . PHE A 1 456 ? -15.107 -14.930 32.170 1.00 66.12 456 PHE A CA 1
ATOM 3599 C C . PHE A 1 456 ? -16.195 -15.018 31.101 1.00 66.12 456 PHE A C 1
ATOM 3601 O O . PHE A 1 456 ? -17.289 -15.528 31.361 1.00 66.12 456 PHE A O 1
ATOM 3608 N N . PHE A 1 457 ? -15.892 -14.545 29.887 1.00 64.06 457 PHE A N 1
ATOM 3609 C CA . PHE A 1 457 ? -16.821 -14.529 28.747 1.00 64.06 457 PHE A CA 1
ATOM 3610 C C . PHE A 1 457 ? -18.123 -13.749 29.002 1.00 64.06 457 PHE A C 1
ATOM 3612 O O . PHE A 1 457 ? -19.100 -13.901 28.267 1.00 64.06 457 PHE A O 1
ATOM 3619 N N . SER A 1 458 ? -18.160 -12.942 30.061 1.00 74.06 458 SER A N 1
ATOM 3620 C CA . SER A 1 458 ? -19.323 -12.172 30.508 1.00 74.06 458 SER A CA 1
ATOM 3621 C C . SER A 1 458 ? -18.930 -10.777 31.006 1.00 74.06 458 SER A C 1
ATOM 3623 O O . SER A 1 458 ? -19.728 -10.073 31.631 1.00 74.06 458 SER A O 1
ATOM 3625 N N . SER A 1 459 ? -17.722 -10.328 30.663 1.00 83.31 459 SER A N 1
ATOM 3626 C CA . SER A 1 459 ? -17.272 -8.974 30.951 1.00 83.31 459 SER A CA 1
ATOM 3627 C C . SER A 1 459 ? -18.077 -7.971 30.139 1.00 83.31 459 SER A C 1
ATOM 3629 O O . SER A 1 459 ? -18.340 -8.168 28.951 1.00 83.31 459 SER A O 1
ATOM 3631 N N . GLY A 1 460 ? -18.492 -6.870 30.761 1.00 89.62 460 GLY A N 1
ATOM 3632 C CA . GLY A 1 460 ? -19.248 -5.833 30.066 1.00 89.62 460 GLY A CA 1
ATOM 3633 C C . GLY A 1 460 ? -20.267 -5.101 30.915 1.00 89.62 460 GLY A C 1
ATOM 3634 O O . GLY A 1 460 ? -20.155 -5.001 32.137 1.00 89.62 460 GLY A O 1
ATOM 3635 N N . LEU A 1 461 ? -21.261 -4.549 30.223 1.00 92.75 461 LEU A N 1
ATOM 3636 C CA . LEU A 1 461 ? -22.337 -3.775 30.822 1.00 92.75 461 LEU A CA 1
ATOM 3637 C C . LEU A 1 461 ? -23.597 -4.624 30.936 1.00 92.75 461 LEU A C 1
ATOM 3639 O O . LEU A 1 461 ? -24.000 -5.278 29.978 1.00 92.75 461 LEU A O 1
ATOM 3643 N N . TRP A 1 462 ? -24.250 -4.566 32.091 1.00 92.94 462 TRP A N 1
ATOM 3644 C CA . TRP A 1 462 ? -25.446 -5.348 32.391 1.00 92.94 462 TRP A CA 1
ATOM 3645 C C . TRP A 1 462 ? -26.511 -4.486 33.065 1.00 92.94 462 TRP A C 1
ATOM 3647 O O . TRP A 1 462 ? -26.206 -3.524 33.767 1.00 92.94 462 TRP A O 1
ATOM 3657 N N . ASP A 1 463 ? -27.786 -4.812 32.874 1.00 92.44 463 ASP A N 1
ATOM 3658 C CA . ASP A 1 463 ? -28.872 -4.162 33.609 1.00 92.44 463 ASP A CA 1
ATOM 3659 C C . ASP A 1 463 ? -29.172 -4.863 34.948 1.00 92.44 463 ASP A C 1
ATOM 3661 O O . ASP A 1 463 ? -28.653 -5.934 35.270 1.00 92.44 463 ASP A O 1
ATOM 3665 N N . SER A 1 464 ? -30.087 -4.284 35.735 1.00 90.50 464 SER A N 1
ATOM 3666 C CA . SER A 1 464 ? -30.537 -4.891 37.006 1.00 90.50 464 SER A CA 1
ATOM 3667 C C . SER A 1 464 ? -31.124 -6.297 36.886 1.00 90.50 464 SER A C 1
ATOM 3669 O O . SER A 1 464 ? -31.220 -7.011 37.890 1.00 90.50 464 SER A O 1
ATOM 3671 N N . ARG A 1 465 ? -31.553 -6.689 35.685 1.00 90.00 465 ARG A N 1
ATOM 3672 C CA . ARG A 1 465 ? -32.184 -7.976 35.386 1.00 90.00 465 ARG A CA 1
ATOM 3673 C C . ARG A 1 465 ? -31.168 -9.007 34.888 1.00 90.00 465 ARG A C 1
ATOM 3675 O O . ARG A 1 465 ? -31.586 -10.117 34.572 1.00 90.00 465 ARG A O 1
ATOM 3682 N N . GLY A 1 466 ? -29.880 -8.660 34.821 1.00 86.56 466 GLY A N 1
ATOM 3683 C CA . GLY A 1 466 ? -28.832 -9.534 34.295 1.00 86.56 466 GLY A CA 1
ATOM 3684 C C . GLY A 1 466 ? -28.879 -9.675 32.775 1.00 86.56 466 GLY A C 1
ATOM 3685 O O . GLY A 1 466 ? -28.473 -10.705 32.248 1.00 86.56 466 GLY A O 1
ATOM 3686 N N . ARG A 1 467 ? -29.407 -8.678 32.053 1.00 89.38 467 ARG A N 1
ATOM 3687 C CA . ARG A 1 467 ? -29.324 -8.628 30.586 1.00 89.38 467 ARG A CA 1
ATOM 3688 C C . ARG A 1 467 ? -28.119 -7.796 30.176 1.00 89.38 467 ARG A C 1
ATOM 3690 O O . ARG A 1 467 ? -27.965 -6.683 30.677 1.00 89.38 467 ARG A O 1
ATOM 3697 N N . MET A 1 468 ? -27.319 -8.321 29.253 1.00 89.00 468 MET A N 1
ATOM 3698 C CA . MET A 1 468 ? -26.188 -7.594 28.688 1.00 89.00 468 MET A CA 1
ATOM 3699 C C . MET A 1 468 ? -26.696 -6.368 27.921 1.00 89.00 468 MET A C 1
ATOM 3701 O O . MET A 1 468 ? -27.701 -6.426 27.208 1.00 89.00 468 MET A O 1
ATOM 3705 N N . LEU A 1 469 ? -26.023 -5.243 28.114 1.00 91.12 469 LEU A N 1
ATOM 3706 C CA . LEU A 1 469 ? -26.327 -3.963 27.503 1.00 91.12 469 LEU A CA 1
ATOM 3707 C C . LEU A 1 469 ? -25.309 -3.695 26.395 1.00 91.12 469 LEU A C 1
ATOM 3709 O O . LEU A 1 469 ? -24.146 -3.414 26.672 1.00 91.12 469 LEU A O 1
ATOM 3713 N N . GLY A 1 470 ? -25.758 -3.774 25.144 1.00 88.25 470 GLY A N 1
ATOM 3714 C CA . GLY A 1 470 ? -24.940 -3.412 23.988 1.00 88.25 470 GLY A CA 1
ATOM 3715 C C . GLY A 1 470 ? -24.693 -1.904 23.900 1.00 88.25 470 GLY A C 1
ATOM 3716 O O . GLY A 1 470 ? -25.545 -1.097 24.287 1.00 88.25 470 GLY A O 1
ATOM 3717 N N . TYR A 1 471 ? -23.542 -1.525 23.345 1.00 89.50 471 TYR A N 1
ATOM 3718 C CA . TYR A 1 471 ? -23.155 -0.124 23.138 1.00 89.50 471 TYR A CA 1
ATOM 3719 C C . TYR A 1 471 ? -24.161 0.635 22.271 1.00 89.50 471 TYR A C 1
ATOM 3721 O O . TYR A 1 471 ? -24.479 1.788 22.545 1.00 89.50 471 TYR A O 1
ATOM 3729 N N . ASP A 1 472 ? -24.748 -0.047 21.291 1.00 89.56 472 ASP A N 1
ATOM 3730 C CA . ASP A 1 472 ? -25.771 0.478 20.386 1.00 89.56 472 ASP A CA 1
ATOM 3731 C C . ASP A 1 472 ? -27.064 0.928 21.066 1.00 89.56 472 ASP A C 1
ATOM 3733 O O . ASP A 1 472 ? -27.839 1.681 20.477 1.00 89.56 472 ASP A O 1
ATOM 3737 N N . HIS A 1 473 ? -27.300 0.504 22.306 1.00 89.12 473 HIS A N 1
ATOM 3738 C CA . HIS A 1 473 ? -28.474 0.893 23.083 1.00 89.12 473 HIS A CA 1
ATOM 3739 C C . HIS A 1 473 ? -28.173 1.979 24.116 1.00 89.12 473 HIS A C 1
ATOM 3741 O O . HIS A 1 473 ? -29.104 2.575 24.656 1.00 89.12 473 HIS A O 1
ATOM 3747 N N . LEU A 1 474 ? -26.898 2.248 24.402 1.00 91.12 474 LEU A N 1
ATOM 3748 C CA . LEU A 1 474 ? -26.485 3.125 25.490 1.00 91.12 474 LEU A CA 1
ATOM 3749 C C . LEU A 1 474 ? -25.942 4.459 24.982 1.00 91.12 474 LEU A C 1
ATOM 3751 O O . LEU A 1 474 ? -25.165 4.531 24.039 1.00 91.12 474 LEU A O 1
ATOM 3755 N N . SER A 1 475 ? -26.308 5.532 25.672 1.00 91.88 475 SER A N 1
ATOM 3756 C CA . SER A 1 475 ? -25.797 6.879 25.438 1.00 91.88 475 SER A CA 1
ATOM 3757 C C . SER A 1 475 ? -24.560 7.131 26.302 1.00 91.88 475 SER A C 1
ATOM 3759 O O . SER A 1 475 ? -24.584 7.976 27.196 1.00 91.88 475 SER A O 1
ATOM 3761 N N . ILE A 1 476 ? -23.493 6.367 26.061 1.00 91.31 476 ILE A N 1
ATOM 3762 C CA . ILE A 1 476 ? -22.180 6.577 26.690 1.00 91.31 476 ILE A CA 1
ATOM 3763 C C . ILE A 1 476 ? -21.218 7.277 25.716 1.00 91.31 476 ILE A C 1
ATOM 3765 O O . ILE A 1 476 ? -21.342 7.088 24.503 1.00 91.31 476 ILE A O 1
ATOM 3769 N N . PRO A 1 477 ? -20.242 8.067 26.205 1.00 92.00 477 PRO A N 1
ATOM 3770 C CA . PRO A 1 477 ? -19.222 8.658 25.345 1.00 92.00 477 PRO A CA 1
ATOM 3771 C C . PRO A 1 477 ? -18.467 7.586 24.555 1.00 92.00 477 PRO A C 1
ATOM 3773 O O . PRO A 1 477 ? -18.035 6.578 25.113 1.00 92.00 477 PRO A O 1
ATOM 3776 N N . PHE A 1 478 ? -18.256 7.809 23.259 1.00 92.94 478 PHE A N 1
ATOM 3777 C CA . PHE A 1 478 ? -17.608 6.815 22.401 1.00 92.94 478 PHE A CA 1
ATOM 3778 C C . PHE A 1 478 ? -16.179 6.428 22.825 1.00 92.94 478 PHE A C 1
ATOM 3780 O O . PHE A 1 478 ? -15.883 5.235 22.800 1.00 92.94 478 PHE A O 1
ATOM 3787 N N . PRO A 1 479 ? -15.307 7.342 23.308 1.00 93.06 479 PRO A N 1
ATOM 3788 C CA . PRO A 1 479 ? -14.009 6.944 23.861 1.00 93.06 479 PRO A CA 1
ATOM 3789 C C . PRO A 1 479 ? -14.124 5.919 24.999 1.00 93.06 479 PRO A C 1
ATOM 3791 O O . PRO A 1 479 ? -13.302 5.012 25.108 1.00 93.06 479 PRO A O 1
ATOM 3794 N N . LEU A 1 480 ? -15.186 6.015 25.804 1.00 92.62 480 LEU A N 1
ATOM 3795 C CA . LEU A 1 480 ? -15.459 5.081 26.890 1.00 92.62 480 LEU A CA 1
ATOM 3796 C C . LEU A 1 480 ? -15.977 3.738 26.367 1.00 92.62 480 LEU A C 1
ATOM 3798 O O . LEU A 1 480 ? -15.561 2.698 26.867 1.00 92.62 480 LEU A O 1
ATOM 3802 N N . ALA A 1 481 ? -16.814 3.742 25.323 1.00 92.88 481 ALA A N 1
ATOM 3803 C CA . ALA A 1 481 ? -17.220 2.520 24.623 1.00 92.88 481 ALA A CA 1
ATOM 3804 C C . ALA A 1 481 ? -16.013 1.781 24.015 1.00 92.88 481 ALA A C 1
ATOM 3806 O O . ALA A 1 481 ? -15.906 0.566 24.152 1.00 92.88 481 ALA A O 1
ATOM 3807 N N . ARG A 1 482 ? -15.063 2.512 23.412 1.00 93.00 482 ARG A N 1
ATOM 3808 C CA . ARG A 1 482 ? -13.805 1.951 22.889 1.00 93.00 482 ARG A CA 1
ATOM 3809 C C . ARG A 1 482 ? -12.949 1.331 23.989 1.00 93.00 482 ARG A C 1
ATOM 3811 O O . ARG A 1 482 ? -12.469 0.211 23.837 1.00 93.00 482 ARG A O 1
ATOM 3818 N N . ARG A 1 483 ? -12.783 2.039 25.109 1.00 91.69 483 ARG A N 1
ATOM 3819 C CA . ARG A 1 483 ? -12.026 1.557 26.272 1.00 91.69 483 ARG A CA 1
ATOM 3820 C C . ARG A 1 483 ? -12.664 0.312 26.895 1.00 91.69 483 ARG A C 1
ATOM 3822 O O . ARG A 1 483 ? -11.957 -0.644 27.183 1.00 91.69 483 ARG A O 1
ATOM 3829 N N . LEU A 1 484 ? -13.992 0.291 27.020 1.00 91.44 484 LEU A N 1
ATOM 3830 C CA . LEU A 1 484 ? -14.763 -0.883 27.436 1.00 91.44 484 LEU A CA 1
ATOM 3831 C C . LEU A 1 484 ? -14.564 -2.069 26.489 1.00 91.44 484 LEU A C 1
ATOM 3833 O O . LEU A 1 484 ? -14.271 -3.163 26.957 1.00 91.44 484 LEU A O 1
ATOM 3837 N N . ALA A 1 485 ? -14.683 -1.862 25.175 1.00 90.25 485 ALA A N 1
ATOM 3838 C CA . ALA A 1 485 ? -14.497 -2.920 24.184 1.00 90.25 485 ALA A CA 1
ATOM 3839 C C . ALA A 1 485 ? -13.064 -3.479 24.201 1.00 90.25 485 ALA A C 1
ATOM 3841 O O . ALA A 1 485 ? -12.873 -4.692 24.106 1.00 90.25 485 ALA A O 1
ATOM 3842 N N . ALA A 1 486 ? -12.057 -2.614 24.367 1.00 88.25 486 ALA A N 1
ATOM 3843 C CA . ALA A 1 486 ? -10.666 -3.025 24.534 1.00 88.25 486 ALA A CA 1
ATOM 3844 C C . ALA A 1 486 ? -10.465 -3.831 25.827 1.00 88.25 486 ALA A C 1
ATOM 3846 O O . ALA A 1 486 ? -9.894 -4.914 25.776 1.00 88.25 486 ALA A O 1
ATOM 3847 N N . TRP A 1 487 ? -11.003 -3.358 26.953 1.00 88.81 487 TRP A N 1
ATOM 3848 C CA . TRP A 1 487 ? -10.925 -4.052 28.240 1.00 88.81 487 TRP A CA 1
ATOM 3849 C C . TRP A 1 487 ? -11.623 -5.420 28.217 1.00 88.81 487 TRP A C 1
ATOM 3851 O O . TRP A 1 487 ? -11.035 -6.403 28.664 1.00 88.81 487 TRP A O 1
ATOM 3861 N N . GLN A 1 488 ? -12.829 -5.512 27.641 1.00 87.50 488 GLN A N 1
ATOM 3862 C CA . GLN A 1 488 ? -13.537 -6.781 27.428 1.00 87.50 488 GLN A CA 1
ATOM 3863 C C . GLN A 1 488 ? -12.706 -7.743 26.589 1.00 87.50 488 GLN A C 1
ATOM 3865 O O . GLN A 1 488 ? -12.562 -8.906 26.942 1.00 87.50 488 GLN A O 1
ATOM 3870 N N . ARG A 1 489 ? -12.133 -7.257 25.483 1.00 81.19 489 ARG A N 1
ATOM 3871 C CA . ARG A 1 489 ? -11.262 -8.054 24.621 1.00 81.19 489 ARG A CA 1
ATOM 3872 C C . ARG A 1 489 ? -10.063 -8.576 25.422 1.00 81.19 489 ARG A C 1
ATOM 3874 O O . ARG A 1 489 ? -9.821 -9.779 25.441 1.00 81.19 489 ARG A O 1
ATOM 3881 N N . ASP A 1 490 ? -9.333 -7.707 26.102 1.00 80.69 490 ASP A N 1
ATOM 3882 C CA . ASP A 1 490 ? -8.121 -8.103 26.823 1.00 80.69 490 ASP A CA 1
ATOM 3883 C C . ASP A 1 490 ? -8.431 -9.110 27.945 1.00 80.69 490 ASP A C 1
ATOM 3885 O O . ASP A 1 490 ? -7.688 -10.076 28.139 1.00 80.69 490 ASP A O 1
ATOM 3889 N N . PHE A 1 491 ? -9.572 -8.950 28.617 1.00 81.44 491 PHE A N 1
ATOM 3890 C CA . PHE A 1 491 ? -10.027 -9.883 29.641 1.00 81.44 491 PHE A CA 1
ATOM 3891 C C . PHE A 1 491 ? -10.498 -11.223 29.045 1.00 81.44 491 PHE A C 1
ATOM 3893 O O . PHE A 1 491 ? -9.957 -12.277 29.377 1.00 81.44 491 PHE A O 1
ATOM 3900 N N . ASP A 1 492 ? -11.460 -11.198 28.118 1.00 77.56 492 ASP A N 1
ATOM 3901 C CA . ASP A 1 492 ? -12.133 -12.397 27.599 1.00 77.56 492 ASP A CA 1
ATOM 3902 C C . ASP A 1 492 ? -11.248 -13.238 26.661 1.00 77.56 492 ASP A C 1
ATOM 3904 O O . ASP A 1 492 ? -11.451 -14.448 26.541 1.00 77.56 492 ASP A O 1
ATOM 3908 N N . TYR A 1 493 ? -10.259 -12.639 25.985 1.00 68.00 493 TYR A N 1
ATOM 3909 C CA . TYR A 1 493 ? -9.337 -13.375 25.105 1.00 68.00 493 TYR A CA 1
ATOM 3910 C C . TYR A 1 493 ? -8.102 -13.932 25.822 1.00 68.00 493 TYR A C 1
ATOM 3912 O O . TYR A 1 493 ? -7.282 -14.603 25.185 1.00 68.00 493 TYR A O 1
ATOM 3920 N N . THR A 1 494 ? -7.962 -13.723 27.132 1.00 70.44 494 THR A N 1
ATOM 3921 C CA . THR A 1 494 ? -6.886 -14.350 27.903 1.00 70.44 494 THR A CA 1
ATOM 3922 C C . THR A 1 494 ? -7.228 -15.828 28.144 1.00 70.44 494 THR A C 1
ATOM 3924 O O . THR A 1 494 ? -7.962 -16.181 29.057 1.00 70.44 494 THR A O 1
ATOM 3927 N N . VAL A 1 495 ? -6.696 -16.713 27.287 1.00 55.75 495 VAL A N 1
ATOM 3928 C CA . VAL A 1 495 ? -7.008 -18.164 27.251 1.00 55.75 495 VAL A CA 1
ATOM 3929 C C . VAL A 1 495 ? -6.643 -18.898 28.552 1.00 55.75 495 VAL A C 1
ATOM 3931 O O . VAL A 1 495 ? -7.272 -19.899 28.882 1.00 55.75 495 VAL A O 1
ATOM 3934 N N . ASN A 1 496 ? -5.651 -18.399 29.295 1.00 61.69 496 ASN A N 1
ATOM 3935 C CA . ASN A 1 496 ? -5.268 -18.874 30.626 1.00 61.69 496 ASN A CA 1
ATOM 3936 C C . ASN A 1 496 ? -4.911 -17.652 31.481 1.00 61.69 496 ASN A C 1
ATOM 3938 O O . ASN A 1 496 ? -3.739 -17.258 31.485 1.00 61.69 496 ASN A O 1
ATOM 3942 N N . PRO A 1 497 ? -5.869 -16.991 32.149 1.00 60.25 497 PRO A N 1
ATOM 3943 C CA . PRO A 1 497 ? -5.492 -15.913 33.043 1.00 60.25 497 PRO A CA 1
ATOM 3944 C C . PRO A 1 497 ? -4.667 -16.486 34.194 1.00 60.25 497 PRO A C 1
ATOM 3946 O O . PRO A 1 497 ? -4.834 -17.662 34.547 1.00 60.25 497 PRO A O 1
ATOM 3949 N N . PRO A 1 498 ? -3.758 -15.682 34.761 1.00 63.03 498 PRO A N 1
ATOM 3950 C CA . PRO A 1 498 ? -2.980 -16.101 35.914 1.00 63.03 498 PRO A CA 1
ATOM 3951 C C . PRO A 1 498 ? -3.901 -16.606 37.029 1.00 63.03 498 PRO A C 1
ATOM 3953 O O . PRO A 1 498 ? -5.027 -16.116 37.173 1.00 63.03 498 PRO A O 1
ATOM 3956 N N . GLU A 1 499 ? -3.448 -17.582 37.826 1.00 60.22 499 GLU A N 1
ATOM 3957 C CA . GLU A 1 499 ? -4.207 -17.969 39.020 1.00 60.22 499 GLU A CA 1
ATOM 3958 C C . GLU A 1 499 ? -4.496 -16.708 39.861 1.00 60.22 499 GLU A C 1
ATOM 3960 O O . GLU A 1 499 ? -3.655 -15.809 39.882 1.00 60.22 499 GLU A O 1
ATOM 3965 N N . PRO A 1 500 ? -5.641 -16.607 40.567 1.00 58.09 500 PRO A N 1
ATOM 3966 C CA . PRO A 1 500 ? -6.031 -15.409 41.333 1.00 58.09 500 PRO A CA 1
ATOM 3967 C C . PRO A 1 500 ? -5.023 -14.924 42.391 1.00 58.09 500 PRO A C 1
ATOM 3969 O O . PRO A 1 500 ? -5.276 -13.935 43.064 1.00 58.09 500 PRO A O 1
ATOM 3972 N N . THR A 1 501 ? -3.926 -15.656 42.584 1.00 51.19 501 THR A N 1
ATOM 3973 C CA . THR A 1 501 ? -2.798 -15.356 43.471 1.00 51.19 501 THR A CA 1
ATOM 3974 C C . THR A 1 501 ? -1.618 -14.668 42.767 1.00 51.19 501 THR A C 1
ATOM 3976 O O . THR A 1 501 ? -0.596 -14.439 43.408 1.00 51.19 501 THR A O 1
ATOM 3979 N N . ASP A 1 502 ? -1.698 -14.425 41.454 1.00 56.22 502 ASP A N 1
ATOM 3980 C CA . ASP A 1 502 ? -0.764 -13.578 40.701 1.00 56.22 502 ASP A CA 1
ATOM 3981 C C . ASP A 1 502 ? -1.392 -12.181 40.556 1.00 56.22 502 ASP A C 1
ATOM 3983 O O . ASP A 1 502 ? -2.208 -11.912 39.669 1.00 56.22 502 ASP A O 1
ATOM 3987 N N . ASP A 1 503 ? -1.078 -11.327 41.531 1.00 62.22 503 ASP A N 1
ATOM 3988 C CA . ASP A 1 503 ? -1.866 -10.142 41.887 1.00 62.22 503 ASP A CA 1
ATOM 3989 C C . ASP A 1 503 ? -1.925 -9.084 40.763 1.00 62.22 503 ASP A C 1
ATOM 3991 O O . ASP A 1 503 ? -2.947 -8.431 40.569 1.00 62.22 503 ASP A O 1
ATOM 3995 N N . GLY A 1 504 ? -0.879 -8.950 39.940 1.00 77.00 504 GLY A N 1
ATOM 3996 C CA . GLY A 1 504 ? -0.735 -7.806 39.028 1.00 77.00 504 GLY A CA 1
ATOM 3997 C C . GLY A 1 504 ? -1.742 -7.738 37.868 1.00 77.00 504 GLY A C 1
ATOM 3998 O O . GLY A 1 504 ? -2.151 -6.643 37.477 1.00 77.00 504 GLY A O 1
ATOM 3999 N N . TRP A 1 505 ? -2.156 -8.877 37.301 1.00 78.62 505 TRP A N 1
ATOM 4000 C CA . TRP A 1 505 ? -3.120 -8.897 36.187 1.00 78.62 505 TRP A CA 1
ATOM 4001 C C . TRP A 1 505 ? -4.547 -8.636 36.684 1.00 78.62 505 TRP A C 1
ATOM 4003 O O . TRP A 1 505 ? -5.246 -7.776 36.142 1.00 78.62 505 TRP A O 1
ATOM 4013 N N . TRP A 1 506 ? -4.949 -9.322 37.760 1.00 78.94 506 TRP A N 1
ATOM 4014 C CA . TRP A 1 506 ? -6.261 -9.157 38.387 1.00 78.94 506 TRP A CA 1
ATOM 4015 C C . TRP A 1 506 ? -6.434 -7.749 38.964 1.00 78.94 506 TRP A C 1
ATOM 4017 O O . TRP A 1 506 ? -7.433 -7.097 38.664 1.00 78.94 506 TRP A O 1
ATOM 4027 N N . GLU A 1 507 ? -5.435 -7.223 39.683 1.00 82.94 507 GLU A N 1
ATOM 4028 C CA . GLU A 1 507 ? -5.445 -5.841 40.184 1.00 82.94 507 GLU A CA 1
ATOM 4029 C C . GLU A 1 507 ? -5.574 -4.818 39.048 1.00 82.94 507 GLU A C 1
ATOM 4031 O O . GLU A 1 507 ? -6.310 -3.837 39.174 1.00 82.94 507 GLU A O 1
ATOM 4036 N N . CYS A 1 508 ? -4.902 -5.045 37.913 1.00 84.38 508 CYS A N 1
ATOM 4037 C CA . CYS A 1 508 ? -5.006 -4.162 36.755 1.00 84.38 508 CYS A CA 1
ATOM 4038 C C . CYS A 1 508 ? -6.440 -4.112 36.205 1.00 84.38 508 CYS A C 1
ATOM 4040 O O . CYS A 1 508 ? -6.993 -3.020 36.049 1.00 84.38 508 CYS A O 1
ATOM 4042 N N . HIS A 1 509 ? -7.070 -5.269 35.973 1.00 86.25 509 HIS A N 1
ATOM 4043 C CA . HIS A 1 509 ? -8.437 -5.334 35.448 1.00 86.25 509 HIS A CA 1
ATOM 4044 C C . HIS A 1 509 ? -9.491 -4.866 36.458 1.00 86.25 509 HIS A C 1
ATOM 4046 O O . HIS A 1 509 ? -10.451 -4.205 36.061 1.00 86.25 509 HIS A O 1
ATOM 4052 N N . GLU A 1 510 ? -9.316 -5.139 37.753 1.00 87.00 510 GLU A N 1
ATOM 4053 C CA . GLU A 1 510 ? -10.198 -4.630 38.809 1.00 87.00 510 GLU A CA 1
ATOM 4054 C C . GLU A 1 510 ? -10.124 -3.106 38.947 1.00 87.00 510 GLU A C 1
ATOM 4056 O O . GLU A 1 510 ? -11.148 -2.443 39.159 1.00 87.00 510 GLU A O 1
ATOM 4061 N N . ARG A 1 511 ? -8.920 -2.535 38.845 1.00 88.62 511 ARG A N 1
ATOM 4062 C CA . ARG A 1 511 ? -8.714 -1.084 38.842 1.00 88.62 511 ARG A CA 1
ATOM 4063 C C . ARG A 1 511 ? -9.337 -0.456 37.602 1.00 88.62 511 ARG A C 1
ATOM 4065 O O . ARG A 1 511 ? -10.022 0.561 37.706 1.00 88.62 511 ARG A O 1
ATOM 4072 N N . GLU A 1 512 ? -9.160 -1.087 36.448 1.00 90.69 512 GLU A N 1
ATOM 4073 C CA . GLU A 1 512 ? -9.739 -0.618 35.195 1.00 90.69 512 GLU A CA 1
ATOM 4074 C C . GLU A 1 512 ? -11.273 -0.657 35.216 1.00 90.69 512 GLU A C 1
ATOM 4076 O O . GLU A 1 512 ? -11.915 0.326 34.845 1.00 90.69 512 GLU A O 1
ATOM 4081 N N . GLN A 1 513 ? -11.871 -1.718 35.769 1.00 91.56 513 GLN A N 1
ATOM 4082 C CA . GLN A 1 513 ? -13.316 -1.812 36.003 1.00 91.56 513 GLN A CA 1
ATOM 4083 C C . GLN A 1 513 ? -13.835 -0.631 36.839 1.00 91.56 513 GLN A C 1
ATOM 4085 O O . GLN A 1 513 ? -14.869 -0.045 36.513 1.00 91.56 513 GLN A O 1
ATOM 4090 N N . VAL A 1 514 ? -13.130 -0.267 37.919 1.00 91.75 514 VAL A N 1
ATOM 4091 C CA . VAL A 1 514 ? -13.495 0.867 38.787 1.00 91.75 514 VAL A CA 1
ATOM 4092 C C . VAL A 1 514 ? -13.389 2.192 38.036 1.00 91.75 514 VAL A C 1
ATOM 4094 O O . VAL A 1 514 ? -14.307 3.010 38.127 1.00 91.75 514 VAL A O 1
ATOM 4097 N N . ASN A 1 515 ? -12.303 2.406 37.292 1.00 93.06 515 ASN A N 1
ATOM 4098 C CA . ASN A 1 515 ? -12.084 3.629 36.517 1.00 93.06 515 ASN A CA 1
ATOM 4099 C C . ASN A 1 515 ? -13.169 3.818 35.454 1.00 93.06 515 ASN A C 1
ATOM 4101 O O . ASN A 1 515 ? -13.829 4.856 35.418 1.00 93.06 515 ASN A O 1
ATOM 4105 N N . ILE A 1 516 ? -13.430 2.775 34.666 1.00 93.00 516 ILE A N 1
ATOM 4106 C CA . ILE A 1 516 ? -14.495 2.765 33.665 1.00 93.00 516 ILE A CA 1
ATOM 4107 C C . ILE A 1 516 ? -15.850 3.033 34.328 1.00 93.00 516 ILE A C 1
ATOM 4109 O O . ILE A 1 516 ? -16.587 3.908 33.882 1.00 93.00 516 ILE A O 1
ATOM 4113 N N . ALA A 1 517 ? -16.186 2.340 35.422 1.00 93.44 517 ALA A N 1
ATOM 4114 C CA . ALA A 1 517 ? -17.459 2.542 36.115 1.00 93.44 517 ALA A CA 1
ATOM 4115 C C . ALA A 1 517 ? -17.645 3.987 36.612 1.00 93.44 517 ALA A C 1
ATOM 4117 O O . ALA A 1 517 ? -18.759 4.518 36.564 1.00 93.44 517 ALA A O 1
ATOM 4118 N N . ARG A 1 518 ? -16.569 4.638 37.071 1.00 94.19 518 ARG A N 1
ATOM 4119 C CA . ARG A 1 518 ? -16.596 6.049 37.482 1.00 94.19 518 ARG A CA 1
ATOM 4120 C C . ARG A 1 518 ? -16.846 6.978 36.310 1.00 94.19 518 ARG A C 1
ATOM 4122 O O . ARG A 1 518 ? -17.737 7.814 36.407 1.00 94.19 518 ARG A O 1
ATOM 4129 N N . GLU A 1 519 ? -16.119 6.800 35.215 1.00 94.62 519 GLU A N 1
ATOM 4130 C CA . GLU A 1 519 ? -16.280 7.619 34.011 1.00 94.62 519 GLU A CA 1
ATOM 4131 C C . GLU A 1 519 ? -17.674 7.445 33.393 1.00 94.62 519 GLU A C 1
ATOM 4133 O O . GLU A 1 519 ? -18.282 8.424 32.963 1.00 94.62 519 GLU A O 1
ATOM 4138 N N . ILE A 1 520 ? -18.244 6.230 33.430 1.00 93.62 520 ILE A N 1
ATOM 4139 C CA . ILE A 1 520 ? -19.639 6.004 33.016 1.00 93.62 520 ILE A CA 1
ATOM 4140 C C . ILE A 1 520 ? -20.579 6.794 33.932 1.00 93.62 520 ILE A C 1
ATOM 4142 O O . ILE A 1 520 ? -21.486 7.469 33.446 1.00 93.62 520 ILE A O 1
ATOM 4146 N N . GLN A 1 521 ? -20.389 6.720 35.254 1.00 95.19 521 GLN A N 1
ATOM 4147 C CA . GLN A 1 521 ? -21.250 7.432 36.201 1.00 95.19 521 GLN A CA 1
ATOM 4148 C C . GLN A 1 521 ? -21.160 8.945 36.012 1.00 95.19 521 GLN A C 1
ATOM 4150 O O . GLN A 1 521 ? -22.186 9.616 36.044 1.00 95.19 521 GLN A O 1
ATOM 4155 N N . GLU A 1 522 ? -19.959 9.476 35.808 1.00 94.00 522 GLU A N 1
ATOM 4156 C CA . GLU A 1 522 ? -19.734 10.895 35.550 1.00 94.00 522 GLU A CA 1
ATOM 4157 C C . GLU A 1 522 ? -20.432 11.342 34.262 1.00 94.00 522 GLU A C 1
ATOM 4159 O O . GLU A 1 522 ? -21.167 12.329 34.276 1.00 94.00 522 GLU A O 1
ATOM 4164 N N . ALA A 1 523 ? -20.289 10.571 33.181 1.00 92.62 523 ALA A N 1
ATOM 4165 C CA . ALA A 1 523 ? -20.915 10.874 31.899 1.00 92.62 523 ALA A CA 1
ATOM 4166 C C . ALA A 1 523 ? -22.452 10.813 31.943 1.00 92.62 523 ALA A C 1
ATOM 4168 O O . ALA A 1 523 ? -23.120 11.609 31.284 1.00 92.62 523 ALA A O 1
ATOM 4169 N N . LEU A 1 524 ? -23.023 9.880 32.711 1.00 91.31 524 LEU A N 1
ATOM 4170 C CA . LEU A 1 524 ? -24.475 9.684 32.813 1.00 91.31 524 LEU A CA 1
ATOM 4171 C C . LEU A 1 524 ? -25.139 10.523 33.920 1.00 91.31 524 LEU A C 1
ATOM 4173 O O . LEU A 1 524 ? -26.367 10.580 34.005 1.00 91.31 524 LEU A O 1
ATOM 4177 N N . GLY A 1 525 ? -24.365 11.183 34.782 1.00 89.94 525 GLY A N 1
ATOM 4178 C CA . GLY A 1 525 ? -24.886 11.974 35.895 1.00 89.94 525 GLY A CA 1
ATOM 4179 C C . GLY A 1 525 ? -25.358 11.107 37.064 1.00 89.94 525 GLY A C 1
ATOM 4180 O O . GLY A 1 525 ? -24.672 10.188 37.479 1.00 89.94 525 GLY A O 1
ATOM 4181 N N . SER A 1 526 ? -26.507 11.412 37.675 1.00 85.50 526 SER A N 1
ATOM 4182 C CA . SER A 1 526 ? -26.969 10.724 38.898 1.00 85.50 526 SER A CA 1
ATOM 4183 C 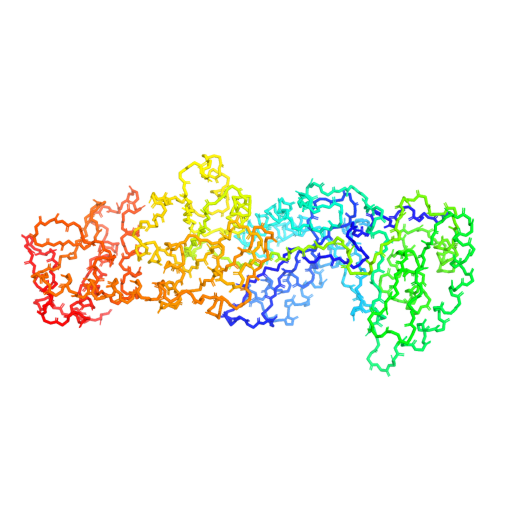C . SER A 1 526 ? -27.893 9.523 38.654 1.00 85.50 526 SER A C 1
ATOM 4185 O O . SER A 1 526 ? -28.226 8.803 39.601 1.00 85.50 526 SER A O 1
ATOM 4187 N N . SER A 1 527 ? -28.321 9.303 37.408 1.00 86.56 527 SER A N 1
ATOM 4188 C CA . SER A 1 527 ? -29.196 8.199 37.008 1.00 86.56 527 SER A CA 1
ATOM 4189 C C . SER A 1 527 ? -28.940 7.817 35.545 1.00 86.56 527 SER A C 1
ATOM 4191 O O . SER A 1 527 ? -29.039 8.703 34.699 1.00 86.56 527 SER A O 1
ATOM 4193 N N . PRO A 1 528 ? -28.705 6.531 35.214 1.00 92.31 528 PRO A N 1
ATOM 4194 C CA . PRO A 1 528 ? -28.698 5.353 36.094 1.00 92.31 528 PRO A CA 1
ATOM 4195 C C . PRO A 1 528 ? -27.545 5.327 37.112 1.00 92.31 528 PRO A C 1
ATOM 4197 O O . PRO A 1 528 ? -26.510 5.969 36.931 1.00 92.31 528 PRO A O 1
ATOM 4200 N N . ARG A 1 529 ? -27.715 4.554 38.195 1.00 94.94 529 ARG A N 1
ATOM 4201 C CA . ARG A 1 529 ? -26.614 4.250 39.126 1.00 94.94 529 ARG A CA 1
ATOM 4202 C C . ARG A 1 529 ? -25.675 3.219 38.512 1.00 94.94 529 ARG A C 1
ATOM 4204 O O . ARG A 1 529 ? -26.123 2.144 38.123 1.00 94.94 529 ARG A O 1
ATOM 4211 N N . VAL A 1 530 ? -24.385 3.511 38.475 1.00 95.25 530 VAL A N 1
ATOM 4212 C CA . VAL A 1 530 ? -23.373 2.562 38.013 1.00 95.25 530 VAL A CA 1
ATOM 4213 C C . VAL A 1 530 ? -22.889 1.722 39.189 1.00 95.25 530 VAL A C 1
ATOM 4215 O O . VAL A 1 530 ? -22.524 2.249 40.243 1.00 95.25 530 VAL A O 1
ATOM 4218 N N . MET A 1 531 ? -22.931 0.406 39.021 1.00 95.06 531 MET A N 1
ATOM 4219 C CA . MET A 1 531 ? -22.699 -0.581 40.066 1.00 95.06 531 MET A CA 1
ATOM 4220 C C . MET A 1 531 ? -21.518 -1.480 39.694 1.00 95.06 531 MET A C 1
ATOM 4222 O O . MET A 1 531 ? -21.377 -1.867 38.536 1.00 95.06 531 MET A O 1
ATOM 4226 N N . ILE A 1 532 ? -20.722 -1.871 40.686 1.00 92.94 532 ILE A N 1
ATOM 4227 C CA . ILE A 1 532 ? -19.675 -2.896 40.553 1.00 92.94 532 ILE A CA 1
ATOM 4228 C C . ILE A 1 532 ? -19.873 -3.985 41.607 1.00 92.94 532 ILE A C 1
ATOM 4230 O O . ILE A 1 532 ? -20.398 -3.715 42.694 1.00 92.94 532 ILE A O 1
ATOM 4234 N N . PHE A 1 533 ? -19.464 -5.216 41.310 1.00 88.06 533 PHE A N 1
ATOM 4235 C CA . PHE A 1 533 ? -19.545 -6.317 42.266 1.00 88.06 533 PHE A CA 1
ATOM 4236 C C . PHE A 1 533 ? -18.281 -6.353 43.129 1.00 88.06 533 PHE A C 1
ATOM 4238 O O . PHE A 1 533 ? -17.197 -6.636 42.634 1.00 88.06 533 PHE A O 1
ATOM 4245 N N . ARG A 1 534 ? -18.394 -6.051 44.430 1.00 83.25 534 ARG A N 1
ATOM 4246 C CA . ARG A 1 534 ? -17.266 -6.129 45.377 1.00 83.25 534 ARG A CA 1
ATOM 4247 C C . ARG A 1 534 ? -17.706 -6.645 46.735 1.00 83.25 534 ARG A C 1
ATOM 4249 O O . ARG A 1 534 ? -18.735 -6.231 47.267 1.00 83.25 534 ARG A O 1
ATOM 4256 N N . HIS A 1 535 ? -16.871 -7.480 47.353 1.00 80.75 535 HIS A N 1
ATOM 4257 C CA . HIS A 1 535 ? -17.152 -8.092 48.659 1.00 80.75 535 HIS A CA 1
ATOM 4258 C C . HIS A 1 535 ? -18.504 -8.834 48.682 1.00 80.75 535 HIS A C 1
ATOM 4260 O O . HIS A 1 535 ? -19.293 -8.666 49.612 1.00 80.75 535 HIS A O 1
ATOM 4266 N N . SER A 1 536 ? -18.777 -9.632 47.642 1.00 82.94 536 SER A N 1
ATOM 4267 C CA . SER A 1 536 ? -20.008 -10.430 47.483 1.00 82.94 536 SER A CA 1
ATOM 4268 C C . SER A 1 536 ? -21.321 -9.633 47.377 1.00 82.94 536 SER A C 1
ATOM 4270 O O . SER A 1 536 ? -22.391 -10.167 47.663 1.00 82.94 536 SER A O 1
ATOM 4272 N N . GLN A 1 537 ? -21.273 -8.357 46.983 1.00 89.50 537 GLN A N 1
ATOM 4273 C CA . GLN A 1 537 ? -22.467 -7.532 46.779 1.00 89.50 537 GLN A CA 1
ATOM 4274 C C . GLN A 1 537 ? -22.254 -6.473 45.692 1.00 89.50 537 GLN A C 1
ATOM 4276 O O . GLN A 1 537 ? -21.136 -6.009 45.465 1.00 89.50 537 GLN A O 1
ATOM 4281 N N . TRP A 1 538 ? -23.348 -6.052 45.054 1.00 90.06 538 TRP A N 1
ATOM 4282 C CA . TRP A 1 538 ? -23.352 -4.904 44.150 1.00 90.06 538 TRP A CA 1
ATOM 4283 C C . TRP A 1 538 ? -23.261 -3.608 44.954 1.00 90.06 538 TRP A C 1
ATOM 4285 O O . TRP A 1 538 ? -24.115 -3.340 45.801 1.00 90.06 538 TRP A O 1
ATOM 4295 N N . LYS A 1 539 ? -22.236 -2.801 44.680 1.00 92.31 539 LYS A N 1
ATOM 4296 C CA . LYS A 1 539 ? -22.021 -1.493 45.306 1.00 92.31 539 LYS A CA 1
ATOM 4297 C C . LYS A 1 539 ? -22.121 -0.390 44.271 1.00 92.31 539 LYS A C 1
ATOM 4299 O O . LYS A 1 539 ? -21.635 -0.547 43.153 1.00 92.31 539 LYS A O 1
ATOM 4304 N N . TRP A 1 540 ? 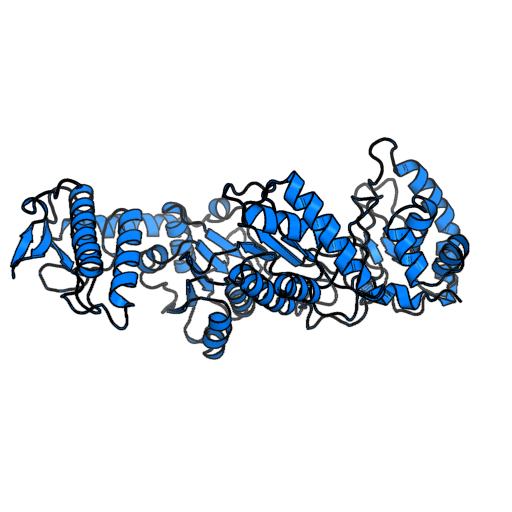-22.734 0.724 44.657 1.00 93.69 540 TRP A N 1
ATOM 4305 C CA . TRP A 1 540 ? -22.742 1.922 43.828 1.00 93.69 540 TRP A CA 1
ATOM 4306 C C . TRP A 1 540 ? -21.332 2.504 43.765 1.00 93.69 540 TRP A C 1
ATOM 4308 O O . TRP A 1 540 ? -20.658 2.612 44.789 1.00 93.69 540 TRP A O 1
ATOM 4318 N N . ILE A 1 541 ? -20.877 2.894 42.575 1.00 93.31 541 ILE A N 1
ATOM 4319 C CA . ILE A 1 541 ? -19.499 3.353 42.376 1.00 93.31 541 ILE A CA 1
ATOM 4320 C C . ILE A 1 541 ? -19.157 4.609 43.196 1.00 93.31 541 ILE A C 1
ATOM 4322 O O . ILE A 1 541 ? -18.009 4.787 43.593 1.00 93.31 541 ILE A O 1
ATOM 4326 N N . GLY A 1 542 ? -20.150 5.440 43.531 1.00 87.62 542 GLY A N 1
ATOM 4327 C CA . GLY A 1 542 ? -19.961 6.603 44.406 1.00 87.62 542 GLY A CA 1
ATOM 4328 C C . GLY A 1 542 ? -19.673 6.265 45.876 1.00 87.62 542 GLY A C 1
ATOM 4329 O O . GLY A 1 542 ? -19.218 7.129 46.618 1.00 87.62 542 GLY A O 1
ATOM 4330 N N . GLU A 1 543 ? -19.897 5.018 46.303 1.00 88.50 543 GLU A N 1
ATOM 4331 C CA . GLU A 1 543 ? -19.527 4.504 47.634 1.00 88.50 543 GLU A CA 1
ATOM 4332 C C . GLU A 1 543 ? -18.143 3.830 47.648 1.00 88.50 543 GLU A C 1
ATOM 4334 O O . GLU A 1 543 ? -17.666 3.410 48.705 1.00 88.50 543 GLU A O 1
ATOM 4339 N N . VAL A 1 544 ? -17.492 3.695 46.488 1.00 86.62 544 VAL A N 1
ATOM 4340 C CA . VAL A 1 544 ? -16.195 3.022 46.341 1.00 86.62 544 VAL A CA 1
ATOM 4341 C C . VAL A 1 544 ? -15.067 4.054 46.487 1.00 86.62 544 VAL A C 1
ATOM 4343 O O . VAL A 1 544 ? -15.007 4.985 45.677 1.00 86.62 544 VAL A O 1
ATOM 4346 N N . PRO A 1 545 ? -14.161 3.915 47.479 1.00 80.25 545 PRO A N 1
ATOM 4347 C CA . PRO A 1 545 ? -13.098 4.887 47.743 1.00 80.25 545 PRO A CA 1
ATOM 4348 C C . PRO A 1 545 ? -12.206 5.131 46.526 1.00 80.25 545 PRO A C 1
ATOM 4350 O O . PRO A 1 545 ? -11.877 4.198 45.795 1.00 80.25 545 PRO A O 1
ATOM 4353 N N . ILE A 1 546 ? -11.798 6.382 46.304 1.00 73.12 546 ILE A N 1
ATOM 4354 C CA . ILE A 1 546 ? -10.750 6.703 45.329 1.00 73.12 546 ILE A CA 1
ATOM 4355 C C . ILE A 1 546 ? -9.433 6.234 45.939 1.00 73.12 546 ILE A C 1
ATOM 4357 O O . ILE A 1 546 ? -8.976 6.810 46.923 1.00 73.12 546 ILE A O 1
ATOM 4361 N N . GLU A 1 547 ? -8.858 5.162 45.399 1.00 63.31 547 GLU A N 1
ATOM 4362 C CA . GLU A 1 547 ? -7.485 4.789 45.719 1.00 63.31 547 GLU A CA 1
ATOM 4363 C C . GLU A 1 547 ? -6.585 5.913 45.199 1.00 63.31 547 GLU A C 1
ATOM 4365 O O . GLU A 1 547 ? -6.533 6.185 44.002 1.00 63.31 547 GLU A O 1
ATOM 4370 N N . SER A 1 548 ? -5.974 6.656 46.120 1.00 41.66 548 SER A N 1
ATOM 4371 C CA . SER A 1 548 ? -4.973 7.666 45.795 1.00 41.66 548 SER A CA 1
ATOM 4372 C C . SER A 1 548 ? -3.773 6.965 45.168 1.00 41.66 548 SER A C 1
ATOM 4374 O O . SER A 1 548 ? -3.213 6.078 45.811 1.00 41.66 548 SER A O 1
ATOM 4376 N N . GLU A 1 549 ? -3.416 7.360 43.944 1.00 37.00 549 GLU A N 1
ATOM 4377 C CA . GLU A 1 549 ? -2.229 6.894 43.218 1.00 37.00 549 GLU A CA 1
ATOM 4378 C C . GLU A 1 549 ? -1.011 6.863 44.158 1.00 37.00 549 GLU A C 1
ATOM 4380 O O . GLU A 1 549 ? -0.632 7.890 44.727 1.00 37.00 549 GLU A O 1
ATOM 4385 N N . GLY A 1 550 ? -0.470 5.662 44.377 1.00 31.50 550 GLY A N 1
ATOM 4386 C CA . GLY A 1 550 ? 0.764 5.410 45.120 1.00 31.50 550 GLY A CA 1
ATOM 4387 C C . GLY A 1 550 ? 1.924 5.162 44.176 1.00 31.50 550 GLY A C 1
ATOM 4388 O O . GLY A 1 550 ? 1.684 4.496 43.143 1.00 31.50 550 GLY A O 1
#

Radius of gyration: 29.36 Å; chains: 1; bounding box: 66×46×92 Å

Secondary structure (DSSP, 8-state):
---HHHHTTTSBSS-SBPPEEEEEE--SS-----TTS--EEEEPPBTT--S-EE-HHHHHHHHHHHTT--HHHHHHHHHHHHHHHHTTS-GGGEEE-B-SS-TTPPEEEEHHHHHHHHHHHT-S-HHHHHHHHHHHHHHHT---EESTTTTTSPBPTTTS-SS--GGGGEEE-PPP---SSS-THHHHHHHHHHHHHHHHHHHHHHSS-SEE---TT-TT---EEEHHHHHHHHHHH-TTSHHHHHHHHHHT-SSHHHHHHHHT-GGG--S------TT---EE--EEEE---TTS--EEEEE--SHHHHHHHHHHHHH-TT-EEEEEE-GGGS-HHHHHHHTTTSSEEEEEEEETTEESSHHHHHHT-SEEEEE-S-S---TTT-SSS-HHHHHHHHHHHHTT--EEEE-TTS-B-TTHHHH---HHHHHHHHHHHHHHHHHHHH-SEEEEE--TTT-EEEETTS-B--GGG----HHHHHHHHHHHHHHHT-SSPPPTT-HHHHHHHHHHHHHHHHHHHHHHTTSSEEEEEETTEEEEGGGS------